Protein AF-A0A7C3INX8-F1 (afdb_monomer_lite)

Secondary structure (DSSP, 8-state):
-----HHHHT--TTGGGHHHHHTTSTT-----------SEEEEESPTT-EE-SEEEEEEEEPTT-HHHHHHEEEEEEEETTEEEEESSS-EEEEEEGGG-SSSEEEEEEEEEE--SS-TT-EEEEEEEEEEE--S----SS-EEEEEE--PPP---SSSPPPHHHHHHHHHHHHHHHHHHHHTT---THHHHS-S----B-TT-TT--S-----S--B-TTS-----TTS---HHHHHTTPPPPPTTS--SS---------TT--SSTTSHHHHHHHHHHHHHHHHTGGGTS--HHHHHHHHHHHHHHHHHHTT----EEEEETTSSSTTHHHHHHHHHHHHHT----EEEEE-SSS--SSSSHHHHHHHHHHHHHHHHHHH-----EEETT-STTT-GGGSHHHHHHHHHHHHHHHHHTT--TT--EEEEEEE----TTTTTTSHHHHHHHHHHHHHHHHHHHHGGGS-SS-EEEEEEE-SSPPPTTT-PPBHHHHHHHHHHTT-SEEEEE--S--S--HHIIIIIIIHTTTTTS--HHHHHTTT----TTS-EEEEETTEEEEEPPPHHHHHHHHTTSHHHHHHHHHHHHHHHHHHHHHHHH-

pLDDT: mean 72.24, std 20.6, range [22.83, 97.62]

Structure (mmCIF, N/CA/C/O backbone):
data_AF-A0A7C3INX8-F1
#
_entry.id   AF-A0A7C3INX8-F1
#
loop_
_atom_site.group_PDB
_atom_site.id
_atom_site.type_symbol
_atom_site.label_atom_id
_atom_site.label_alt_id
_atom_site.label_comp_id
_atom_site.label_asym_id
_atom_site.label_entity_id
_atom_site.label_seq_id
_atom_site.pdbx_PDB_ins_code
_atom_site.Cartn_x
_atom_site.Cartn_y
_atom_site.Cartn_z
_atom_site.occupancy
_atom_site.B_iso_or_equiv
_atom_site.auth_seq_id
_atom_site.auth_comp_id
_atom_site.auth_asym_id
_atom_site.auth_atom_id
_atom_site.pdbx_PDB_model_num
ATOM 1 N N . MET A 1 1 ? -4.767 -35.598 -1.670 1.00 26.20 1 MET A N 1
ATOM 2 C CA . MET A 1 1 ? -3.878 -35.093 -2.734 1.00 26.20 1 MET A CA 1
ATOM 3 C C . MET A 1 1 ? -2.873 -34.205 -2.025 1.00 26.20 1 MET A C 1
ATOM 5 O O . MET A 1 1 ? -3.282 -33.185 -1.485 1.00 26.20 1 MET A O 1
ATOM 9 N N . GLU A 1 2 ? -1.641 -34.679 -1.846 1.00 23.53 2 GLU A N 1
ATOM 10 C CA . GLU A 1 2 ? -0.598 -33.938 -1.126 1.00 23.53 2 GLU A CA 1
ATOM 11 C C . GLU A 1 2 ? -0.301 -32.630 -1.868 1.00 23.53 2 GLU A C 1
ATOM 13 O O . GLU A 1 2 ? -0.048 -32.640 -3.073 1.00 23.53 2 GLU A O 1
ATOM 18 N N . ARG A 1 3 ? -0.387 -31.496 -1.160 1.00 22.83 3 ARG A N 1
ATOM 19 C CA . ARG A 1 3 ? 0.059 -30.192 -1.662 1.00 22.83 3 ARG A CA 1
ATOM 20 C C . ARG A 1 3 ? 1.582 -30.224 -1.737 1.00 22.83 3 ARG A C 1
ATOM 22 O O . ARG A 1 3 ? 2.259 -29.918 -0.760 1.00 22.83 3 ARG A O 1
ATOM 29 N N . VAL A 1 4 ? 2.112 -30.641 -2.879 1.00 24.02 4 VAL A N 1
ATOM 30 C CA . VAL A 1 4 ? 3.533 -30.490 -3.179 1.00 24.02 4 VAL A CA 1
ATOM 31 C C . VAL A 1 4 ? 3.730 -29.057 -3.654 1.00 24.02 4 VAL A C 1
ATOM 33 O O . VAL A 1 4 ? 3.336 -28.701 -4.761 1.00 24.02 4 VAL A O 1
ATOM 36 N N . ASP A 1 5 ? 4.271 -28.221 -2.775 1.00 30.03 5 ASP A N 1
ATOM 37 C CA . ASP A 1 5 ? 4.699 -26.875 -3.133 1.00 30.03 5 ASP A CA 1
ATOM 38 C C . ASP A 1 5 ? 5.890 -26.999 -4.092 1.00 30.03 5 ASP A C 1
ATOM 40 O O . ASP A 1 5 ? 6.920 -27.575 -3.731 1.00 30.03 5 ASP A O 1
ATOM 44 N N . ILE A 1 6 ? 5.742 -26.531 -5.333 1.00 29.88 6 ILE A N 1
ATOM 45 C CA . ILE A 1 6 ? 6.742 -26.701 -6.404 1.00 29.88 6 ILE A CA 1
ATOM 46 C C . ILE A 1 6 ? 8.086 -26.059 -6.010 1.00 29.88 6 ILE A C 1
ATOM 48 O O . ILE A 1 6 ? 9.141 -26.556 -6.405 1.00 29.88 6 ILE A O 1
ATOM 52 N N . ALA A 1 7 ? 8.063 -25.045 -5.134 1.00 34.00 7 ALA A N 1
ATOM 53 C CA . ALA A 1 7 ? 9.255 -24.443 -4.537 1.00 34.00 7 ALA A CA 1
ATOM 54 C C . ALA A 1 7 ? 10.138 -25.454 -3.775 1.00 34.00 7 ALA A C 1
ATOM 56 O O . ALA A 1 7 ? 11.360 -25.332 -3.790 1.00 34.00 7 ALA A O 1
ATOM 57 N N . LYS A 1 8 ? 9.553 -26.499 -3.170 1.00 33.31 8 LYS A N 1
ATOM 58 C CA . LYS A 1 8 ? 10.300 -27.501 -2.387 1.00 33.31 8 LYS A CA 1
ATOM 59 C C . LYS A 1 8 ? 11.070 -28.503 -3.248 1.00 33.31 8 LYS A C 1
ATOM 61 O O . LYS A 1 8 ? 12.040 -29.080 -2.770 1.00 33.31 8 LYS A O 1
ATOM 66 N N . ILE A 1 9 ? 10.658 -28.733 -4.499 1.00 36.97 9 ILE A N 1
ATOM 67 C CA . ILE A 1 9 ? 11.279 -29.752 -5.370 1.00 36.97 9 ILE A CA 1
ATOM 68 C C . ILE A 1 9 ? 12.593 -29.238 -5.985 1.00 36.97 9 ILE A C 1
ATOM 70 O O . ILE A 1 9 ? 13.480 -30.030 -6.293 1.00 36.97 9 ILE A O 1
ATOM 74 N N . ALA A 1 10 ? 12.730 -27.920 -6.147 1.00 40.69 10 ALA A N 1
ATOM 75 C CA . ALA A 1 10 ? 13.885 -27.278 -6.780 1.00 40.69 10 ALA A CA 1
ATOM 76 C C . ALA A 1 10 ? 14.903 -26.692 -5.779 1.00 40.69 10 ALA A C 1
ATOM 78 O O . ALA A 1 10 ? 15.819 -25.985 -6.193 1.00 40.69 10 ALA A O 1
ATOM 79 N N . TYR A 1 11 ? 14.739 -26.957 -4.480 1.00 38.00 11 TYR A N 1
ATOM 80 C CA . TYR A 1 11 ? 15.584 -26.395 -3.429 1.00 38.00 11 TYR A CA 1
ATOM 81 C C . TYR A 1 11 ? 16.986 -27.030 -3.426 1.00 38.00 11 TYR A C 1
ATOM 83 O O . TYR A 1 11 ? 17.129 -28.223 -3.149 1.00 38.00 11 TYR A O 1
ATOM 91 N N . ASP A 1 12 ? 18.022 -26.238 -3.722 1.00 48.12 12 ASP A N 1
ATOM 92 C CA . ASP A 1 12 ? 19.423 -26.661 -3.619 1.00 48.12 12 ASP A CA 1
ATOM 93 C C . ASP A 1 12 ? 19.958 -26.376 -2.199 1.00 48.12 12 ASP A C 1
ATOM 95 O O . ASP A 1 12 ? 20.053 -25.214 -1.794 1.00 48.12 12 ASP A O 1
ATOM 99 N N . PRO A 1 13 ? 20.354 -27.402 -1.424 1.00 39.84 13 PRO A N 1
ATOM 100 C CA . PRO A 1 13 ? 20.886 -27.225 -0.074 1.00 39.84 13 PRO A CA 1
ATOM 101 C C . PRO A 1 13 ? 22.209 -26.437 -0.010 1.00 39.84 13 PRO A C 1
ATOM 103 O O . PRO A 1 13 ? 22.602 -26.020 1.079 1.00 39.84 13 PRO A O 1
ATOM 106 N N . GLN A 1 14 ? 22.907 -26.195 -1.128 1.00 42.91 14 GLN A N 1
ATOM 107 C CA . GLN A 1 14 ? 24.035 -25.253 -1.159 1.00 42.91 14 GLN A CA 1
ATOM 108 C C . GLN A 1 14 ? 23.585 -23.798 -0.962 1.00 42.91 14 GLN A C 1
ATOM 110 O O . GLN A 1 14 ? 24.333 -23.010 -0.386 1.00 42.91 14 GLN A O 1
ATOM 115 N N . ILE A 1 15 ? 22.350 -23.458 -1.350 1.00 40.25 15 ILE A N 1
ATOM 116 C CA . ILE A 1 15 ? 21.752 -22.130 -1.153 1.00 40.25 15 ILE A CA 1
ATOM 117 C C . ILE A 1 15 ? 21.476 -21.881 0.335 1.00 40.25 15 ILE A C 1
ATOM 119 O O . ILE A 1 15 ? 21.703 -20.777 0.810 1.00 40.25 15 ILE A O 1
ATOM 123 N N . SER A 1 16 ? 21.107 -22.902 1.123 1.00 37.00 16 SER A N 1
ATOM 124 C CA . SER A 1 16 ? 20.918 -22.745 2.581 1.00 37.00 16 SER A CA 1
ATOM 125 C C . SER A 1 16 ? 22.198 -22.364 3.334 1.00 37.00 16 SER A C 1
ATOM 127 O O . SER A 1 16 ? 22.119 -21.924 4.480 1.00 37.00 16 SER A O 1
ATOM 129 N N . ARG A 1 17 ? 23.376 -22.541 2.721 1.00 35.62 17 ARG A N 1
ATOM 130 C CA . ARG A 1 17 ? 24.668 -22.102 3.272 1.00 35.62 17 ARG A CA 1
ATOM 131 C C . ARG A 1 17 ? 25.028 -20.670 2.876 1.00 35.62 17 ARG A C 1
ATOM 133 O O . ARG A 1 17 ? 25.983 -20.120 3.415 1.00 35.62 17 ARG A O 1
ATOM 140 N N . VAL A 1 18 ? 24.281 -20.056 1.958 1.00 39.09 18 VAL A N 1
ATOM 141 C CA . VAL A 1 18 ? 24.446 -18.646 1.576 1.00 39.09 18 VAL A CA 1
ATOM 142 C C . VAL A 1 18 ? 24.122 -17.716 2.756 1.00 39.09 18 VAL A C 1
ATOM 144 O O . VAL A 1 18 ? 24.956 -16.860 3.032 1.00 39.09 18 VAL A O 1
ATOM 147 N N . PRO A 1 19 ? 23.061 -17.932 3.563 1.00 37.25 19 PRO A N 1
ATOM 148 C CA . PRO A 1 19 ? 22.882 -17.235 4.842 1.00 37.25 19 PRO A CA 1
ATOM 149 C C . PRO A 1 19 ? 24.097 -17.326 5.787 1.00 37.25 19 PRO A C 1
ATOM 151 O O . PRO A 1 19 ? 24.457 -16.341 6.430 1.00 37.25 19 PRO A O 1
ATOM 154 N N . GLU A 1 20 ? 24.786 -18.475 5.839 1.00 35.34 20 GLU A N 1
ATOM 155 C CA . GLU A 1 20 ? 26.005 -18.667 6.649 1.00 35.34 20 GLU A CA 1
ATOM 156 C C . GLU A 1 20 ? 27.248 -17.965 6.065 1.00 35.34 20 GLU A C 1
ATOM 158 O O . GLU A 1 20 ? 28.186 -17.670 6.808 1.00 35.34 20 GLU A O 1
ATOM 163 N N . LEU A 1 21 ? 27.283 -17.715 4.750 1.00 34.00 21 LEU A N 1
ATOM 164 C CA . LEU A 1 21 ? 28.335 -16.958 4.055 1.00 34.00 21 LEU A CA 1
ATOM 165 C C . LEU A 1 21 ? 28.096 -15.446 4.145 1.00 34.00 21 LEU A C 1
ATOM 167 O O . LEU A 1 21 ? 29.035 -14.700 4.417 1.00 34.00 21 LEU A O 1
ATOM 171 N N . ILE A 1 22 ? 26.841 -15.018 4.006 1.00 35.69 22 ILE A N 1
ATOM 172 C CA . ILE A 1 22 ? 26.386 -13.642 4.216 1.00 35.69 22 ILE A CA 1
ATOM 173 C C . ILE A 1 22 ? 26.668 -13.223 5.668 1.00 35.69 22 ILE A C 1
ATOM 175 O O . ILE A 1 22 ? 27.333 -12.217 5.894 1.00 35.69 22 ILE A O 1
ATOM 179 N N . GLY A 1 23 ? 26.303 -14.049 6.657 1.00 33.53 23 GLY A N 1
ATOM 180 C CA . GLY A 1 23 ? 26.565 -13.789 8.081 1.00 33.53 23 GLY A CA 1
ATOM 181 C C . GLY A 1 23 ? 28.044 -13.804 8.507 1.00 33.53 23 GLY A C 1
ATOM 182 O O . GLY A 1 23 ? 28.345 -13.578 9.678 1.00 33.53 23 GLY A O 1
ATOM 183 N N . ARG A 1 24 ? 28.987 -14.085 7.593 1.00 32.97 24 ARG A N 1
ATOM 184 C CA . ARG A 1 24 ? 30.441 -13.977 7.836 1.00 32.97 24 ARG A CA 1
ATOM 185 C C . ARG A 1 24 ? 31.051 -12.690 7.288 1.00 32.97 24 ARG A C 1
ATOM 187 O O . ARG A 1 24 ? 32.236 -12.447 7.529 1.00 32.97 24 ARG A O 1
ATOM 194 N N . HIS A 1 25 ? 30.283 -11.868 6.575 1.00 34.38 25 HIS A N 1
ATOM 195 C CA . HIS A 1 25 ? 30.740 -10.549 6.169 1.00 34.38 25 HIS A CA 1
ATOM 196 C C . HIS A 1 25 ? 30.679 -9.605 7.385 1.00 34.38 25 HIS A C 1
ATOM 198 O O . HIS A 1 25 ? 29.631 -9.523 8.022 1.00 34.38 25 HIS A O 1
ATOM 204 N N . PRO A 1 26 ? 31.751 -8.865 7.730 1.00 32.53 26 PRO A N 1
ATOM 205 C CA . PRO A 1 26 ? 31.810 -8.048 8.951 1.00 32.53 26 PRO A CA 1
ATOM 206 C C . PRO A 1 26 ? 30.816 -6.868 9.009 1.00 32.53 26 PRO A C 1
ATOM 208 O O . PRO A 1 26 ? 30.870 -6.091 9.957 1.00 32.53 26 PRO A O 1
ATOM 211 N N . GLY A 1 27 ? 29.924 -6.736 8.021 1.00 29.86 27 GLY A N 1
ATOM 212 C CA . GLY A 1 27 ? 28.836 -5.757 7.982 1.00 29.86 27 GLY A CA 1
ATOM 213 C C . GLY A 1 27 ? 27.437 -6.347 7.772 1.00 29.86 27 GLY A C 1
ATOM 214 O O . GLY A 1 27 ? 26.497 -5.571 7.716 1.00 29.86 27 GLY A O 1
ATOM 215 N N . VAL A 1 28 ? 27.265 -7.673 7.660 1.00 32.00 28 VAL A N 1
ATOM 216 C CA . VAL A 1 28 ? 25.927 -8.261 7.474 1.00 32.00 28 VAL A CA 1
ATOM 217 C C . VAL A 1 28 ? 25.515 -9.020 8.725 1.00 32.00 28 VAL A C 1
ATOM 219 O O . VAL A 1 28 ? 25.829 -10.195 8.920 1.00 32.00 28 VAL A O 1
ATOM 222 N N . ILE A 1 29 ? 24.793 -8.321 9.595 1.00 31.69 29 ILE A N 1
ATOM 223 C CA . ILE A 1 29 ? 24.031 -8.960 10.659 1.00 31.69 29 ILE A CA 1
ATOM 224 C C . ILE A 1 29 ? 22.813 -9.574 9.971 1.00 31.69 29 ILE A C 1
ATOM 226 O O . ILE A 1 29 ? 21.856 -8.872 9.675 1.00 31.69 29 ILE A O 1
ATOM 230 N N . ALA A 1 30 ? 22.829 -10.879 9.693 1.00 31.14 30 ALA A N 1
ATOM 231 C CA . ALA A 1 30 ? 21.569 -11.583 9.482 1.00 31.14 30 ALA A CA 1
ATOM 232 C C . ALA A 1 30 ? 20.791 -11.460 10.803 1.00 31.14 30 ALA A C 1
ATOM 234 O O . ALA A 1 30 ? 21.291 -11.955 11.823 1.00 31.14 30 ALA A O 1
ATOM 235 N N . PRO A 1 31 ? 19.637 -10.770 10.853 1.00 33.12 31 PRO A N 1
ATOM 236 C CA . PRO A 1 31 ? 18.889 -10.680 12.090 1.00 33.12 31 PRO A CA 1
ATOM 237 C C . PRO A 1 31 ? 18.404 -12.093 12.415 1.00 33.12 31 PRO A C 1
ATOM 239 O O . PRO A 1 31 ? 17.519 -12.642 11.765 1.00 33.12 31 PRO A O 1
ATOM 242 N N . LEU A 1 32 ? 19.042 -12.722 13.402 1.00 29.84 32 LEU A N 1
ATOM 243 C CA . LEU A 1 32 ? 18.598 -13.990 13.959 1.00 29.84 32 LEU A CA 1
ATOM 244 C C . LEU A 1 32 ? 17.371 -13.675 14.820 1.00 29.84 32 LEU A C 1
ATOM 246 O O . LEU A 1 32 ? 17.471 -13.474 16.030 1.00 29.84 32 LEU A O 1
ATOM 250 N N . VAL A 1 33 ? 16.219 -13.517 14.168 1.00 34.56 33 VAL A N 1
ATOM 251 C CA . VAL A 1 33 ? 14.959 -13.192 14.835 1.00 34.56 33 VAL A CA 1
ATOM 252 C C . VAL A 1 33 ? 14.420 -14.469 15.472 1.00 34.56 33 VAL A C 1
ATOM 254 O O . VAL A 1 33 ? 13.844 -15.329 14.811 1.00 34.56 33 VAL A O 1
ATOM 257 N N . LEU A 1 34 ? 14.628 -14.606 16.781 1.00 31.47 34 LEU A N 1
ATOM 258 C CA . LEU A 1 34 ? 13.957 -15.610 17.604 1.00 31.47 34 LEU A CA 1
ATOM 259 C C . LEU A 1 34 ? 12.521 -15.141 17.864 1.00 31.47 34 LEU A C 1
ATOM 261 O O . LEU A 1 34 ? 12.242 -14.537 18.899 1.00 31.47 34 LEU A O 1
ATOM 265 N N . TRP A 1 35 ? 11.615 -15.380 16.919 1.00 40.69 35 TRP A N 1
ATOM 266 C CA . TRP A 1 35 ? 10.198 -15.110 17.138 1.00 40.69 35 TRP A CA 1
ATOM 267 C C . TRP A 1 35 ? 9.516 -16.270 17.872 1.00 40.69 35 TRP A C 1
ATOM 269 O O . TRP A 1 35 ? 9.826 -17.444 17.661 1.00 40.69 35 TRP A O 1
ATOM 279 N N . LYS A 1 36 ? 8.575 -15.929 18.755 1.00 52.28 36 LYS A N 1
ATOM 280 C CA . LYS A 1 36 ? 7.620 -16.868 19.345 1.00 52.28 36 LYS A CA 1
ATOM 281 C C . LYS A 1 36 ? 6.209 -16.375 19.010 1.00 52.28 36 LYS A C 1
ATOM 283 O O . LYS A 1 36 ? 5.931 -15.216 19.329 1.00 52.28 36 LYS A O 1
ATOM 288 N N . PRO A 1 37 ? 5.332 -17.233 18.450 1.00 57.03 37 PRO A N 1
ATOM 289 C CA . PRO A 1 37 ? 3.918 -16.934 18.269 1.00 57.03 37 PRO A CA 1
ATOM 290 C C . PRO A 1 37 ? 3.294 -16.287 19.480 1.00 57.03 37 PRO A C 1
ATOM 292 O O . PRO A 1 37 ? 3.601 -16.677 20.612 1.00 57.03 37 PRO A O 1
ATOM 295 N N . ASN A 1 38 ? 2.383 -15.336 19.247 1.00 67.19 38 ASN A N 1
ATOM 296 C CA . ASN A 1 38 ? 1.605 -14.818 20.353 1.00 67.19 38 ASN A CA 1
ATOM 297 C C . ASN A 1 38 ? 0.876 -16.009 20.986 1.00 67.19 38 ASN A C 1
ATOM 299 O O . ASN A 1 38 ? 0.176 -16.748 20.287 1.00 67.19 38 ASN A O 1
ATOM 303 N N . PRO A 1 39 ? 1.035 -16.253 22.293 1.00 76.94 39 PRO A N 1
ATOM 304 C CA . PRO A 1 39 ? 0.460 -17.438 22.911 1.00 76.94 39 PRO A CA 1
ATOM 305 C C . PRO A 1 39 ? -1.077 -17.385 22.934 1.00 76.94 39 PRO A C 1
ATOM 307 O O . PRO A 1 39 ? -1.717 -18.407 23.176 1.00 76.94 39 PRO A O 1
ATOM 310 N N . LEU A 1 40 ? -1.681 -16.223 22.656 1.00 80.12 40 LEU A N 1
ATOM 311 C CA . LEU A 1 40 ? -3.111 -16.041 22.435 1.00 80.12 40 LEU A CA 1
ATOM 312 C C . LEU A 1 40 ? -3.467 -16.134 20.943 1.00 80.12 40 LEU A C 1
ATOM 314 O O . LEU A 1 40 ? -2.728 -15.677 20.076 1.00 80.12 40 LEU A O 1
ATOM 318 N N . HIS A 1 41 ? -4.635 -16.699 20.639 1.00 83.38 41 HIS A N 1
ATOM 319 C CA . HIS A 1 41 ? -5.153 -16.818 19.276 1.00 83.38 41 HIS A CA 1
ATOM 320 C C . HIS A 1 41 ? -6.652 -16.498 19.243 1.00 83.38 41 HIS A C 1
ATOM 322 O O . HIS A 1 41 ? -7.461 -17.233 19.823 1.00 83.38 41 HIS A O 1
ATOM 328 N N . LEU A 1 42 ? -7.020 -15.405 18.563 1.00 80.69 42 LEU A N 1
ATOM 329 C CA . LEU A 1 42 ? -8.410 -15.088 18.221 1.00 80.69 42 LEU A CA 1
ATOM 330 C C . LEU A 1 42 ? -8.839 -15.931 17.015 1.00 80.69 42 LEU A C 1
ATOM 332 O O . LEU A 1 42 ? -8.317 -15.764 15.922 1.00 80.69 42 LEU A O 1
ATOM 336 N N . LEU A 1 43 ? -9.783 -16.849 17.224 1.00 82.50 43 LEU A N 1
ATOM 337 C CA . LEU A 1 43 ? -10.299 -17.736 16.175 1.00 82.50 43 LEU A CA 1
ATOM 338 C C . LEU A 1 43 ? -11.390 -17.069 15.343 1.00 82.50 43 LEU A C 1
ATOM 340 O O . LEU A 1 43 ? -11.542 -17.364 14.159 1.00 82.50 43 LEU A O 1
ATOM 344 N N . LYS A 1 44 ? -12.192 -16.223 15.992 1.00 84.75 44 LYS A N 1
ATOM 345 C CA . LYS A 1 44 ? -13.272 -15.462 15.373 1.00 84.75 44 LYS A CA 1
ATOM 346 C C . LYS A 1 44 ? -13.443 -14.126 16.090 1.00 84.75 44 LYS A C 1
ATOM 348 O O . LYS A 1 44 ? -13.265 -14.089 17.310 1.00 84.75 44 LYS A O 1
ATOM 353 N N . PRO A 1 45 ? -13.866 -13.077 15.375 1.00 79.12 45 PRO A N 1
ATOM 354 C CA . PRO A 1 45 ? -13.848 -12.968 13.911 1.00 79.12 45 PRO A CA 1
ATOM 355 C C . PRO A 1 45 ? -12.408 -12.937 13.369 1.00 79.12 45 PRO A C 1
ATOM 357 O O . PRO A 1 45 ? -11.473 -12.651 14.114 1.00 79.12 45 PRO A O 1
ATOM 360 N N . ALA A 1 46 ? -12.227 -13.228 12.078 1.00 75.06 46 ALA A N 1
ATOM 361 C CA . ALA A 1 46 ? -10.933 -13.011 11.437 1.00 75.06 46 ALA A CA 1
ATOM 362 C C . ALA A 1 46 ? -10.632 -11.507 11.368 1.00 75.06 46 ALA A C 1
ATOM 364 O O . ALA A 1 46 ? -11.550 -10.690 11.229 1.00 75.06 46 ALA A O 1
ATOM 365 N N . SER A 1 47 ? -9.351 -11.159 11.431 1.00 74.12 47 SER A N 1
ATOM 366 C CA . SER A 1 47 ? -8.881 -9.790 11.242 1.00 74.12 47 SER A CA 1
ATOM 367 C C . SER A 1 47 ? -9.488 -9.137 9.988 1.00 74.12 47 SER A C 1
ATOM 369 O O . SER A 1 47 ? -9.621 -9.778 8.946 1.00 74.12 47 SER A O 1
ATOM 371 N N . GLY A 1 48 ? -9.910 -7.876 10.102 1.00 72.31 48 GLY A N 1
ATOM 372 C CA . GLY A 1 48 ? -10.478 -7.087 9.007 1.00 72.31 48 GLY A CA 1
ATOM 373 C C . GLY A 1 48 ? -11.912 -7.458 8.619 1.00 72.31 48 GLY A C 1
ATOM 374 O O . GLY A 1 48 ? -12.528 -6.739 7.844 1.00 72.31 48 GLY A O 1
ATOM 375 N N . SER A 1 49 ? -12.492 -8.527 9.179 1.00 77.38 49 SER A N 1
ATOM 376 C CA . SER A 1 49 ? -13.834 -8.993 8.802 1.00 77.38 49 SER A CA 1
ATOM 377 C C . SER A 1 49 ? -14.915 -7.921 8.957 1.00 77.38 49 SER A C 1
ATOM 379 O O . SER A 1 49 ? -14.922 -7.149 9.919 1.00 77.38 49 SER A O 1
ATOM 381 N N . ARG A 1 50 ? -15.902 -7.952 8.054 1.00 79.69 50 ARG A N 1
ATOM 382 C CA . ARG A 1 50 ? -17.152 -7.195 8.192 1.00 79.69 50 ARG A CA 1
ATOM 383 C C . ARG A 1 50 ? -18.089 -7.908 9.160 1.00 79.69 50 ARG A C 1
ATOM 385 O O . ARG A 1 50 ? -18.334 -9.106 9.020 1.00 79.69 50 ARG A O 1
ATOM 392 N N . VAL A 1 51 ? -18.631 -7.169 10.119 1.00 82.62 51 VAL A N 1
ATOM 393 C CA . VAL A 1 51 ? -19.548 -7.684 11.140 1.00 82.62 51 VAL A CA 1
ATOM 394 C C . VAL A 1 51 ? -20.791 -6.805 11.234 1.00 82.62 51 VAL A C 1
ATOM 396 O O . VAL A 1 51 ? -20.717 -5.584 11.103 1.00 82.62 51 VAL A O 1
ATOM 399 N N . GLN A 1 52 ? -21.952 -7.425 11.440 1.00 83.94 52 GLN A N 1
ATOM 400 C CA . GLN A 1 52 ? -23.228 -6.728 11.590 1.00 83.94 52 GLN A CA 1
ATOM 401 C C . GLN A 1 52 ? -24.174 -7.542 12.479 1.00 83.94 52 GLN A C 1
ATOM 403 O O . GLN A 1 52 ? -24.286 -8.760 12.334 1.00 83.94 52 GLN A O 1
ATOM 408 N N . GLY A 1 53 ? -24.889 -6.862 13.375 1.00 86.75 53 GLY A N 1
ATOM 409 C CA . GLY A 1 53 ? -25.796 -7.496 14.324 1.00 86.75 53 GLY A CA 1
ATOM 410 C C . GLY A 1 53 ? -25.016 -8.203 15.427 1.00 86.75 53 GLY A C 1
ATOM 411 O O . GLY A 1 53 ? -24.282 -7.568 16.171 1.00 86.75 53 GLY A O 1
ATOM 412 N N . ILE A 1 54 ? -25.170 -9.520 15.554 1.00 90.19 54 ILE A N 1
ATOM 413 C CA . ILE A 1 54 ? -24.482 -10.278 16.603 1.00 90.19 54 ILE A CA 1
ATOM 414 C C . ILE A 1 54 ? -23.178 -10.857 16.056 1.00 90.19 54 ILE A C 1
ATOM 416 O O . ILE A 1 54 ? -23.186 -11.751 15.212 1.00 90.19 54 ILE A O 1
ATOM 420 N N . MET A 1 55 ? -22.059 -10.368 16.581 1.00 92.00 55 MET A N 1
ATOM 421 C CA . MET A 1 55 ? -20.722 -10.891 16.327 1.00 92.00 55 MET A CA 1
ATOM 422 C C . MET A 1 55 ? -20.341 -11.918 17.393 1.00 92.00 55 MET A C 1
ATOM 424 O O . MET A 1 55 ? -20.550 -11.699 18.582 1.00 92.00 55 MET A O 1
ATOM 428 N N . GLU A 1 56 ? -19.722 -13.018 16.981 1.00 92.94 56 GLU A N 1
ATOM 429 C CA . GLU A 1 56 ? -19.120 -13.997 17.883 1.00 92.94 56 GLU A CA 1
ATOM 430 C C . GLU A 1 56 ? -17.608 -13.786 17.968 1.00 92.94 56 GLU A C 1
ATOM 432 O O . GLU A 1 56 ? -16.932 -13.744 16.939 1.00 92.94 56 GLU A O 1
ATOM 437 N N . VAL A 1 57 ? -17.087 -13.688 19.192 1.00 91.62 57 VAL A N 1
ATOM 438 C CA . VAL A 1 57 ? -15.653 -13.614 19.471 1.00 91.62 57 VAL A CA 1
ATOM 439 C C . VAL A 1 57 ? -15.207 -14.877 20.192 1.00 91.62 57 VAL A C 1
ATOM 441 O O . VAL A 1 57 ? -15.750 -15.229 21.241 1.00 91.62 57 VAL A O 1
ATOM 444 N N . GLU A 1 58 ? -14.214 -15.554 19.622 1.00 92.62 58 GLU A N 1
ATOM 445 C CA . GLU A 1 58 ? -13.651 -16.808 20.118 1.00 92.62 58 GLU A CA 1
ATOM 446 C C . GLU A 1 58 ? -12.138 -16.666 20.309 1.00 92.62 58 GLU A C 1
ATOM 448 O O . GLU A 1 58 ? -11.429 -16.264 19.389 1.00 92.62 58 GLU A O 1
ATOM 453 N N . LEU A 1 59 ? -11.635 -17.030 21.489 1.00 90.62 59 LEU A N 1
ATOM 454 C CA . LEU A 1 59 ? -10.221 -16.930 21.861 1.00 90.62 59 LEU A CA 1
ATOM 455 C C . LEU A 1 59 ? -9.742 -18.230 22.518 1.00 90.62 59 LEU A C 1
ATOM 457 O O . LEU A 1 59 ? -10.407 -18.774 23.405 1.00 90.62 59 LEU A O 1
ATOM 461 N N . LYS A 1 60 ? -8.540 -18.683 22.151 1.00 90.50 60 LYS A N 1
ATOM 462 C CA . LYS A 1 60 ? -7.825 -19.768 22.841 1.00 90.50 60 LYS A CA 1
ATOM 463 C C . LYS A 1 60 ? -6.368 -19.413 23.135 1.00 90.50 60 LYS A C 1
ATOM 465 O O . LYS A 1 60 ? -5.817 -18.495 22.533 1.00 90.50 60 LYS A O 1
ATOM 470 N N . ILE A 1 61 ? -5.744 -20.186 24.024 1.00 86.88 61 ILE A N 1
ATOM 471 C CA . ILE A 1 61 ? -4.282 -20.268 24.116 1.00 86.88 61 ILE A CA 1
ATOM 472 C C . ILE A 1 61 ? -3.795 -21.257 23.045 1.00 86.88 61 ILE A C 1
ATOM 474 O O . ILE A 1 61 ? -4.455 -22.266 22.780 1.00 86.88 61 ILE A O 1
ATOM 478 N N . ARG A 1 62 ? -2.689 -20.939 22.365 1.00 83.44 62 ARG A N 1
ATOM 479 C CA . ARG A 1 62 ? -2.073 -21.821 21.363 1.00 83.44 62 ARG A CA 1
ATOM 480 C C . ARG A 1 62 ? -1.487 -23.064 22.024 1.00 83.44 62 ARG A C 1
ATOM 482 O O . ARG A 1 62 ? -0.914 -22.986 23.108 1.00 83.44 62 ARG A O 1
ATOM 489 N N . GLU A 1 63 ? -1.580 -24.196 21.332 1.00 82.75 63 GLU A N 1
ATOM 490 C CA . GLU A 1 63 ? -0.925 -25.440 21.755 1.00 82.75 63 GLU A CA 1
ATOM 491 C C . GLU A 1 63 ? 0.589 -25.215 21.939 1.00 82.75 63 GLU A C 1
ATOM 493 O O . GLU A 1 63 ? 1.187 -24.426 21.206 1.00 82.75 63 GLU A O 1
ATOM 498 N N . GLY A 1 64 ? 1.197 -25.856 22.943 1.00 81.75 64 GLY A N 1
ATOM 499 C CA . GLY A 1 64 ? 2.615 -25.671 23.287 1.00 81.75 64 GLY A CA 1
ATOM 500 C C . GLY A 1 64 ? 2.932 -24.460 24.177 1.00 81.75 64 GLY A C 1
ATOM 501 O O . GLY A 1 64 ? 4.102 -24.132 24.361 1.00 81.75 64 GLY A O 1
ATOM 502 N N . ASN A 1 65 ? 1.916 -23.776 24.722 1.00 83.62 65 ASN A N 1
ATOM 503 C CA . ASN A 1 65 ? 2.077 -22.655 25.661 1.00 83.62 65 ASN A CA 1
ATOM 504 C C . ASN A 1 65 ? 1.601 -23.011 27.083 1.00 83.62 65 ASN A C 1
ATOM 506 O O . ASN A 1 65 ? 0.961 -22.210 27.767 1.00 83.62 65 ASN A O 1
ATOM 510 N N . GLU A 1 66 ? 1.933 -24.215 27.559 1.00 85.62 66 GLU A N 1
ATOM 511 C CA . GLU A 1 66 ? 1.496 -24.737 28.864 1.00 85.62 66 GLU A CA 1
ATOM 512 C C . GLU A 1 66 ? 2.020 -23.900 30.042 1.00 85.62 66 GLU A C 1
ATOM 514 O O . GLU A 1 66 ? 1.437 -23.895 31.127 1.00 85.62 66 GLU A O 1
ATOM 519 N N . GLU A 1 67 ? 3.135 -23.189 29.860 1.00 83.25 67 GLU A N 1
ATOM 520 C CA . GLU A 1 67 ? 3.669 -22.267 30.864 1.00 83.25 67 GLU A CA 1
ATOM 521 C C . GLU A 1 67 ? 2.758 -21.050 31.072 1.00 83.25 67 GLU A C 1
ATOM 523 O O . GLU A 1 67 ? 2.535 -20.645 32.217 1.00 83.25 67 GLU A O 1
ATOM 528 N N . LEU A 1 68 ? 2.172 -20.508 29.997 1.00 83.44 68 LEU A N 1
ATOM 529 C CA . LEU A 1 68 ? 1.180 -19.441 30.111 1.00 83.44 68 LEU A CA 1
ATOM 530 C C . LEU A 1 68 ? -0.049 -19.947 30.870 1.00 83.44 68 LEU A C 1
ATOM 532 O O . LEU A 1 68 ? -0.493 -19.289 31.806 1.00 83.44 68 LEU A O 1
ATOM 536 N N . GLU A 1 69 ? -0.560 -21.132 30.521 1.00 84.75 69 GLU A N 1
ATOM 537 C CA . GLU A 1 69 ? -1.723 -21.734 31.187 1.00 84.75 69 GLU A CA 1
ATOM 538 C C . GLU A 1 69 ? -1.508 -21.951 32.690 1.00 84.75 69 GLU A C 1
ATOM 540 O O . GLU A 1 69 ? -2.400 -21.663 33.489 1.00 84.75 69 GLU A O 1
ATOM 545 N N . LYS A 1 70 ? -0.319 -22.415 33.096 1.00 86.56 70 LYS A N 1
ATOM 546 C CA . LYS A 1 70 ? 0.026 -22.622 34.515 1.00 86.56 70 LYS A CA 1
ATOM 547 C C . LYS A 1 70 ? 0.013 -21.320 35.313 1.00 86.56 70 LYS A C 1
ATOM 549 O O . LYS A 1 70 ? -0.455 -21.304 36.453 1.00 86.56 70 LYS A O 1
ATOM 554 N N . ASN A 1 71 ? 0.516 -20.244 34.715 1.00 86.94 71 ASN A N 1
ATOM 555 C CA . ASN A 1 71 ? 0.677 -18.949 35.373 1.00 86.94 71 ASN A CA 1
ATOM 556 C C . ASN A 1 71 ? -0.546 -18.029 35.217 1.00 86.94 71 ASN A C 1
ATOM 558 O O . ASN A 1 71 ? -0.598 -16.968 35.841 1.00 86.94 71 ASN A O 1
ATOM 562 N N . LEU A 1 72 ? -1.545 -18.428 34.426 1.00 88.00 72 LEU A N 1
ATOM 563 C CA . LEU A 1 72 ? -2.744 -17.647 34.148 1.00 88.00 72 LEU A CA 1
ATOM 564 C C . LEU A 1 72 ? -3.634 -17.487 35.395 1.00 88.00 72 LEU A C 1
ATOM 566 O O . LEU A 1 72 ? -4.012 -18.454 36.066 1.00 88.00 72 LEU A O 1
ATOM 570 N N . LYS A 1 73 ? -3.999 -16.238 35.689 1.00 88.69 73 LYS A N 1
ATOM 571 C CA . LYS A 1 73 ? -5.031 -15.833 36.656 1.00 88.69 73 LYS A CA 1
ATOM 572 C C . LYS A 1 73 ? -6.385 -15.697 35.973 1.00 88.69 73 LYS A C 1
ATOM 574 O O . LYS A 1 73 ? -7.353 -16.267 36.458 1.00 88.69 73 LYS A O 1
ATOM 579 N N . LYS A 1 74 ? -6.430 -14.936 34.878 1.00 91.44 74 LYS A N 1
ATOM 580 C CA . LYS A 1 74 ? -7.630 -14.687 34.073 1.00 91.44 74 LYS A CA 1
ATOM 581 C C . LYS A 1 74 ? -7.260 -14.202 32.677 1.00 91.44 74 LYS A C 1
ATOM 583 O O . LYS A 1 74 ? -6.155 -13.711 32.459 1.00 91.44 74 LYS A O 1
ATOM 588 N N . ILE A 1 75 ? -8.210 -14.282 31.761 1.00 91.81 75 ILE A N 1
ATOM 589 C CA . ILE A 1 75 ? -8.182 -13.636 30.455 1.00 91.81 75 ILE A CA 1
ATOM 590 C C . ILE A 1 75 ? -9.134 -12.449 30.495 1.00 91.81 75 ILE A C 1
ATOM 592 O O . ILE A 1 75 ? -10.260 -12.552 30.980 1.00 91.81 75 ILE A O 1
ATOM 596 N N . VAL A 1 76 ? -8.679 -11.324 29.966 1.00 91.12 76 VAL A N 1
ATOM 597 C CA . VAL A 1 76 ? -9.475 -10.117 29.793 1.00 91.12 76 VAL A CA 1
ATOM 598 C C . VAL A 1 76 ? -9.647 -9.889 28.303 1.00 91.12 76 VAL A C 1
ATOM 600 O O . VAL A 1 76 ? -8.672 -9.671 27.591 1.00 91.12 76 VAL A O 1
ATOM 603 N N . LEU A 1 77 ? -10.887 -9.920 27.835 1.00 92.25 77 LEU A N 1
ATOM 604 C CA . LEU A 1 77 ? -11.247 -9.537 26.480 1.00 92.25 77 LEU A CA 1
ATOM 605 C C . LEU A 1 77 ? -11.890 -8.150 26.525 1.00 92.25 77 LEU A C 1
ATOM 607 O O . LEU A 1 77 ? -12.844 -7.931 27.264 1.00 92.25 77 LEU A O 1
ATOM 611 N N . THR A 1 78 ? -11.371 -7.213 25.744 1.00 90.56 78 THR A N 1
ATOM 612 C CA . THR A 1 78 ? -11.931 -5.874 25.572 1.00 90.56 78 THR A CA 1
ATOM 613 C C . THR A 1 78 ? -12.418 -5.733 24.137 1.00 90.56 78 THR A C 1
ATOM 615 O O . THR A 1 78 ? -11.612 -5.834 23.215 1.00 90.56 78 THR A O 1
ATOM 618 N N . ILE A 1 79 ? -13.718 -5.519 23.945 1.00 90.81 79 ILE A N 1
ATOM 619 C CA . ILE A 1 79 ? -14.340 -5.287 22.636 1.00 90.81 79 ILE A CA 1
ATOM 620 C C . ILE A 1 79 ? -14.876 -3.864 22.639 1.00 90.81 79 ILE A C 1
ATOM 622 O O . ILE A 1 79 ? -15.821 -3.568 23.365 1.00 90.81 79 ILE A O 1
ATOM 626 N N . ASP A 1 80 ? -14.245 -2.986 21.868 1.00 84.00 80 ASP A N 1
ATOM 627 C CA . ASP A 1 80 ? -14.632 -1.579 21.740 1.00 84.00 80 ASP A CA 1
ATOM 628 C C . ASP A 1 80 ? -14.892 -0.892 23.097 1.00 84.00 80 ASP A C 1
ATOM 630 O O . ASP A 1 80 ? -15.987 -0.426 23.410 1.00 84.00 80 ASP A O 1
ATOM 634 N N . GLY A 1 81 ? -13.901 -0.978 23.990 1.00 84.69 81 GLY A N 1
ATOM 635 C CA . GLY A 1 81 ? -13.970 -0.451 25.359 1.00 84.69 81 GLY A CA 1
ATOM 636 C C . GLY A 1 81 ? -14.762 -1.303 26.363 1.00 84.69 81 GLY A C 1
ATOM 637 O O . GLY A 1 81 ? -14.576 -1.138 27.570 1.00 84.69 81 GLY A O 1
ATOM 638 N N . HIS A 1 82 ? -15.581 -2.259 25.915 1.00 89.56 82 HIS A N 1
ATOM 639 C CA . HIS A 1 82 ? -16.340 -3.149 26.796 1.00 89.56 82 HIS A CA 1
ATOM 640 C C . HIS A 1 82 ? -15.478 -4.313 27.271 1.00 89.56 82 HIS A C 1
ATOM 642 O O . HIS A 1 82 ? -14.938 -5.070 26.468 1.00 89.56 82 HIS A O 1
ATOM 648 N N . ARG A 1 83 ? -15.364 -4.468 28.590 1.00 92.94 83 ARG A N 1
ATOM 649 C CA . ARG A 1 83 ? -14.473 -5.439 29.227 1.00 92.94 83 ARG A CA 1
ATOM 650 C C . ARG A 1 83 ? -15.222 -6.695 29.670 1.00 92.94 83 ARG A C 1
ATOM 652 O O . ARG A 1 83 ? -16.235 -6.609 30.359 1.00 92.94 83 ARG A O 1
ATOM 659 N N . PHE A 1 84 ? -14.652 -7.852 29.358 1.00 93.44 84 PHE A N 1
ATOM 660 C CA . PHE A 1 84 ? -15.147 -9.177 29.713 1.00 93.44 84 PHE A CA 1
ATOM 661 C C . PHE A 1 84 ? -14.016 -9.991 30.337 1.00 93.44 84 PHE A C 1
ATOM 663 O O . PHE A 1 84 ? -12.905 -10.020 29.810 1.00 93.44 84 PHE A O 1
ATOM 670 N N . GLU A 1 85 ? -14.277 -10.642 31.468 1.00 93.69 85 GLU A N 1
ATOM 671 C CA . GLU A 1 85 ? -13.263 -11.404 32.200 1.00 93.69 85 GLU A CA 1
ATOM 672 C C . GLU A 1 85 ? -13.622 -12.889 32.243 1.00 93.69 85 GLU A C 1
ATOM 674 O O . GLU A 1 85 ? -14.776 -13.255 32.464 1.00 93.69 85 GLU A O 1
ATOM 679 N N . PHE A 1 86 ? -12.618 -13.738 32.039 1.00 92.75 86 PHE A N 1
ATOM 680 C CA . PHE A 1 86 ? -12.751 -15.189 32.011 1.00 92.75 86 PHE A CA 1
ATOM 681 C C . PHE A 1 86 ? -11.663 -15.822 32.868 1.00 92.75 86 PHE A C 1
ATOM 683 O O . PHE A 1 86 ? -10.487 -15.505 32.714 1.00 92.75 86 PHE A O 1
ATOM 690 N N . ASP A 1 87 ? -12.021 -16.771 33.724 1.00 88.00 87 ASP A N 1
ATOM 691 C CA . ASP A 1 87 ? -11.034 -17.424 34.592 1.00 88.00 87 ASP A CA 1
ATOM 692 C C . ASP A 1 87 ? -10.116 -18.394 33.827 1.00 88.00 87 ASP A C 1
ATOM 694 O O . ASP A 1 87 ? -9.040 -18.740 34.316 1.00 88.00 87 ASP A O 1
ATOM 698 N N . LYS A 1 88 ? -10.532 -18.868 32.640 1.00 79.88 88 LYS A N 1
ATOM 699 C CA . LYS A 1 88 ? -9.813 -19.863 31.823 1.00 79.88 88 LYS A CA 1
ATOM 700 C C . LYS A 1 88 ? -10.120 -19.717 30.319 1.00 79.88 88 LYS A C 1
ATOM 702 O O . LYS A 1 88 ? -11.219 -19.272 29.983 1.00 79.88 88 LYS A O 1
ATOM 707 N N . PRO A 1 89 ? -9.214 -20.150 29.419 1.00 78.69 89 PRO A N 1
ATOM 708 C CA . PRO A 1 89 ? -9.552 -20.465 28.027 1.00 78.69 89 PRO A CA 1
ATOM 709 C C . PRO A 1 89 ? -10.340 -21.791 27.957 1.00 78.69 89 PRO A C 1
ATOM 711 O O . PRO A 1 89 ? -10.263 -22.615 28.866 1.00 78.69 89 PRO A O 1
ATOM 714 N N . PHE A 1 90 ? -11.096 -22.112 26.909 1.00 85.88 90 PHE A N 1
ATOM 715 C CA . PHE A 1 90 ? -11.511 -21.343 25.731 1.00 85.88 90 PHE A CA 1
ATOM 716 C C . PHE A 1 90 ? -12.532 -20.249 26.086 1.00 85.88 90 PHE A C 1
ATOM 718 O O . PHE A 1 90 ? -13.466 -20.509 26.845 1.00 85.88 90 PHE A O 1
ATOM 725 N N . CYS A 1 91 ? -12.388 -19.047 25.523 1.00 88.06 91 CYS A N 1
ATOM 726 C CA . CYS A 1 91 ? -13.328 -17.944 25.744 1.00 88.06 91 CYS A CA 1
ATOM 727 C C . CYS A 1 91 ? -14.220 -17.765 24.514 1.00 88.06 91 CYS A C 1
ATOM 729 O O . CYS A 1 91 ? -13.717 -17.654 23.397 1.00 88.06 91 CYS A O 1
ATOM 731 N N . ARG A 1 92 ? -15.537 -17.691 24.725 1.00 92.31 92 ARG A N 1
ATOM 732 C CA . ARG A 1 92 ? -16.515 -17.363 23.684 1.00 92.31 92 ARG A CA 1
ATOM 733 C C . ARG A 1 92 ? -17.497 -16.335 24.208 1.00 92.31 92 ARG A C 1
ATOM 735 O O . ARG A 1 92 ? -18.057 -16.515 25.288 1.00 92.31 92 ARG A O 1
ATOM 742 N N . ILE A 1 93 ? -17.720 -15.287 23.429 1.00 93.69 93 ILE A N 1
ATOM 743 C CA . ILE A 1 93 ? -18.707 -14.261 23.737 1.00 93.69 93 ILE A CA 1
ATOM 744 C C . ILE A 1 93 ? -19.407 -13.783 22.474 1.00 93.69 93 ILE A C 1
ATOM 746 O O . ILE A 1 93 ? -18.841 -13.800 21.386 1.00 93.69 93 ILE A O 1
ATOM 750 N N . THR A 1 94 ? -20.648 -13.346 22.632 1.00 93.06 94 THR A N 1
ATOM 751 C CA . THR A 1 94 ? -21.377 -12.613 21.603 1.00 93.06 94 THR A CA 1
ATOM 752 C C . THR A 1 94 ? -21.367 -11.127 21.926 1.00 93.06 94 THR A C 1
ATOM 754 O O . THR A 1 94 ? -21.655 -10.746 23.060 1.00 93.06 94 THR A O 1
ATOM 757 N N . PHE A 1 95 ? -21.091 -10.296 20.932 1.00 91.12 95 PHE A N 1
ATOM 758 C CA . PHE A 1 95 ? -21.137 -8.845 21.024 1.00 91.12 95 PHE A CA 1
ATOM 759 C C . PHE A 1 95 ? -22.152 -8.312 20.016 1.00 91.12 95 PHE A C 1
ATOM 761 O O . PHE A 1 95 ? -22.084 -8.642 18.832 1.00 91.12 95 PHE A O 1
ATOM 768 N N . ASP A 1 96 ? -23.106 -7.511 20.485 1.00 89.88 96 ASP A N 1
ATOM 769 C CA . ASP A 1 96 ? -24.011 -6.788 19.597 1.00 89.88 96 ASP A CA 1
ATOM 770 C C . ASP A 1 96 ? -23.258 -5.594 19.011 1.00 89.88 96 ASP A C 1
ATOM 772 O O . ASP A 1 96 ? -22.922 -4.646 19.722 1.00 89.88 96 ASP A O 1
ATOM 776 N N . THR A 1 97 ? -22.973 -5.640 17.712 1.00 87.12 97 THR A N 1
ATOM 777 C CA . THR A 1 97 ? -22.200 -4.606 17.030 1.00 87.12 97 THR A CA 1
ATOM 778 C C . THR A 1 97 ? -22.893 -3.253 17.095 1.00 87.12 97 THR A C 1
ATOM 780 O O . THR A 1 97 ? -22.204 -2.249 16.979 1.00 87.12 97 THR A O 1
ATOM 783 N N . THR A 1 98 ? -24.211 -3.171 17.320 1.00 81.38 98 THR A N 1
ATOM 784 C CA . THR A 1 98 ? -24.913 -1.885 17.490 1.00 81.38 98 THR A CA 1
ATOM 785 C C . THR A 1 98 ? -24.502 -1.131 18.757 1.00 81.38 98 THR A C 1
ATOM 787 O O . THR A 1 98 ? -24.702 0.080 18.826 1.00 81.38 98 THR A O 1
ATOM 790 N N . ALA A 1 99 ? -23.888 -1.820 19.725 1.00 79.62 99 ALA A N 1
ATOM 791 C CA . ALA A 1 99 ? -23.298 -1.216 20.915 1.00 79.62 99 ALA A CA 1
ATOM 792 C C . ALA A 1 99 ? -21.886 -0.654 20.672 1.00 79.62 99 ALA A C 1
ATOM 794 O O . ALA A 1 99 ? -21.309 -0.062 21.584 1.00 79.62 99 ALA A O 1
ATOM 795 N N . ALA A 1 100 ? -21.322 -0.842 19.473 1.00 76.62 100 ALA A N 1
ATOM 796 C CA . ALA A 1 100 ? -20.025 -0.286 19.128 1.00 76.62 100 ALA A CA 1
ATOM 797 C C . ALA A 1 100 ? -20.086 1.247 19.110 1.00 76.62 100 ALA A C 1
ATOM 799 O O . ALA A 1 100 ? -20.937 1.853 18.451 1.00 76.62 100 ALA A O 1
ATOM 800 N N . GLN A 1 101 ? -19.165 1.857 19.844 1.00 68.88 101 GLN A N 1
ATOM 801 C CA . GLN A 1 101 ? -18.885 3.279 19.826 1.00 68.88 101 GLN A CA 1
ATOM 802 C C . GLN A 1 101 ? -18.306 3.697 18.472 1.00 68.88 101 GLN A C 1
ATOM 804 O O . GLN A 1 101 ? -18.673 4.755 17.961 1.00 68.88 101 GLN A O 1
ATOM 809 N N . PHE A 1 102 ? -17.452 2.857 17.881 1.00 71.81 102 PHE A N 1
ATOM 810 C CA . PHE A 1 102 ? -16.776 3.143 16.618 1.00 71.81 102 PHE A CA 1
ATOM 811 C C . PHE A 1 102 ? -17.128 2.131 15.535 1.00 71.81 102 PHE A C 1
ATOM 813 O O . PHE A 1 102 ? -17.540 0.999 15.799 1.00 71.81 102 PHE A O 1
ATOM 820 N N . ARG A 1 103 ? -16.956 2.535 14.271 1.00 76.50 103 ARG A N 1
ATOM 821 C CA . ARG A 1 103 ? -17.169 1.619 13.148 1.00 76.50 103 ARG A CA 1
ATOM 822 C C . ARG A 1 103 ? -16.040 0.598 13.035 1.00 76.50 103 ARG A C 1
ATOM 824 O O . ARG A 1 103 ? -16.290 -0.551 12.684 1.00 76.50 103 ARG A O 1
ATOM 831 N N . LEU A 1 104 ? -14.820 1.002 13.374 1.00 82.25 104 LEU A N 1
ATOM 832 C CA . LEU A 1 104 ? -13.690 0.105 13.563 1.00 82.25 104 LEU A CA 1
ATOM 833 C C . LEU A 1 104 ? -13.692 -0.430 15.006 1.00 82.25 104 LEU A C 1
ATOM 835 O O . LEU A 1 104 ? -13.310 0.271 15.938 1.00 82.25 104 LEU A O 1
ATOM 839 N N . ILE A 1 105 ? -14.121 -1.676 15.195 1.00 85.12 105 ILE A N 1
ATOM 840 C CA . ILE A 1 105 ? -14.174 -2.328 16.508 1.00 85.12 105 ILE A CA 1
ATOM 841 C C . ILE A 1 105 ? -12.802 -2.921 16.821 1.00 85.12 105 ILE A C 1
ATOM 843 O O . ILE A 1 105 ? -12.349 -3.850 16.146 1.00 85.12 105 ILE A O 1
ATOM 847 N N . LYS A 1 106 ? -12.165 -2.433 17.889 1.00 86.00 106 LYS A N 1
ATOM 848 C CA . LYS A 1 106 ? -10.954 -3.045 18.449 1.00 86.00 106 LYS A CA 1
ATOM 849 C C . LYS A 1 106 ? -11.315 -4.222 19.347 1.00 86.00 106 LYS A C 1
ATOM 851 O O . LYS A 1 106 ? -12.050 -4.057 20.320 1.00 86.00 106 LYS A O 1
ATOM 856 N N . ILE A 1 107 ? -10.746 -5.390 19.067 1.00 86.31 107 ILE A N 1
ATOM 857 C CA . ILE A 1 107 ? -10.820 -6.575 19.925 1.00 86.31 107 ILE A CA 1
ATOM 858 C C . ILE A 1 107 ? -9.432 -6.798 20.517 1.00 86.31 107 ILE A C 1
ATOM 860 O O . ILE A 1 107 ? -8.501 -7.138 19.796 1.00 86.31 107 ILE A O 1
ATOM 864 N N . LYS A 1 108 ? -9.280 -6.619 21.829 1.00 86.94 108 LYS A N 1
ATOM 865 C CA . LYS A 1 108 ? -8.024 -6.835 22.561 1.00 86.94 108 LYS A CA 1
ATOM 866 C C . LYS A 1 108 ? -8.188 -7.969 23.566 1.00 86.94 108 LYS A C 1
ATOM 868 O O . LYS A 1 108 ? -9.127 -7.953 24.352 1.00 86.94 108 LYS A O 1
ATOM 873 N N . ALA A 1 109 ? -7.263 -8.916 23.579 1.00 86.88 109 ALA A N 1
ATOM 874 C CA . ALA A 1 109 ? -7.186 -10.002 24.544 1.00 86.88 109 ALA A CA 1
ATOM 875 C C . ALA A 1 109 ? -5.905 -9.881 25.377 1.00 86.88 109 ALA A C 1
ATOM 877 O O . ALA A 1 109 ? -4.819 -9.738 24.824 1.00 86.88 109 ALA A O 1
ATOM 878 N N . GLU A 1 110 ? -6.021 -9.972 26.698 1.00 87.06 110 GLU A N 1
ATOM 879 C CA . GLU A 1 110 ? -4.899 -9.937 27.640 1.00 87.06 110 GLU A CA 1
ATOM 880 C C . GLU A 1 110 ? -4.950 -11.159 28.562 1.00 87.06 110 GLU A C 1
ATOM 882 O O . GLU A 1 110 ? -5.961 -11.421 29.216 1.00 87.06 110 GLU A O 1
ATOM 887 N N . ALA A 1 111 ? -3.848 -11.900 28.645 1.00 87.44 111 ALA A N 1
ATOM 888 C CA . ALA A 1 111 ? -3.643 -12.954 29.627 1.00 87.44 111 ALA A CA 1
ATOM 889 C C . ALA A 1 111 ? -3.004 -12.349 30.878 1.00 87.44 111 ALA A C 1
ATOM 891 O O . ALA A 1 111 ? -1.870 -11.880 30.835 1.00 87.44 111 ALA A O 1
ATOM 892 N N . ILE A 1 112 ? -3.719 -12.362 31.999 1.00 87.75 112 ILE A N 1
ATOM 893 C CA . ILE A 1 112 ? -3.258 -11.799 33.270 1.00 87.75 112 ILE A CA 1
ATOM 894 C C . ILE A 1 112 ? -2.713 -12.920 34.147 1.00 87.75 112 ILE A C 1
ATOM 896 O O . ILE A 1 112 ? -3.371 -13.946 34.320 1.00 87.75 112 ILE A O 1
ATOM 900 N N . GLY A 1 113 ? -1.523 -12.723 34.706 1.00 85.44 113 GLY A N 1
ATOM 901 C CA . GLY A 1 113 ? -0.781 -13.724 35.460 1.00 85.44 113 GLY A CA 1
ATOM 902 C C . GLY A 1 113 ? -0.967 -13.674 36.970 1.00 85.44 113 GLY A C 1
ATOM 903 O O . GLY A 1 113 ? -1.485 -12.711 37.532 1.00 85.44 113 GLY A O 1
ATOM 904 N N . LYS A 1 114 ? -0.494 -14.734 37.627 1.00 75.06 114 LYS A N 1
ATOM 905 C CA . LYS A 1 114 ? -0.288 -14.831 39.077 1.00 75.06 114 LYS A CA 1
ATOM 906 C C . LYS A 1 114 ? 1.206 -14.622 39.361 1.00 75.06 114 LYS A C 1
ATOM 908 O O . LYS A 1 114 ? 1.946 -15.598 39.392 1.00 75.06 114 LYS A O 1
ATOM 913 N N . LYS A 1 115 ? 1.691 -13.385 39.503 1.00 60.59 115 LYS A N 1
ATOM 914 C CA . LYS A 1 115 ? 3.047 -13.139 40.036 1.00 60.59 115 LYS A CA 1
ATOM 915 C C . LYS A 1 115 ? 2.949 -12.771 41.513 1.00 60.59 115 LYS A C 1
ATOM 917 O O . LYS A 1 115 ? 2.022 -12.066 41.893 1.00 60.59 115 LYS A O 1
ATOM 922 N N . GLU A 1 116 ? 3.893 -13.260 42.320 1.00 51.12 116 GLU A N 1
ATOM 923 C CA . GLU A 1 116 ? 3.901 -13.078 43.783 1.00 51.12 116 GLU A CA 1
ATOM 924 C C . GLU A 1 116 ? 3.984 -11.598 44.212 1.00 51.12 116 GLU A C 1
ATOM 926 O O . GLU A 1 116 ? 3.460 -11.264 45.271 1.00 51.12 116 GLU A O 1
ATOM 931 N N . ASP A 1 117 ? 4.515 -10.709 43.357 1.00 56.50 117 ASP A N 1
ATOM 932 C CA . ASP A 1 117 ? 4.755 -9.291 43.686 1.00 56.50 117 ASP A CA 1
ATOM 933 C C . ASP A 1 117 ? 3.917 -8.276 42.870 1.00 56.50 117 ASP A C 1
ATOM 935 O O . ASP A 1 117 ? 3.930 -7.083 43.168 1.00 56.50 117 ASP A O 1
ATOM 939 N N . GLU A 1 118 ? 3.157 -8.718 41.857 1.00 56.94 118 GLU A N 1
ATOM 940 C CA . GLU A 1 118 ? 2.317 -7.850 41.012 1.00 56.94 118 GLU A CA 1
ATOM 941 C C . GLU A 1 118 ? 0.973 -8.525 40.707 1.00 56.94 118 GLU A C 1
ATOM 943 O O . GLU A 1 118 ? 0.875 -9.450 39.898 1.00 56.94 118 GLU A O 1
ATOM 948 N N . ASP A 1 119 ? -0.097 -8.029 41.330 1.00 54.53 119 ASP A N 1
ATOM 949 C CA . ASP A 1 119 ? -1.415 -8.683 41.361 1.00 54.53 119 ASP A CA 1
ATOM 950 C C . ASP A 1 119 ? -2.181 -8.672 40.007 1.00 54.53 119 ASP A C 1
ATOM 952 O O . ASP A 1 119 ? -3.330 -9.131 39.915 1.00 54.53 119 ASP A O 1
ATOM 956 N N . ALA A 1 120 ? -1.556 -8.160 38.937 1.00 67.31 120 ALA A N 1
ATOM 957 C CA . ALA A 1 120 ? -2.141 -8.019 37.601 1.00 67.31 120 ALA A CA 1
ATOM 958 C C . ALA A 1 120 ? -1.112 -7.934 36.446 1.00 67.31 120 ALA A C 1
ATOM 960 O O . ALA A 1 120 ? -1.335 -7.197 35.487 1.00 67.31 120 ALA A O 1
ATOM 961 N N . ALA A 1 121 ? 0.004 -8.669 36.499 1.00 78.56 121 ALA A N 1
ATOM 962 C CA . ALA A 1 121 ? 0.970 -8.667 35.393 1.00 78.56 121 ALA A CA 1
ATOM 963 C C . ALA A 1 121 ? 0.345 -9.210 34.088 1.00 78.56 121 ALA A C 1
ATOM 965 O O . ALA A 1 121 ? -0.186 -10.324 34.067 1.00 78.56 121 ALA A O 1
ATOM 966 N N . VAL A 1 122 ? 0.420 -8.448 32.991 1.00 81.31 122 VAL A N 1
ATOM 967 C CA . VAL A 1 122 ? 0.018 -8.913 31.651 1.00 81.31 122 VAL A CA 1
ATOM 968 C C . VAL A 1 122 ? 1.101 -9.862 31.131 1.00 81.31 122 VAL A C 1
ATOM 970 O O . VAL A 1 122 ? 2.215 -9.439 30.842 1.00 81.31 122 VAL A O 1
ATOM 973 N N . LEU A 1 123 ? 0.786 -11.155 31.048 1.00 77.19 123 LEU A N 1
ATOM 974 C CA . LEU A 1 123 ? 1.695 -12.202 30.568 1.00 77.19 123 LEU A CA 1
ATOM 975 C C . LEU A 1 123 ? 1.743 -12.282 29.041 1.00 77.19 123 LEU A C 1
ATOM 977 O O . LEU A 1 123 ? 2.765 -12.652 28.475 1.00 77.19 123 LEU A O 1
ATOM 981 N N . ALA A 1 124 ? 0.626 -11.967 28.387 1.00 75.31 124 ALA A N 1
ATOM 982 C CA . ALA A 1 124 ? 0.517 -11.875 26.939 1.00 75.31 124 ALA A CA 1
ATOM 983 C C . ALA A 1 124 ? -0.629 -10.933 26.567 1.00 75.31 124 ALA A C 1
ATOM 985 O O . ALA A 1 124 ? -1.626 -10.849 27.285 1.00 75.31 124 ALA A O 1
ATOM 986 N N . SER A 1 125 ? -0.505 -10.250 25.434 1.00 78.44 125 SER A N 1
ATOM 987 C CA . SER A 1 125 ? -1.553 -9.395 24.880 1.00 78.44 125 SER A CA 1
ATOM 988 C C . SER A 1 125 ? -1.601 -9.576 23.372 1.00 78.44 125 SER A C 1
ATOM 990 O O . SER A 1 125 ? -0.557 -9.629 22.732 1.00 78.44 125 SER A O 1
ATOM 992 N N . TYR A 1 126 ? -2.800 -9.631 22.810 1.00 75.25 126 TYR A N 1
ATOM 993 C CA . TYR A 1 126 ? -3.057 -9.685 21.374 1.00 75.25 126 TYR A CA 1
ATOM 994 C C . TYR A 1 126 ? -4.218 -8.750 21.046 1.00 75.25 126 TYR A C 1
ATOM 996 O O . TYR A 1 126 ? -5.119 -8.576 21.868 1.00 75.25 126 TYR A O 1
ATOM 1004 N N . TYR A 1 127 ? -4.223 -8.135 19.870 1.00 76.25 127 TYR A N 1
ATOM 1005 C CA . TYR A 1 127 ? -5.369 -7.356 19.419 1.00 76.25 127 TYR A CA 1
ATOM 1006 C C . TYR A 1 127 ? -5.596 -7.525 17.922 1.00 76.25 127 TYR A C 1
ATOM 1008 O O . TYR A 1 127 ? -4.675 -7.813 17.170 1.00 76.25 127 TYR A O 1
ATOM 1016 N N . THR A 1 128 ? -6.840 -7.331 17.501 1.00 76.75 128 THR A N 1
ATOM 1017 C CA . THR A 1 128 ? -7.222 -7.243 16.097 1.00 76.75 128 THR A CA 1
ATOM 1018 C C . THR A 1 128 ? -8.364 -6.244 15.929 1.00 76.75 128 THR A C 1
ATOM 1020 O O . THR A 1 128 ? -8.908 -5.726 16.909 1.00 76.75 128 THR A O 1
ATOM 1023 N N . TYR A 1 129 ? -8.733 -5.981 14.680 1.00 79.56 129 TYR A N 1
ATOM 1024 C CA . TYR A 1 129 ? -9.791 -5.049 14.323 1.00 79.56 129 TYR A CA 1
ATOM 1025 C C . TYR A 1 129 ? -10.786 -5.700 13.382 1.00 79.56 129 TYR A C 1
ATOM 1027 O O . TYR A 1 129 ? -10.402 -6.485 12.515 1.00 79.56 129 TYR A O 1
ATOM 1035 N N . VAL A 1 130 ? -12.051 -5.326 13.535 1.00 81.81 130 VAL A N 1
ATOM 1036 C CA . VAL A 1 130 ? -13.135 -5.680 12.618 1.00 81.81 130 VAL A CA 1
ATOM 1037 C C . VAL A 1 130 ? -13.982 -4.468 12.289 1.00 81.81 130 VAL A C 1
ATOM 1039 O O . VAL A 1 130 ? -14.010 -3.489 13.032 1.00 81.81 130 VAL A O 1
ATOM 1042 N N . ILE A 1 131 ? -14.674 -4.535 11.159 1.00 81.50 131 ILE A N 1
ATOM 1043 C CA . ILE A 1 131 ? -15.424 -3.410 10.617 1.00 81.50 131 ILE A CA 1
ATOM 1044 C C . ILE A 1 131 ? -16.904 -3.661 10.848 1.00 81.50 131 ILE A C 1
ATOM 1046 O O . ILE A 1 131 ? -17.501 -4.567 10.267 1.00 81.50 131 ILE A O 1
ATOM 1050 N N . ALA A 1 132 ? -17.512 -2.835 11.685 1.00 81.25 132 ALA A N 1
ATOM 1051 C CA . ALA A 1 132 ? -18.938 -2.857 11.915 1.00 81.25 132 ALA A CA 1
ATOM 1052 C C . ALA A 1 132 ? -19.661 -2.192 10.733 1.00 81.25 132 ALA A C 1
ATOM 1054 O O . ALA A 1 132 ? -19.544 -0.991 10.512 1.00 81.25 132 ALA A O 1
ATOM 1055 N N . GLU A 1 133 ? -20.455 -2.924 9.958 1.00 72.75 133 GLU A N 1
ATOM 1056 C CA . GLU A 1 133 ? -21.324 -2.324 8.931 1.00 72.75 133 GLU A CA 1
ATOM 1057 C C . GLU A 1 133 ? -22.712 -2.022 9.512 1.00 72.75 133 GLU A C 1
ATOM 1059 O O . GLU A 1 133 ? -23.753 -2.431 9.003 1.00 72.75 133 GLU A O 1
ATOM 1064 N N . ASN A 1 134 ? -22.725 -1.300 10.634 1.00 64.56 134 ASN A N 1
ATOM 1065 C CA . ASN A 1 134 ? -23.963 -0.871 11.268 1.00 64.56 134 ASN A CA 1
ATOM 1066 C C . ASN A 1 134 ? -24.503 0.400 10.605 1.00 64.56 134 ASN A C 1
ATOM 1068 O O . ASN A 1 134 ? -23.787 1.393 10.470 1.00 64.56 134 ASN A O 1
ATOM 1072 N N . GLY A 1 135 ? -25.803 0.410 10.316 1.00 61.56 135 GLY A N 1
ATOM 1073 C CA . GLY A 1 135 ? -26.534 1.613 9.920 1.00 61.56 135 GLY A CA 1
ATOM 1074 C C . GLY A 1 135 ? -26.663 1.823 8.412 1.00 61.56 135 GLY A C 1
ATOM 1075 O O . GLY A 1 135 ? -26.109 1.091 7.600 1.00 61.56 135 GLY A O 1
ATOM 1076 N N . VAL A 1 136 ? -27.461 2.828 8.054 1.00 71.00 136 VAL A N 1
ATOM 1077 C CA . VAL A 1 136 ? -27.700 3.240 6.666 1.00 71.00 136 VAL A CA 1
ATOM 1078 C C . VAL A 1 136 ? -26.559 4.153 6.224 1.00 71.00 136 VAL A C 1
ATOM 1080 O O . VAL A 1 136 ? -26.215 5.092 6.943 1.00 71.00 136 VAL A O 1
ATOM 1083 N N . PHE A 1 137 ? -25.986 3.892 5.050 1.00 83.50 137 PHE A N 1
ATOM 1084 C CA . PHE A 1 137 ? -25.018 4.781 4.419 1.00 83.50 137 PHE A CA 1
ATOM 1085 C C . PHE A 1 137 ? -25.746 5.658 3.394 1.00 83.50 137 PHE A C 1
ATOM 1087 O O . PHE A 1 137 ? -26.308 5.160 2.422 1.00 83.50 137 PHE A O 1
ATOM 1094 N N . ASP A 1 138 ? -25.767 6.972 3.610 1.00 83.50 138 ASP A N 1
ATOM 1095 C CA . ASP A 1 138 ? -26.329 7.898 2.629 1.00 83.50 138 ASP A CA 1
ATOM 1096 C C . ASP A 1 138 ? -25.346 8.068 1.459 1.00 83.50 138 ASP A C 1
ATOM 1098 O O . ASP A 1 138 ? -24.249 8.602 1.624 1.00 83.50 138 ASP A O 1
ATOM 1102 N N . LYS A 1 139 ? -25.739 7.605 0.268 1.00 83.38 139 LYS A N 1
ATOM 1103 C CA . LYS A 1 139 ? -24.921 7.668 -0.954 1.00 83.38 139 LYS A CA 1
ATOM 1104 C C . LYS A 1 139 ? -25.074 8.956 -1.748 1.00 83.38 139 LYS A C 1
ATOM 1106 O O . LYS A 1 139 ? -24.526 9.043 -2.843 1.00 83.38 139 LYS A O 1
ATOM 1111 N N . THR A 1 140 ? -25.858 9.920 -1.271 1.00 85.31 140 THR A N 1
ATOM 1112 C CA . THR A 1 140 ? -26.153 11.124 -2.055 1.00 85.31 140 THR A CA 1
ATOM 1113 C C . THR A 1 140 ? -24.895 11.911 -2.404 1.00 85.31 140 THR A C 1
ATOM 1115 O O . THR A 1 140 ? -24.817 12.417 -3.521 1.00 85.31 140 THR A O 1
ATOM 1118 N N . ASN A 1 141 ? -23.915 12.000 -1.492 1.00 91.69 141 ASN A N 1
ATOM 1119 C CA . ASN A 1 141 ? -22.647 12.668 -1.771 1.00 91.69 141 ASN A CA 1
ATOM 1120 C C . ASN A 1 141 ? -21.477 12.177 -0.884 1.00 91.69 141 ASN A C 1
ATOM 1122 O O . ASN A 1 141 ? -20.987 12.933 -0.040 1.00 91.69 141 ASN A O 1
ATOM 1126 N N . PRO A 1 142 ? -21.028 10.915 -1.000 1.00 93.81 142 PRO A N 1
ATOM 1127 C CA . PRO A 1 142 ? -19.904 10.425 -0.208 1.00 93.81 142 PRO A CA 1
ATOM 1128 C C . PRO A 1 142 ? -18.574 11.036 -0.652 1.00 93.81 142 PRO A C 1
ATOM 1130 O O . PRO A 1 142 ? -18.349 11.234 -1.841 1.00 93.81 142 PRO A O 1
ATOM 1133 N N . LEU A 1 143 ? -17.658 11.254 0.292 1.00 96.06 143 LEU A N 1
ATOM 1134 C CA . LEU A 1 143 ? -16.252 11.526 -0.004 1.00 96.06 143 LEU A CA 1
ATOM 1135 C C . LEU A 1 143 ? -15.533 10.216 -0.325 1.00 96.06 143 LEU A C 1
ATOM 1137 O O . LEU A 1 143 ? -15.443 9.352 0.543 1.00 96.06 143 LEU A O 1
ATOM 1141 N N . LEU A 1 144 ? -14.975 10.080 -1.524 1.00 96.25 144 LEU A N 1
ATOM 1142 C CA . LEU A 1 144 ? -14.028 9.011 -1.828 1.00 96.25 144 LEU A CA 1
ATOM 1143 C C . LEU A 1 144 ? -12.619 9.429 -1.390 1.00 96.25 144 LEU A C 1
ATOM 1145 O O . LEU A 1 144 ? -11.995 10.296 -1.996 1.00 96.25 144 LEU A O 1
ATOM 1149 N N . LEU A 1 145 ? -12.122 8.821 -0.320 1.00 94.81 145 LEU A N 1
ATOM 1150 C CA . LEU A 1 145 ? -10.789 9.072 0.210 1.00 94.81 145 LEU A CA 1
ATOM 1151 C C . LEU A 1 145 ? -9.845 7.965 -0.265 1.00 94.81 145 LEU A C 1
ATOM 1153 O O . LEU A 1 145 ? -9.941 6.830 0.202 1.00 94.81 145 LEU A O 1
ATOM 1157 N N . PHE A 1 146 ? -8.941 8.293 -1.187 1.00 92.31 146 PHE A N 1
ATOM 1158 C CA . PHE A 1 146 ? -7.819 7.415 -1.516 1.00 92.31 146 PHE A CA 1
ATOM 1159 C C . PHE A 1 146 ? -6.783 7.531 -0.413 1.00 92.31 146 PHE A C 1
ATOM 1161 O O . PHE A 1 146 ? -6.390 8.645 -0.060 1.00 92.31 146 PHE A O 1
ATOM 1168 N N . ALA A 1 147 ? -6.347 6.409 0.140 1.00 86.94 147 ALA A N 1
ATOM 1169 C CA . ALA A 1 147 ? -5.414 6.431 1.240 1.00 86.94 147 ALA A CA 1
ATOM 1170 C C . ALA A 1 147 ? -4.382 5.306 1.154 1.00 86.94 147 ALA A C 1
ATOM 1172 O O . ALA A 1 147 ? -4.657 4.258 0.583 1.00 86.94 147 ALA A O 1
ATOM 1173 N N . GLY A 1 148 ? -3.183 5.558 1.674 1.00 81.50 148 GLY A N 1
ATOM 1174 C CA . GLY A 1 148 ? -2.104 4.575 1.751 1.00 81.50 148 GLY A CA 1
ATOM 1175 C C . GLY A 1 148 ? -0.836 5.173 2.358 1.00 81.50 148 GLY A C 1
ATOM 1176 O O . GLY A 1 148 ? -0.836 6.309 2.846 1.00 81.50 148 GLY A O 1
ATOM 1177 N N . VAL A 1 149 ? 0.264 4.427 2.297 1.00 79.19 149 VAL A N 1
ATOM 1178 C CA . VAL A 1 149 ? 1.600 4.914 2.664 1.00 79.19 149 VAL A CA 1
ATOM 1179 C C . VAL A 1 149 ? 2.237 5.550 1.428 1.00 79.19 149 VAL A C 1
ATOM 1181 O O . VAL A 1 149 ? 2.882 4.900 0.613 1.00 79.19 149 VAL A O 1
ATOM 1184 N N . ILE A 1 150 ? 1.979 6.848 1.245 1.00 82.31 150 ILE A N 1
ATOM 1185 C CA . ILE A 1 150 ? 2.462 7.620 0.091 1.00 82.31 150 ILE A CA 1
ATOM 1186 C C . ILE A 1 150 ? 3.439 8.685 0.584 1.00 82.31 150 ILE A C 1
ATOM 1188 O O . ILE A 1 150 ? 3.067 9.550 1.380 1.00 82.31 150 ILE A O 1
ATOM 1192 N N . GLU A 1 151 ? 4.681 8.622 0.116 1.00 80.94 151 GLU A N 1
ATOM 1193 C CA . GLU A 1 151 ? 5.739 9.586 0.443 1.00 80.94 151 GLU A CA 1
ATOM 1194 C C . GLU A 1 151 ? 5.353 11.010 0.025 1.00 80.94 151 GLU A C 1
ATOM 1196 O O . GLU A 1 151 ? 4.683 11.172 -0.996 1.00 80.94 151 GLU A O 1
ATOM 1201 N N . PRO A 1 152 ? 5.725 12.051 0.794 1.00 80.62 152 PRO A N 1
ATOM 1202 C CA . PRO A 1 152 ? 5.400 13.428 0.440 1.00 80.62 152 PRO A CA 1
ATOM 1203 C C . PRO A 1 152 ? 6.103 13.860 -0.842 1.00 80.62 152 PRO A C 1
ATOM 1205 O O . PRO A 1 152 ? 7.263 13.551 -1.065 1.00 80.62 152 PRO A O 1
ATOM 1208 N N . HIS A 1 153 ? 5.444 14.681 -1.650 1.00 83.50 153 HIS A N 1
ATOM 1209 C CA . HIS A 1 153 ? 6.162 15.392 -2.701 1.00 83.50 153 HIS A CA 1
ATOM 1210 C C . HIS A 1 153 ? 7.019 16.510 -2.100 1.00 83.50 153 HIS A C 1
ATOM 1212 O O . HIS A 1 153 ? 6.488 17.389 -1.416 1.00 83.50 153 HIS A O 1
ATOM 1218 N N . ILE A 1 154 ? 8.325 16.501 -2.375 1.00 78.38 154 ILE A N 1
ATOM 1219 C CA . ILE A 1 154 ? 9.249 17.573 -1.988 1.00 78.38 154 ILE A CA 1
ATOM 1220 C C . ILE A 1 154 ? 10.031 18.019 -3.229 1.00 78.38 154 ILE A C 1
ATOM 1222 O O . ILE A 1 154 ? 10.996 17.379 -3.652 1.00 78.38 154 ILE A O 1
ATOM 1226 N N . ASP A 1 155 ? 9.613 19.150 -3.803 1.00 69.62 155 ASP A N 1
ATOM 1227 C CA . ASP A 1 155 ? 10.232 19.764 -4.983 1.00 69.62 155 ASP A CA 1
ATOM 1228 C C . ASP A 1 155 ? 11.589 20.391 -4.649 1.00 69.62 155 ASP A C 1
ATOM 1230 O O . ASP A 1 155 ? 11.700 21.598 -4.438 1.00 69.62 155 ASP A O 1
ATOM 1234 N N . ASN A 1 156 ? 12.655 19.592 -4.625 1.00 62.22 156 ASN A N 1
ATOM 1235 C CA . ASN A 1 156 ? 13.999 20.150 -4.537 1.00 62.22 156 ASN A CA 1
ATOM 1236 C C . ASN A 1 156 ? 15.070 19.269 -5.195 1.00 62.22 156 ASN A C 1
ATOM 1238 O O . ASN A 1 156 ? 15.833 18.594 -4.503 1.00 62.22 156 ASN A O 1
ATOM 1242 N N . PRO A 1 157 ? 15.175 19.260 -6.537 1.00 54.31 157 PRO A N 1
ATOM 1243 C CA . PRO A 1 157 ? 16.015 18.279 -7.201 1.00 54.31 157 PRO A CA 1
ATOM 1244 C C . PRO A 1 157 ? 17.504 18.419 -6.865 1.00 54.31 157 PRO A C 1
ATOM 1246 O O . PRO A 1 157 ? 18.144 17.379 -6.872 1.00 54.31 157 PRO A O 1
ATOM 1249 N N . ARG A 1 158 ? 18.041 19.625 -6.565 1.00 59.41 158 ARG A N 1
ATOM 1250 C CA . ARG A 1 158 ? 19.414 19.897 -6.037 1.00 59.41 158 ARG A CA 1
ATOM 1251 C C . ARG A 1 158 ? 19.615 21.337 -5.493 1.00 59.41 158 ARG A C 1
ATOM 1253 O O . ARG A 1 158 ? 20.737 21.834 -5.503 1.00 59.41 158 ARG A O 1
ATOM 1260 N N . GLY A 1 159 ? 18.551 22.056 -5.141 1.00 57.84 159 GLY A N 1
ATOM 1261 C CA . GLY A 1 159 ? 18.625 23.437 -4.641 1.00 57.84 159 GLY A CA 1
ATOM 1262 C C . GLY A 1 159 ? 18.706 23.524 -3.114 1.00 57.84 159 GLY A C 1
ATOM 1263 O O . GLY A 1 159 ? 18.730 22.507 -2.417 1.00 57.84 159 GLY A O 1
ATOM 1264 N N . ASP A 1 160 ? 18.710 24.747 -2.586 1.00 61.53 160 ASP A N 1
ATOM 1265 C CA . ASP A 1 160 ? 18.657 24.980 -1.141 1.00 61.53 160 ASP A CA 1
ATOM 1266 C C . ASP A 1 160 ? 17.302 24.530 -0.575 1.00 61.53 160 ASP A C 1
ATOM 1268 O O . ASP A 1 160 ? 16.244 24.871 -1.107 1.00 61.53 160 ASP A O 1
ATOM 1272 N N . TRP A 1 161 ? 17.326 23.769 0.520 1.00 64.56 161 TRP A N 1
ATOM 1273 C CA . TRP A 1 161 ? 16.110 23.328 1.203 1.00 64.56 161 TRP A CA 1
ATOM 1274 C C . TRP A 1 161 ? 15.472 24.480 1.985 1.00 64.56 161 TRP A C 1
ATOM 1276 O O . TRP A 1 161 ? 16.143 25.175 2.753 1.00 64.56 161 TRP A O 1
ATOM 1286 N N . THR A 1 162 ? 14.161 24.665 1.826 1.00 65.69 162 THR A N 1
ATOM 1287 C CA . THR A 1 162 ? 13.393 25.660 2.587 1.00 65.69 162 THR A CA 1
ATOM 1288 C C . THR A 1 162 ? 12.905 25.083 3.922 1.00 65.69 162 THR A C 1
ATOM 1290 O O . THR A 1 162 ? 12.767 23.865 4.044 1.00 65.69 162 THR A O 1
ATOM 1293 N N . PRO A 1 163 ? 12.581 25.923 4.927 1.00 66.50 163 PRO A N 1
ATOM 1294 C CA . PRO A 1 163 ? 11.985 25.455 6.183 1.00 66.50 163 PRO A CA 1
ATOM 1295 C C . PRO A 1 163 ? 10.739 24.577 5.996 1.00 66.50 163 PRO A C 1
ATOM 1297 O O . PRO A 1 163 ? 10.583 23.590 6.706 1.00 66.50 163 PRO A O 1
ATOM 1300 N N . ASP A 1 164 ? 9.893 24.883 5.009 1.00 70.81 164 ASP A N 1
ATOM 1301 C CA . ASP A 1 164 ? 8.688 24.094 4.720 1.00 70.81 164 ASP A CA 1
ATOM 1302 C C . ASP A 1 164 ? 9.032 22.695 4.181 1.00 70.81 164 ASP A C 1
ATOM 1304 O O . ASP A 1 164 ? 8.364 21.717 4.513 1.00 70.81 164 ASP A O 1
ATOM 1308 N N . MET A 1 165 ? 10.100 22.575 3.382 1.00 73.44 165 MET A N 1
ATOM 1309 C CA . MET A 1 165 ? 10.595 21.277 2.906 1.00 73.44 165 MET A CA 1
ATOM 1310 C C . MET A 1 165 ? 11.164 20.443 4.059 1.00 73.44 165 MET A C 1
ATOM 1312 O O . MET A 1 165 ? 10.941 19.233 4.114 1.00 73.44 165 MET A O 1
ATOM 1316 N N . TYR A 1 166 ? 11.866 21.089 4.995 1.00 71.19 166 TYR A N 1
ATOM 1317 C CA . TYR A 1 166 ? 12.356 20.433 6.205 1.00 71.19 166 TYR A CA 1
ATOM 1318 C C . TYR A 1 166 ? 11.219 19.961 7.111 1.00 71.19 166 TYR A C 1
ATOM 1320 O O . TYR A 1 166 ? 11.257 18.816 7.552 1.00 71.19 166 TYR A O 1
ATOM 1328 N N . ASP A 1 167 ? 10.194 20.786 7.360 1.00 74.31 167 ASP A N 1
ATOM 1329 C CA . ASP A 1 167 ? 9.030 20.350 8.143 1.00 74.31 167 ASP A CA 1
ATOM 1330 C C . ASP A 1 167 ? 8.320 19.186 7.441 1.00 74.31 167 ASP A C 1
ATOM 1332 O O . ASP A 1 167 ? 8.026 18.191 8.093 1.00 74.31 167 ASP A O 1
ATOM 1336 N N . ALA A 1 168 ? 8.148 19.212 6.114 1.00 79.50 168 ALA A N 1
ATOM 1337 C CA . ALA A 1 168 ? 7.560 18.088 5.380 1.00 79.50 168 ALA A CA 1
ATOM 1338 C C . ALA A 1 168 ? 8.350 16.774 5.559 1.00 79.50 168 ALA A C 1
ATOM 1340 O O . ALA A 1 168 ? 7.757 15.738 5.875 1.00 79.50 168 ALA A O 1
ATOM 1341 N N . ALA A 1 169 ? 9.680 16.813 5.415 1.00 76.75 169 ALA A N 1
ATOM 1342 C CA . ALA A 1 169 ? 10.543 15.650 5.634 1.00 76.75 169 ALA A CA 1
ATOM 1343 C C . ALA A 1 169 ? 10.539 15.190 7.105 1.00 76.75 169 ALA A C 1
ATOM 1345 O O . ALA A 1 169 ? 10.523 13.988 7.387 1.00 76.75 169 ALA A O 1
ATOM 1346 N N . PHE A 1 170 ? 10.505 16.135 8.047 1.00 76.88 170 PHE A N 1
ATOM 1347 C CA . PHE A 1 170 ? 10.424 15.844 9.473 1.00 76.88 170 PHE A CA 1
ATOM 1348 C C . PHE A 1 170 ? 9.092 15.199 9.855 1.00 76.88 170 PHE A C 1
ATOM 1350 O O . PHE A 1 170 ? 9.085 14.208 10.575 1.00 76.88 170 PHE A O 1
ATOM 1357 N N . ARG A 1 171 ? 7.958 15.688 9.338 1.00 82.94 171 ARG A N 1
ATOM 1358 C CA . ARG A 1 171 ? 6.633 15.085 9.574 1.00 82.94 171 ARG A CA 1
ATOM 1359 C C . ARG A 1 171 ? 6.535 13.686 9.000 1.00 82.94 171 ARG A C 1
ATOM 1361 O O . ARG A 1 171 ? 5.990 12.805 9.653 1.00 82.94 171 ARG A O 1
ATOM 1368 N N . PHE A 1 172 ? 7.083 13.472 7.809 1.00 82.38 172 PHE A N 1
ATOM 1369 C CA . PHE A 1 172 ? 7.207 12.132 7.244 1.00 82.38 172 PHE A CA 1
ATOM 1370 C C . PHE A 1 172 ? 7.976 11.198 8.174 1.00 82.38 172 PHE A C 1
ATOM 1372 O O . PHE A 1 172 ? 7.511 10.101 8.482 1.00 82.38 172 PHE A O 1
ATOM 1379 N N . SER A 1 173 ? 9.092 11.686 8.707 1.00 76.25 173 SER A N 1
ATOM 1380 C CA . SER A 1 173 ? 9.942 10.934 9.620 1.00 76.25 173 SER A CA 1
ATOM 1381 C C . SER A 1 173 ? 9.259 10.637 10.950 1.00 76.25 173 SER A C 1
ATOM 1383 O O . SER A 1 173 ? 9.243 9.496 11.396 1.00 76.25 173 SER A O 1
ATOM 1385 N N . GLU A 1 174 ? 8.640 11.645 11.557 1.00 78.94 174 GLU A N 1
ATOM 1386 C CA . GLU A 1 174 ? 7.835 11.527 12.770 1.00 78.94 174 GLU A CA 1
ATOM 1387 C C . GLU A 1 174 ? 6.713 10.501 12.590 1.00 78.94 174 GLU A C 1
ATOM 1389 O O . GLU A 1 174 ? 6.554 9.608 13.420 1.00 78.94 174 GLU A O 1
ATOM 1394 N N . ASN A 1 175 ? 5.961 10.585 11.491 1.00 80.00 175 ASN A N 1
ATOM 1395 C CA . ASN A 1 175 ? 4.832 9.700 11.238 1.00 80.00 175 ASN A CA 1
ATOM 1396 C C . ASN A 1 175 ? 5.263 8.248 11.003 1.00 80.00 175 ASN A C 1
ATOM 1398 O O . ASN A 1 175 ? 4.670 7.361 11.613 1.00 80.00 175 ASN A O 1
ATOM 1402 N N . ILE A 1 176 ? 6.288 7.997 10.176 1.00 76.69 176 ILE A N 1
ATOM 1403 C CA . ILE A 1 176 ? 6.812 6.638 9.951 1.00 76.69 176 ILE A CA 1
ATOM 1404 C C . ILE A 1 176 ? 7.361 6.061 11.246 1.00 76.69 176 ILE A C 1
ATOM 1406 O O . ILE A 1 176 ? 6.993 4.960 11.639 1.00 76.69 176 ILE A O 1
ATOM 1410 N N . MET A 1 177 ? 8.215 6.803 11.946 1.00 70.88 177 MET A N 1
ATOM 1411 C CA . MET A 1 177 ? 8.848 6.304 13.161 1.00 70.88 177 MET A CA 1
ATOM 1412 C C . MET A 1 177 ? 7.820 6.030 14.259 1.00 70.88 177 MET A C 1
ATOM 1414 O O . MET A 1 177 ? 7.899 5.001 14.923 1.00 70.88 177 MET A O 1
ATOM 1418 N N . ASN A 1 178 ? 6.829 6.908 14.435 1.00 71.75 178 ASN A N 1
ATOM 1419 C CA . ASN A 1 178 ? 5.735 6.665 15.374 1.00 71.75 178 ASN A CA 1
ATOM 1420 C C . ASN A 1 178 ? 4.892 5.456 14.966 1.00 71.75 178 ASN A C 1
ATOM 1422 O O . ASN A 1 178 ? 4.486 4.692 15.838 1.00 71.75 178 ASN A O 1
ATOM 1426 N N . HIS A 1 179 ? 4.653 5.267 13.666 1.00 71.38 179 HIS A N 1
ATOM 1427 C CA . HIS A 1 179 ? 3.956 4.098 13.147 1.00 71.38 179 HIS A CA 1
ATOM 1428 C C . HIS A 1 179 ? 4.738 2.811 13.450 1.00 71.38 179 HIS A C 1
ATOM 1430 O O . HIS A 1 179 ? 4.217 1.925 14.117 1.00 71.38 179 HIS A O 1
ATOM 1436 N N . LEU A 1 180 ? 6.024 2.742 13.104 1.00 64.38 180 LEU A N 1
ATOM 1437 C CA . LEU A 1 180 ? 6.880 1.589 13.402 1.00 64.38 180 LEU A CA 1
ATOM 1438 C C . LEU A 1 180 ? 6.964 1.303 14.912 1.00 64.38 180 LEU A C 1
ATOM 1440 O O . LEU A 1 180 ? 6.794 0.161 15.347 1.00 64.38 180 LEU A O 1
ATOM 1444 N N . MET A 1 181 ? 7.145 2.339 15.738 1.00 61.16 181 MET A N 1
ATOM 1445 C CA . MET A 1 181 ? 7.177 2.201 17.198 1.00 61.16 181 MET A CA 1
ATOM 1446 C C . MET A 1 181 ? 5.837 1.744 17.783 1.00 61.16 181 MET A C 1
ATOM 1448 O O . MET A 1 181 ? 5.838 0.983 18.752 1.00 61.16 181 MET A O 1
ATOM 1452 N N . HIS A 1 182 ? 4.701 2.161 17.208 1.00 59.47 182 HIS A N 1
ATOM 1453 C CA . HIS A 1 182 ? 3.372 1.691 17.616 1.00 59.47 182 HIS A CA 1
ATOM 1454 C C . HIS A 1 182 ? 3.269 0.162 17.540 1.00 59.47 182 HIS A C 1
ATOM 1456 O O . HIS A 1 182 ? 2.662 -0.462 18.413 1.00 59.47 182 HIS A O 1
ATOM 1462 N N . TYR A 1 183 ? 3.929 -0.442 16.552 1.00 53.69 183 TYR A N 1
ATOM 1463 C CA . TYR A 1 183 ? 3.989 -1.890 16.368 1.00 53.69 183 TYR A CA 1
ATOM 1464 C C . TYR A 1 183 ? 5.227 -2.554 16.994 1.00 53.69 183 TYR A C 1
ATOM 1466 O O . TYR A 1 183 ? 5.438 -3.753 16.827 1.00 53.69 183 TYR A O 1
ATOM 1474 N N . GLY A 1 184 ? 6.023 -1.807 17.766 1.00 49.41 184 GLY A N 1
ATOM 1475 C CA . GLY A 1 184 ? 7.170 -2.331 18.511 1.00 49.41 184 GLY A CA 1
ATOM 1476 C C . GLY A 1 184 ? 8.463 -2.464 17.702 1.00 49.41 184 GLY A C 1
ATOM 1477 O O . GLY A 1 184 ? 9.389 -3.134 18.161 1.00 49.41 184 GLY A O 1
ATOM 1478 N N . PHE A 1 185 ? 8.549 -1.827 16.531 1.00 49.81 185 PHE A N 1
ATOM 1479 C CA . PHE A 1 185 ? 9.738 -1.846 15.684 1.00 49.81 185 PHE A CA 1
ATOM 1480 C C . PHE A 1 185 ? 10.679 -0.703 16.036 1.00 49.81 185 PHE A C 1
ATOM 1482 O O . PHE A 1 185 ? 10.280 0.452 16.189 1.00 49.81 185 PHE A O 1
ATOM 1489 N N . VAL A 1 186 ? 11.959 -1.047 16.144 1.00 50.12 186 VAL A N 1
ATOM 1490 C CA . VAL A 1 186 ? 13.060 -0.100 16.306 1.00 50.12 186 VAL A CA 1
ATOM 1491 C C . VAL A 1 186 ? 13.995 -0.318 15.115 1.00 50.12 186 VAL A C 1
ATOM 1493 O O . VAL A 1 186 ? 14.630 -1.372 15.060 1.00 50.12 186 VAL A O 1
ATOM 1496 N N . PRO A 1 187 ? 14.054 0.617 14.148 1.00 48.97 187 PRO A N 1
ATOM 1497 C CA . PRO A 1 187 ? 14.871 0.470 12.947 1.00 48.97 187 PRO A CA 1
ATOM 1498 C C . PRO A 1 187 ? 16.345 0.157 13.221 1.00 48.97 187 PRO A C 1
ATOM 1500 O O . PRO A 1 187 ? 16.967 0.748 14.102 1.00 48.97 187 PRO A O 1
ATOM 1503 N N . ASP A 1 188 ? 16.930 -0.730 12.415 1.00 43.03 188 ASP A N 1
ATOM 1504 C CA . ASP A 1 188 ? 18.302 -1.213 12.616 1.00 43.03 188 ASP A CA 1
ATOM 1505 C C . ASP A 1 188 ? 19.375 -0.133 12.430 1.00 43.03 188 ASP A C 1
ATOM 1507 O O . ASP A 1 188 ? 20.403 -0.196 13.102 1.00 43.03 188 ASP A O 1
ATOM 1511 N N . PHE A 1 189 ? 19.133 0.912 11.626 1.00 45.94 189 PHE A N 1
ATOM 1512 C CA . PHE A 1 189 ? 20.078 2.033 11.511 1.00 45.94 189 PHE A CA 1
ATOM 1513 C C . PHE A 1 189 ? 20.315 2.733 12.861 1.00 45.94 189 PHE A C 1
ATOM 1515 O O . PHE A 1 189 ? 21.376 3.308 13.077 1.00 45.94 189 PHE A O 1
ATOM 1522 N N . LEU A 1 190 ? 19.385 2.623 13.817 1.00 42.50 190 LEU A N 1
ATOM 1523 C CA . LEU A 1 190 ? 19.555 3.139 15.181 1.00 42.50 190 LEU A CA 1
ATOM 1524 C C . LEU A 1 190 ? 20.576 2.350 15.999 1.00 42.50 190 LEU A C 1
ATOM 1526 O O . LEU A 1 190 ? 21.036 2.831 17.027 1.00 42.50 190 LEU A O 1
ATOM 1530 N N . LYS A 1 191 ? 20.931 1.140 15.557 1.00 40.34 191 LYS A N 1
ATOM 1531 C CA . LYS A 1 191 ? 22.022 0.346 16.134 1.00 40.34 191 LYS A CA 1
ATOM 1532 C C . LYS A 1 191 ? 23.384 0.777 15.587 1.00 40.34 191 LYS A C 1
ATOM 1534 O O . LYS A 1 191 ? 24.392 0.570 16.253 1.00 40.34 191 LYS A O 1
ATOM 1539 N N . GLU A 1 192 ? 23.420 1.352 14.384 1.00 37.94 192 GLU A N 1
ATOM 1540 C CA . GLU A 1 192 ? 24.641 1.858 13.739 1.00 37.94 192 GLU A CA 1
ATOM 1541 C C . GLU A 1 192 ? 24.923 3.330 14.056 1.00 37.94 192 GLU A C 1
ATOM 1543 O O . GLU A 1 192 ? 26.058 3.804 13.929 1.00 37.94 192 GLU A O 1
ATOM 1548 N N . VAL A 1 193 ? 23.885 4.055 14.462 1.00 37.72 193 VAL A N 1
ATOM 1549 C CA . VAL A 1 193 ? 23.963 5.420 14.959 1.00 37.72 193 VAL A CA 1
ATOM 1550 C C . VAL A 1 193 ? 24.091 5.334 16.479 1.00 37.72 193 VAL A C 1
ATOM 1552 O O . VAL A 1 193 ? 23.095 5.286 17.194 1.00 37.72 193 VAL A O 1
ATOM 1555 N N . ASP A 1 194 ? 25.334 5.306 16.980 1.00 33.97 194 ASP A N 1
ATOM 1556 C CA . ASP A 1 194 ? 25.622 5.765 18.350 1.00 33.97 194 ASP A CA 1
ATOM 1557 C C . ASP A 1 194 ? 24.802 7.057 18.555 1.00 33.97 194 ASP A C 1
ATOM 1559 O O . ASP A 1 194 ? 24.873 7.943 17.711 1.00 33.97 194 ASP A O 1
ATOM 1563 N N . MET A 1 195 ? 23.943 7.129 19.575 1.00 37.03 195 MET A N 1
ATOM 1564 C CA . MET A 1 195 ? 22.925 8.186 19.714 1.00 37.03 195 MET A CA 1
ATOM 1565 C C . MET A 1 195 ? 23.538 9.602 19.626 1.00 37.03 195 MET A C 1
ATOM 1567 O O . MET A 1 195 ? 24.133 10.083 20.596 1.00 37.03 195 MET A O 1
ATOM 1571 N N . PHE A 1 196 ? 23.410 10.247 18.462 1.00 36.22 196 PHE A N 1
ATOM 1572 C CA . PHE A 1 196 ? 23.952 11.568 18.139 1.00 36.22 196 PHE A CA 1
ATOM 1573 C C . PHE A 1 196 ? 22.889 12.429 17.454 1.00 36.22 196 PHE A C 1
ATOM 1575 O O . PHE A 1 196 ? 22.326 12.008 16.447 1.00 36.22 196 PHE A O 1
ATOM 1582 N N . THR A 1 197 ? 22.771 13.686 17.896 1.00 38.50 197 THR A N 1
ATOM 1583 C CA . THR A 1 197 ? 21.967 14.734 17.246 1.00 38.50 197 THR A CA 1
ATOM 1584 C C . THR A 1 197 ? 22.420 14.989 15.807 1.00 38.50 197 THR A C 1
ATOM 1586 O O . THR A 1 197 ? 23.587 15.312 15.563 1.00 38.50 197 THR A O 1
ATOM 1589 N N . ALA A 1 198 ? 21.493 14.903 14.848 1.00 44.81 198 ALA A N 1
ATOM 1590 C CA . ALA A 1 198 ? 21.745 15.264 13.456 1.00 44.81 198 ALA A CA 1
ATOM 1591 C C . ALA A 1 198 ? 21.725 16.794 13.275 1.00 44.81 198 ALA A C 1
ATOM 1593 O O . ALA A 1 198 ? 20.683 17.440 13.363 1.00 44.81 198 ALA A O 1
ATOM 1594 N N . LEU A 1 199 ? 22.891 17.384 13.002 1.00 46.94 199 LEU A N 1
ATOM 1595 C CA . LEU A 1 199 ? 23.045 18.821 12.750 1.00 46.94 199 LEU A CA 1
ATOM 1596 C C . LEU A 1 199 ? 23.258 19.084 11.259 1.00 46.94 199 LEU A C 1
ATOM 1598 O O . LEU A 1 199 ? 24.091 18.427 10.631 1.00 46.94 199 LEU A O 1
ATOM 1602 N N . ILE A 1 200 ? 22.525 20.055 10.710 1.00 43.75 200 ILE A N 1
ATOM 1603 C CA . ILE A 1 200 ? 22.605 20.452 9.300 1.00 43.75 200 ILE A CA 1
ATOM 1604 C C . ILE A 1 200 ? 23.380 21.771 9.204 1.00 43.75 200 ILE A C 1
ATOM 1606 O O . ILE A 1 200 ? 23.101 22.713 9.948 1.00 43.75 200 ILE A O 1
ATOM 1610 N N . ASP A 1 201 ? 24.344 21.855 8.280 1.00 51.19 201 ASP A N 1
ATOM 1611 C CA . ASP A 1 201 ? 24.923 23.137 7.861 1.00 51.19 201 ASP A CA 1
ATOM 1612 C C . ASP A 1 201 ? 24.130 23.664 6.652 1.00 51.19 201 ASP A C 1
ATOM 1614 O O . ASP A 1 201 ? 24.241 23.114 5.551 1.00 51.19 201 ASP A O 1
ATOM 1618 N N . PRO A 1 202 ? 23.316 24.720 6.820 1.00 40.81 202 PRO A N 1
ATOM 1619 C CA . PRO A 1 202 ? 22.446 25.210 5.761 1.00 40.81 202 PRO A CA 1
ATOM 1620 C C . PRO A 1 202 ? 23.224 25.953 4.666 1.00 40.81 202 PRO A C 1
ATOM 1622 O O . PRO A 1 202 ? 22.634 26.334 3.662 1.00 40.81 202 PRO A O 1
ATOM 1625 N N . THR A 1 203 ? 24.527 26.198 4.842 1.00 43.47 203 THR A N 1
ATOM 1626 C CA . THR A 1 203 ? 25.342 26.966 3.890 1.00 43.47 203 THR A CA 1
ATOM 1627 C C . THR A 1 203 ? 25.973 26.117 2.785 1.00 43.47 203 THR A C 1
ATOM 1629 O O . THR A 1 203 ? 26.629 26.685 1.910 1.00 43.47 203 THR A O 1
ATOM 1632 N N . GLN A 1 204 ? 25.828 24.782 2.832 1.00 46.53 204 GLN A N 1
ATOM 1633 C CA . GLN A 1 204 ? 26.619 23.835 2.021 1.00 46.53 204 GLN A CA 1
ATOM 1634 C C . GLN A 1 204 ? 25.835 22.623 1.494 1.00 46.53 204 GLN A C 1
ATOM 1636 O O . GLN A 1 204 ? 26.429 21.600 1.155 1.00 46.53 204 GLN A O 1
ATOM 1641 N N . LEU A 1 205 ? 24.508 22.716 1.386 1.00 42.81 205 LEU A N 1
ATOM 1642 C CA . LEU A 1 205 ? 23.673 21.634 0.837 1.00 42.81 205 LEU A CA 1
ATOM 1643 C C . LEU A 1 205 ? 24.015 21.292 -0.634 1.00 42.81 205 LEU A C 1
ATOM 1645 O O . LEU A 1 205 ? 23.595 20.256 -1.149 1.00 42.81 205 LEU A O 1
ATOM 1649 N N . ASP A 1 206 ? 24.786 22.151 -1.305 1.00 39.97 206 ASP A N 1
ATOM 1650 C CA . ASP A 1 206 ? 25.210 22.070 -2.701 1.00 39.97 206 ASP A CA 1
ATOM 1651 C C . ASP A 1 206 ? 26.630 21.505 -2.906 1.00 39.97 206 ASP A C 1
ATOM 1653 O O . ASP A 1 206 ? 26.992 21.151 -4.035 1.00 39.97 206 ASP A O 1
ATOM 1657 N N . LYS A 1 207 ? 27.445 21.388 -1.848 1.00 40.56 207 LYS A N 1
ATOM 1658 C CA . LYS A 1 207 ? 28.837 20.927 -1.957 1.00 40.56 207 LYS A CA 1
ATOM 1659 C C . LYS A 1 207 ? 28.905 19.426 -1.705 1.00 40.56 207 LYS A C 1
ATOM 1661 O O . LYS A 1 207 ? 28.558 18.947 -0.636 1.00 40.56 207 LYS A O 1
ATOM 1666 N N . GLY A 1 208 ? 29.310 18.675 -2.731 1.00 43.62 208 GLY A N 1
ATOM 1667 C CA . GLY A 1 208 ? 29.390 17.210 -2.713 1.00 43.62 208 GLY A CA 1
ATOM 1668 C C . GLY A 1 208 ? 30.472 16.640 -1.776 1.00 43.62 208 GLY A C 1
ATOM 1669 O O . GLY A 1 208 ? 30.564 16.982 -0.608 1.00 43.62 208 GLY A O 1
ATOM 1670 N N . LEU A 1 209 ? 31.310 15.724 -2.273 1.00 39.94 209 LEU A N 1
ATOM 1671 C CA . LEU A 1 209 ? 32.324 14.983 -1.488 1.00 39.94 209 LEU A CA 1
ATOM 1672 C C . LEU A 1 209 ? 33.603 15.788 -1.145 1.00 39.94 209 LEU A C 1
ATOM 1674 O O . LEU A 1 209 ? 34.676 15.204 -0.980 1.00 39.94 209 LEU A O 1
ATOM 1678 N N . GLU A 1 210 ? 33.538 17.117 -1.094 1.00 41.72 210 GLU A N 1
ATOM 1679 C CA . GLU A 1 210 ? 34.712 17.954 -0.807 1.00 41.72 210 GLU A CA 1
ATOM 1680 C C . GLU A 1 210 ? 34.983 18.070 0.704 1.00 41.72 210 GLU A C 1
ATOM 1682 O O . GLU A 1 210 ? 34.087 17.936 1.533 1.00 41.72 210 GLU A O 1
ATOM 1687 N N . GLU A 1 211 ? 36.247 18.300 1.081 1.00 41.56 211 GLU A N 1
ATOM 1688 C CA . GLU A 1 211 ? 36.616 18.531 2.484 1.00 41.56 211 GLU A CA 1
ATOM 1689 C C . GLU A 1 211 ? 36.040 19.855 2.965 1.00 41.56 211 GLU A C 1
ATOM 1691 O O . GLU A 1 211 ? 36.297 20.899 2.360 1.00 41.56 211 GLU A O 1
ATOM 1696 N N . TYR A 1 212 ? 35.303 19.818 4.071 1.00 49.75 212 TYR A N 1
ATOM 1697 C CA . TYR A 1 212 ? 34.637 20.997 4.590 1.00 49.75 212 TYR A CA 1
ATOM 1698 C C . TYR A 1 212 ? 34.718 21.088 6.114 1.00 49.75 212 TYR A C 1
ATOM 1700 O O . TYR A 1 212 ? 34.583 20.092 6.824 1.00 49.75 212 TYR A O 1
ATOM 1708 N N . THR A 1 213 ? 34.908 22.318 6.592 1.00 52.75 213 THR A N 1
ATOM 1709 C CA . THR A 1 213 ? 34.774 22.700 7.998 1.00 52.75 213 THR A CA 1
ATOM 1710 C C . THR A 1 213 ? 33.488 23.518 8.143 1.00 52.75 213 THR A C 1
ATOM 1712 O O . THR A 1 213 ? 33.469 24.651 7.650 1.00 52.75 213 THR A O 1
ATOM 1715 N N . PRO A 1 214 ? 32.443 22.981 8.802 1.00 53.34 214 PRO A N 1
ATOM 1716 C CA . PRO A 1 214 ? 31.196 23.687 9.092 1.00 53.34 214 PRO A CA 1
ATOM 1717 C C . PRO A 1 214 ? 31.417 25.077 9.677 1.00 53.34 214 PRO A C 1
ATOM 1719 O O . PRO A 1 214 ? 32.261 25.261 10.555 1.00 53.34 214 PRO A O 1
ATOM 1722 N N . VAL A 1 215 ? 30.672 26.058 9.169 1.00 56.09 215 VAL A N 1
ATOM 1723 C CA . VAL A 1 215 ? 30.736 27.459 9.630 1.00 56.09 215 VAL A CA 1
ATOM 1724 C C . VAL A 1 215 ? 29.498 27.808 10.448 1.00 56.09 215 VAL A C 1
ATOM 1726 O O . VAL A 1 215 ? 29.568 28.673 11.321 1.00 56.09 215 VAL A O 1
ATOM 1729 N N . LYS A 1 216 ? 28.374 27.126 10.195 1.00 60.06 216 LYS A N 1
ATOM 1730 C CA . LYS A 1 216 ? 27.121 27.341 10.913 1.00 60.06 216 LYS A CA 1
ATOM 1731 C C . LYS A 1 216 ? 26.353 26.036 11.049 1.00 60.06 216 LYS A C 1
ATOM 1733 O O . LYS A 1 216 ? 26.101 25.379 10.050 1.00 60.06 216 LYS A O 1
ATOM 1738 N N . LEU A 1 217 ? 25.907 25.704 12.258 1.00 56.78 217 LEU A N 1
ATOM 1739 C CA . LEU A 1 217 ? 25.040 24.548 12.477 1.00 56.78 217 LEU A CA 1
ATOM 1740 C C . LEU A 1 217 ? 23.683 24.962 13.017 1.00 56.78 217 LEU A C 1
ATOM 1742 O O . LEU A 1 217 ? 23.575 25.751 13.956 1.00 56.78 217 LEU A O 1
ATOM 1746 N N . VAL A 1 218 ? 22.650 24.382 12.420 1.00 50.53 218 VAL A N 1
ATOM 1747 C CA . VAL A 1 218 ? 21.264 24.495 12.861 1.00 50.53 218 VAL A CA 1
ATOM 1748 C C . VAL A 1 218 ? 20.684 23.097 13.051 1.00 50.53 218 VAL A C 1
ATOM 1750 O O . VAL A 1 218 ? 21.165 22.125 12.463 1.00 50.53 218 VAL A O 1
ATOM 1753 N N . ASN A 1 219 ? 19.656 22.980 13.888 1.00 52.56 219 ASN A N 1
ATOM 1754 C CA . ASN A 1 219 ? 18.855 21.757 13.902 1.00 52.56 219 ASN A CA 1
ATOM 1755 C C . ASN A 1 219 ? 18.065 21.616 12.589 1.00 52.56 219 ASN A C 1
ATOM 1757 O O . ASN A 1 219 ? 18.023 22.543 11.776 1.00 52.56 219 ASN A O 1
ATOM 1761 N N . VAL A 1 220 ? 17.399 20.478 12.385 1.00 47.91 220 VAL A N 1
ATOM 1762 C CA . VAL A 1 220 ? 16.639 20.219 11.146 1.00 47.91 220 VAL A CA 1
ATOM 1763 C C . VAL A 1 220 ? 15.524 21.243 10.880 1.00 47.91 220 VAL A C 1
ATOM 1765 O O . VAL A 1 220 ? 15.080 21.376 9.748 1.00 47.91 220 VAL A O 1
ATOM 1768 N N . LEU A 1 221 ? 15.102 22.009 11.893 1.00 47.66 221 LEU A N 1
ATOM 1769 C CA . LEU A 1 221 ? 14.106 23.083 11.786 1.00 47.66 221 LEU A CA 1
ATOM 1770 C C . LEU A 1 221 ? 14.723 24.470 11.512 1.00 47.66 221 LEU A C 1
ATOM 1772 O O . LEU A 1 221 ? 14.016 25.478 11.501 1.00 47.66 221 LEU A O 1
ATOM 1776 N N . GLY A 1 222 ? 16.037 24.552 11.298 1.00 50.78 222 GLY A N 1
ATOM 1777 C CA . GLY A 1 222 ? 16.736 25.798 10.983 1.00 50.78 222 GLY A CA 1
ATOM 1778 C C . GLY A 1 222 ? 17.060 26.677 12.194 1.00 50.78 222 GLY A C 1
ATOM 1779 O O . GLY A 1 222 ? 17.491 27.820 12.021 1.00 50.78 222 GLY A O 1
ATOM 1780 N N . TYR A 1 223 ? 16.885 26.175 13.419 1.00 58.28 223 TYR A N 1
ATOM 1781 C CA . TYR A 1 223 ? 17.187 26.921 14.636 1.00 58.28 223 TYR A CA 1
ATOM 1782 C C . TYR A 1 223 ? 18.647 26.750 15.065 1.00 58.28 223 TYR A C 1
ATOM 1784 O O . TYR A 1 223 ? 19.165 25.640 15.194 1.00 58.28 223 TYR A O 1
ATOM 1792 N N . GLU A 1 224 ? 19.298 27.875 15.353 1.00 63.03 224 GLU A N 1
ATOM 1793 C CA . GLU A 1 224 ? 20.642 27.939 15.930 1.00 63.03 224 GLU A CA 1
ATOM 1794 C C . GLU A 1 224 ? 20.549 27.813 17.459 1.00 63.03 224 GLU A C 1
ATOM 1796 O O . GLU A 1 224 ? 20.730 28.764 18.216 1.00 63.03 224 GLU A O 1
ATOM 1801 N N . THR A 1 225 ? 20.155 26.627 17.914 1.00 59.56 225 THR A N 1
ATOM 1802 C CA . THR A 1 225 ? 20.052 26.275 19.337 1.00 59.56 225 THR A CA 1
ATOM 1803 C C . THR A 1 225 ? 21.265 25.456 19.768 1.00 59.56 225 THR A C 1
ATOM 1805 O O . THR A 1 225 ? 22.004 24.962 18.929 1.00 59.56 225 THR A O 1
ATOM 1808 N N . GLY A 1 226 ? 21.497 25.298 21.067 1.00 54.66 226 GLY A N 1
ATOM 1809 C CA . GLY A 1 226 ? 22.430 24.297 21.588 1.00 54.66 226 GLY A CA 1
ATOM 1810 C C . GLY A 1 226 ? 21.833 23.583 22.800 1.00 54.66 226 GLY A C 1
ATOM 1811 O O . GLY A 1 226 ? 20.709 23.910 23.199 1.00 54.66 226 GLY A O 1
ATOM 1812 N N . PRO A 1 227 ? 22.541 22.601 23.385 1.00 49.44 227 PRO A N 1
ATOM 1813 C CA . PRO A 1 227 ? 22.079 21.895 24.575 1.00 49.44 227 PRO A CA 1
ATOM 1814 C C . PRO A 1 227 ? 21.841 22.926 25.685 1.00 49.44 227 PRO A C 1
ATOM 1816 O O . PRO A 1 227 ? 22.769 23.624 26.092 1.00 49.44 227 PRO A O 1
ATOM 1819 N N . GLY A 1 228 ? 20.585 23.069 26.117 1.00 45.53 228 GLY A N 1
ATOM 1820 C CA . GLY A 1 228 ? 20.043 24.198 26.889 1.00 45.53 228 GLY A CA 1
ATOM 1821 C C . GLY A 1 228 ? 20.594 24.442 28.303 1.00 45.53 228 GLY A C 1
ATOM 1822 O O . GLY A 1 228 ? 19.858 24.941 29.148 1.00 45.53 228 GLY A O 1
ATOM 1823 N N . CYS A 1 229 ? 21.855 24.116 28.579 1.00 39.38 229 CYS A N 1
ATOM 1824 C CA . CYS A 1 229 ? 22.493 24.271 29.884 1.00 39.38 229 CYS A CA 1
ATOM 1825 C C . CYS A 1 229 ? 23.403 25.511 29.964 1.00 39.38 229 CYS A C 1
ATOM 1827 O O . CYS A 1 229 ? 23.424 26.171 31.000 1.00 39.38 229 CYS A O 1
ATOM 1829 N N . ASP A 1 230 ? 24.072 25.892 28.866 1.00 54.28 230 ASP A N 1
ATOM 1830 C CA . ASP A 1 230 ? 25.151 26.902 28.908 1.00 54.28 230 ASP A CA 1
ATOM 1831 C C . ASP A 1 230 ? 24.930 28.101 27.962 1.00 54.28 230 ASP A C 1
ATOM 1833 O O . ASP A 1 230 ? 25.789 28.977 27.851 1.00 54.28 230 ASP A O 1
ATOM 1837 N N . GLY A 1 231 ? 23.804 28.146 27.240 1.00 58.06 231 GLY A N 1
ATOM 1838 C CA . GLY A 1 231 ? 23.475 29.229 26.298 1.00 58.06 231 GLY A CA 1
ATOM 1839 C C . GLY A 1 231 ? 24.350 29.298 25.035 1.00 58.06 231 GLY A C 1
ATOM 1840 O O . GLY A 1 231 ? 24.234 30.259 24.279 1.00 58.06 231 GLY A O 1
ATOM 1841 N N . LYS A 1 232 ? 25.213 28.301 24.802 1.00 59.19 232 LYS A N 1
ATOM 1842 C CA . LYS A 1 232 ? 26.020 28.156 23.579 1.00 59.19 232 LYS A CA 1
ATOM 1843 C C . LYS A 1 232 ? 25.196 27.536 22.454 1.00 59.19 232 LYS A C 1
ATOM 1845 O O . LYS A 1 232 ? 24.362 26.674 22.714 1.00 59.19 232 LYS A O 1
ATOM 1850 N N . THR A 1 233 ? 25.459 27.944 21.220 1.00 66.44 233 THR A N 1
ATOM 1851 C CA . THR A 1 233 ? 24.856 27.376 20.004 1.00 66.44 233 THR A CA 1
ATOM 1852 C C . THR A 1 233 ? 25.663 26.176 19.496 1.00 66.44 233 THR A C 1
ATOM 1854 O O . THR A 1 233 ? 26.835 26.021 19.848 1.00 66.44 233 THR A O 1
ATOM 1857 N N . TYR A 1 234 ? 25.085 25.335 18.631 1.00 58.47 234 TYR A N 1
ATOM 1858 C CA . TYR A 1 234 ? 25.856 24.290 17.942 1.00 58.47 234 TYR A CA 1
ATOM 1859 C C . TYR A 1 234 ? 27.042 24.861 17.142 1.00 58.47 234 TYR A C 1
ATOM 1861 O O . TYR A 1 234 ? 28.120 24.263 17.144 1.00 58.47 234 TYR A O 1
ATOM 1869 N N . SER A 1 235 ? 26.882 26.046 16.539 1.00 64.94 235 SER A N 1
ATOM 1870 C CA . SER A 1 235 ? 27.953 26.789 15.857 1.00 64.94 235 SER A CA 1
ATOM 1871 C C . SER A 1 235 ? 29.118 27.144 16.799 1.00 64.94 235 SER A C 1
ATOM 1873 O O . SER A 1 235 ? 30.283 27.018 16.424 1.00 64.94 235 SER A O 1
ATOM 1875 N N . ASP A 1 236 ? 28.832 27.527 18.047 1.00 65.69 236 ASP A N 1
ATOM 1876 C CA . ASP A 1 236 ? 29.870 27.843 19.042 1.00 65.69 236 ASP A CA 1
ATOM 1877 C C . ASP A 1 236 ? 30.661 26.599 19.472 1.00 65.69 236 ASP A C 1
ATOM 1879 O O . ASP A 1 236 ? 31.852 26.678 19.780 1.00 65.69 236 ASP A O 1
ATOM 1883 N N . MET A 1 237 ? 30.004 25.437 19.502 1.00 60.03 237 MET A N 1
ATOM 1884 C CA . MET A 1 237 ? 30.602 24.178 19.958 1.00 60.03 237 MET A CA 1
ATOM 1885 C C . MET A 1 237 ? 31.597 23.604 18.941 1.00 60.03 237 MET A C 1
ATOM 1887 O O . MET A 1 237 ? 32.634 23.049 19.319 1.00 60.03 237 MET A O 1
ATOM 1891 N N . ILE A 1 238 ? 31.334 23.784 17.647 1.00 54.56 238 ILE A N 1
ATOM 1892 C CA . ILE A 1 238 ? 32.187 23.243 16.583 1.00 54.56 238 ILE A CA 1
ATOM 1893 C C . ILE A 1 238 ? 33.473 24.024 16.334 1.00 54.56 238 ILE A C 1
ATOM 1895 O O . ILE A 1 238 ? 34.443 23.448 15.842 1.00 54.56 238 ILE A O 1
ATOM 1899 N N . GLY A 1 239 ? 33.535 25.296 16.743 1.00 57.59 239 GLY A N 1
ATOM 1900 C CA . GLY A 1 239 ? 34.767 26.090 16.692 1.00 57.59 239 GLY A CA 1
ATOM 1901 C C . GLY A 1 239 ? 35.911 25.487 17.521 1.00 57.59 239 GLY A C 1
ATOM 1902 O O . GLY A 1 239 ? 37.071 25.849 17.333 1.00 57.59 239 GLY A O 1
ATOM 1903 N N . THR A 1 240 ? 35.592 24.545 18.417 1.00 51.47 240 THR A N 1
ATOM 1904 C CA . THR A 1 240 ? 36.543 23.841 19.289 1.00 51.47 240 THR A CA 1
ATOM 1905 C C . THR A 1 240 ? 36.678 22.339 19.008 1.00 51.47 240 THR A C 1
ATOM 1907 O O . THR A 1 240 ? 37.439 21.663 19.700 1.00 51.47 240 THR A O 1
ATOM 1910 N N . ALA A 1 241 ? 35.964 21.800 18.014 1.00 46.31 241 ALA A N 1
ATOM 1911 C CA . ALA A 1 241 ? 35.896 20.361 17.757 1.00 46.31 241 ALA A CA 1
ATOM 1912 C C . ALA A 1 241 ? 37.060 19.838 16.889 1.00 46.31 241 ALA A C 1
ATOM 1914 O O . ALA A 1 241 ? 37.530 20.513 15.971 1.00 46.31 241 ALA A O 1
ATOM 1915 N N . GLN A 1 242 ? 37.503 18.599 17.149 1.00 40.59 242 GLN A N 1
ATOM 1916 C CA . GLN A 1 242 ? 38.346 17.832 16.223 1.00 40.59 242 GLN A CA 1
ATOM 1917 C C . GLN A 1 242 ? 37.457 17.061 15.243 1.00 40.59 242 GLN A C 1
ATOM 1919 O O . GLN A 1 242 ? 36.674 16.203 15.646 1.00 40.59 242 GLN A O 1
ATOM 1924 N N . TRP A 1 243 ? 37.586 17.360 13.953 1.00 45.41 243 TRP A N 1
ATOM 1925 C CA . TRP A 1 243 ? 36.793 16.736 12.894 1.00 45.41 243 TRP A CA 1
ATOM 1926 C C . TRP A 1 243 ? 37.379 15.387 12.455 1.00 45.41 243 TRP A C 1
ATOM 1928 O O . TRP A 1 243 ? 38.598 15.227 12.388 1.00 45.41 243 TRP A O 1
ATOM 1938 N N . MET A 1 244 ? 36.512 14.412 12.150 1.00 36.50 244 MET A N 1
ATOM 1939 C CA . MET A 1 244 ? 36.937 13.111 11.619 1.00 36.50 244 MET A CA 1
ATOM 1940 C C . MET A 1 244 ? 37.526 13.226 10.206 1.00 36.50 244 MET A C 1
ATOM 1942 O O . MET A 1 244 ? 37.101 14.049 9.400 1.00 36.50 244 MET A O 1
ATOM 1946 N N . GLU A 1 245 ? 38.478 12.344 9.892 1.00 34.31 245 GLU A N 1
ATOM 1947 C CA . GLU A 1 245 ? 39.141 12.280 8.586 1.00 34.31 245 GLU A CA 1
ATOM 1948 C C . GLU A 1 245 ? 38.185 11.953 7.418 1.00 34.31 245 GLU A C 1
ATOM 1950 O O . GLU A 1 245 ? 37.300 11.099 7.528 1.00 34.31 245 GLU A O 1
ATOM 1955 N N . LYS A 1 246 ? 38.481 12.561 6.257 1.00 34.50 246 LYS A N 1
ATOM 1956 C CA . LYS A 1 246 ? 37.854 12.422 4.920 1.00 34.50 246 LYS A CA 1
ATOM 1957 C C . LYS A 1 246 ? 37.347 11.039 4.508 1.00 34.50 246 LYS A C 1
ATOM 1959 O O . LYS A 1 246 ? 36.454 10.937 3.678 1.00 34.50 246 LYS A O 1
ATOM 1964 N N . THR A 1 247 ? 37.961 9.964 4.990 1.00 36.00 247 THR A N 1
ATOM 1965 C CA . THR A 1 247 ? 37.651 8.593 4.556 1.00 36.00 247 THR A CA 1
ATOM 1966 C C . THR A 1 247 ? 36.432 7.999 5.265 1.00 36.00 247 THR A C 1
ATOM 1968 O O . THR A 1 247 ? 36.007 6.899 4.913 1.00 36.00 247 THR A O 1
ATOM 1971 N N . LYS A 1 248 ? 35.864 8.711 6.252 1.00 34.69 248 LYS A N 1
ATOM 1972 C CA . LYS A 1 248 ? 34.757 8.237 7.099 1.00 34.69 248 LYS A CA 1
ATOM 1973 C C . LYS A 1 248 ? 33.448 9.022 6.949 1.00 34.69 248 LYS A C 1
ATOM 1975 O O . LYS A 1 248 ? 32.472 8.665 7.604 1.00 34.69 248 LYS A O 1
ATOM 1980 N N . THR A 1 249 ? 33.406 10.053 6.107 1.00 34.88 249 THR A N 1
ATOM 1981 C CA . THR A 1 249 ? 32.225 10.898 5.865 1.00 34.88 249 THR A CA 1
ATOM 1982 C C . THR A 1 249 ? 31.732 10.711 4.422 1.00 34.88 249 THR A C 1
ATOM 1984 O O . THR A 1 249 ? 32.450 10.994 3.466 1.00 34.88 249 THR A O 1
ATOM 1987 N N . ARG A 1 250 ? 30.526 10.145 4.249 1.00 32.34 250 ARG A N 1
ATOM 1988 C CA . ARG A 1 250 ? 29.875 9.893 2.944 1.00 32.34 250 ARG A CA 1
ATOM 1989 C C . ARG A 1 250 ? 28.782 10.947 2.692 1.00 32.34 250 ARG A C 1
ATOM 1991 O O . ARG A 1 250 ? 28.140 11.378 3.637 1.00 32.34 250 ARG A O 1
ATOM 1998 N N . LEU A 1 251 ? 28.588 11.330 1.423 1.00 30.58 251 LEU A N 1
ATOM 1999 C CA . LEU A 1 251 ? 27.591 12.284 0.881 1.00 30.58 251 LEU A CA 1
ATOM 2000 C C . LEU A 1 251 ? 26.300 12.401 1.722 1.00 30.58 251 LEU A C 1
ATOM 2002 O O . LEU A 1 251 ? 25.635 11.396 1.963 1.00 30.58 251 LEU A O 1
ATOM 2006 N N . GLY A 1 252 ? 25.952 13.621 2.149 1.00 33.94 252 GLY A N 1
ATOM 2007 C CA . GLY A 1 252 ? 24.835 13.856 3.074 1.00 33.94 252 GLY A CA 1
ATOM 2008 C C . GLY A 1 252 ? 25.162 13.544 4.539 1.00 33.94 252 GLY A C 1
ATOM 2009 O O . GLY A 1 252 ? 24.251 13.280 5.319 1.00 33.94 252 GLY A O 1
ATOM 2010 N N . THR A 1 253 ? 26.444 13.529 4.930 1.00 34.81 253 THR A N 1
ATOM 2011 C CA . THR A 1 253 ? 26.812 13.192 6.307 1.00 34.81 253 THR A CA 1
ATOM 2012 C C . THR A 1 253 ? 26.186 14.166 7.298 1.00 34.81 253 THR A C 1
ATOM 2014 O O . THR A 1 253 ? 26.647 15.296 7.453 1.00 34.81 253 THR A O 1
ATOM 2017 N N . VAL A 1 254 ? 25.224 13.645 8.066 1.00 36.75 254 VAL A N 1
ATOM 2018 C CA . VAL A 1 254 ? 25.217 13.785 9.525 1.00 36.75 254 VAL A CA 1
ATOM 2019 C C . VAL A 1 254 ? 26.670 13.917 9.958 1.00 36.75 254 VAL A C 1
ATOM 2021 O O . VAL A 1 254 ? 27.471 13.008 9.715 1.00 36.75 254 VAL A O 1
ATOM 2024 N N . LEU A 1 255 ? 27.051 15.057 10.528 1.00 34.09 255 LEU A N 1
ATOM 2025 C CA . LEU A 1 255 ? 28.348 15.145 11.173 1.00 34.09 255 LEU A CA 1
ATOM 2026 C C . LEU A 1 255 ? 28.383 14.018 12.205 1.00 34.09 255 LEU A C 1
ATOM 2028 O O . LEU A 1 255 ? 27.725 14.104 13.237 1.00 34.09 255 LEU A O 1
ATOM 2032 N N . ARG A 1 256 ? 29.147 12.951 11.935 1.00 35.00 256 ARG A N 1
ATOM 2033 C CA . ARG A 1 256 ? 29.613 12.020 12.967 1.00 35.00 256 ARG A CA 1
ATOM 2034 C C . ARG A 1 256 ? 30.597 12.802 13.837 1.00 35.00 256 ARG A C 1
ATOM 2036 O O . ARG A 1 256 ? 31.810 12.622 13.763 1.00 35.00 256 ARG A O 1
ATOM 2043 N N . GLY A 1 257 ? 30.070 13.757 14.590 1.00 31.31 257 GLY A N 1
ATOM 2044 C CA . GLY A 1 257 ? 30.767 14.406 15.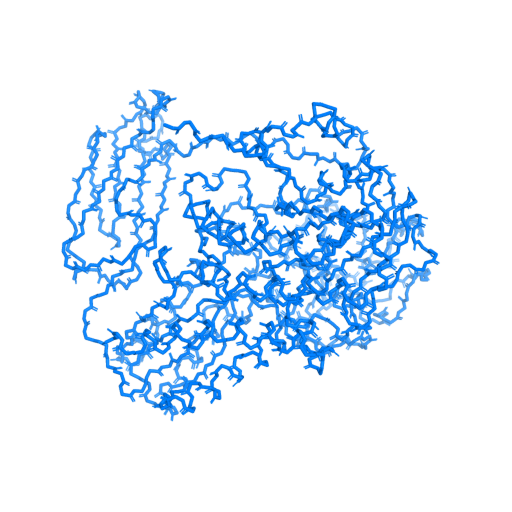669 1.00 31.31 257 GLY A CA 1
ATOM 2045 C C . GLY A 1 257 ? 30.702 13.454 16.843 1.00 31.31 257 GLY A C 1
ATOM 2046 O O . GLY A 1 257 ? 29.688 13.395 17.527 1.00 31.31 257 GLY A O 1
ATOM 2047 N N . TYR A 1 258 ? 31.790 12.727 17.098 1.00 26.38 258 TYR A N 1
ATOM 2048 C CA . TYR A 1 258 ? 32.051 12.268 18.455 1.00 26.38 258 TYR A CA 1
ATOM 2049 C C . TYR A 1 258 ? 32.202 13.516 19.329 1.00 26.38 258 TYR A C 1
ATOM 2051 O O . TYR A 1 258 ? 33.297 14.034 19.533 1.00 26.38 258 TYR A O 1
ATOM 2059 N N . HIS A 1 259 ? 31.087 14.010 19.846 1.00 33.34 259 HIS A N 1
ATOM 2060 C CA . HIS A 1 259 ? 31.085 14.729 21.096 1.00 33.34 259 HIS A CA 1
ATOM 2061 C C . HIS A 1 259 ? 29.867 14.280 21.888 1.00 33.34 259 HIS A C 1
ATOM 2063 O O . HIS A 1 259 ? 28.767 14.781 21.701 1.00 33.34 259 HIS A O 1
ATOM 2069 N N . ILE A 1 260 ? 30.087 13.320 22.785 1.00 29.39 260 ILE A N 1
ATOM 2070 C CA . ILE A 1 260 ? 29.299 13.253 24.009 1.00 29.39 260 ILE A CA 1
ATOM 2071 C C . ILE A 1 260 ? 29.813 14.441 24.833 1.00 29.39 260 ILE A C 1
ATOM 2073 O O . ILE A 1 260 ? 30.983 14.410 25.233 1.00 29.39 260 ILE A O 1
ATOM 2077 N N . PRO A 1 261 ? 29.030 15.516 25.040 1.00 30.77 261 PRO A N 1
ATOM 2078 C CA . PRO A 1 261 ? 29.426 16.557 25.974 1.00 30.77 261 PRO A CA 1
ATOM 2079 C C . PRO A 1 261 ? 29.643 15.894 27.336 1.00 30.77 261 PRO A C 1
ATOM 2081 O O . PRO A 1 261 ? 28.876 15.003 27.705 1.00 30.77 261 PRO A O 1
ATOM 2084 N N . GLU A 1 262 ? 30.631 16.336 28.120 1.00 30.16 262 GLU A N 1
ATOM 2085 C CA . GLU A 1 262 ? 30.865 15.818 29.486 1.00 30.16 262 GLU A CA 1
ATOM 2086 C C . GLU A 1 262 ? 29.609 15.879 30.386 1.00 30.16 262 GLU A C 1
ATOM 2088 O O . GLU A 1 262 ? 29.565 15.246 31.437 1.00 30.16 262 GLU A O 1
ATOM 2093 N N . MET A 1 263 ? 28.570 16.608 29.963 1.00 30.72 263 MET A N 1
ATOM 2094 C CA . MET A 1 263 ? 27.314 16.815 30.681 1.00 30.72 263 MET A CA 1
ATOM 2095 C C . MET A 1 263 ? 26.118 15.984 30.166 1.00 30.72 263 MET A C 1
ATOM 2097 O O . MET A 1 263 ? 25.001 16.196 30.631 1.00 30.72 263 MET A O 1
ATOM 2101 N N . GLY A 1 264 ? 26.332 15.011 29.269 1.00 31.72 264 GLY A N 1
ATOM 2102 C CA . GLY A 1 264 ? 25.275 14.120 28.765 1.00 31.72 264 GLY A CA 1
ATOM 2103 C C . GLY A 1 264 ? 24.416 14.715 27.638 1.00 31.72 264 GLY A C 1
ATOM 2104 O O . GLY A 1 264 ? 24.527 15.893 27.299 1.00 31.72 264 GLY A O 1
ATOM 2105 N N . LEU A 1 265 ? 23.594 13.861 27.014 1.00 34.44 265 LEU A N 1
ATOM 2106 C CA . LEU A 1 265 ? 22.756 14.205 25.857 1.00 34.44 265 LEU A CA 1
ATOM 2107 C C . LEU A 1 265 ? 21.627 15.184 26.241 1.00 34.44 265 LEU A C 1
ATOM 2109 O O . LEU A 1 265 ? 20.975 14.987 27.272 1.00 34.44 265 LEU A O 1
ATOM 2113 N N . PRO A 1 266 ? 21.349 16.214 25.422 1.00 32.72 266 PRO A N 1
ATOM 2114 C CA . PRO A 1 266 ? 20.280 17.163 25.692 1.00 32.72 266 PRO A CA 1
ATOM 2115 C C . PRO A 1 266 ? 18.911 16.555 25.356 1.00 32.72 266 PRO A C 1
ATOM 2117 O O . PRO A 1 266 ? 18.565 16.408 24.196 1.00 32.72 266 PRO A O 1
ATOM 2120 N N . ASN A 1 267 ? 18.117 16.281 26.393 1.00 29.80 267 ASN A N 1
ATOM 2121 C CA . ASN A 1 267 ? 16.660 16.085 26.367 1.00 29.80 267 ASN A CA 1
ATOM 2122 C C . ASN A 1 267 ? 16.119 14.931 25.495 1.00 29.80 267 ASN A C 1
ATOM 2124 O O . ASN A 1 267 ? 16.046 15.0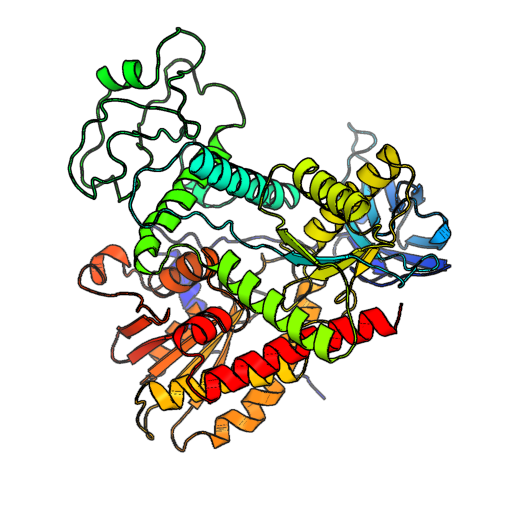06 24.274 1.00 29.80 267 ASN A O 1
ATOM 2128 N N . GLY A 1 268 ? 15.638 13.879 26.165 1.00 40.00 268 GLY A N 1
ATOM 2129 C CA . GLY A 1 268 ? 15.074 12.684 25.539 1.00 40.00 268 GLY A CA 1
ATOM 2130 C C . GLY A 1 268 ? 14.067 12.934 24.400 1.00 40.00 268 GLY A C 1
ATOM 2131 O O . GLY A 1 268 ? 13.170 13.764 24.516 1.00 40.00 268 GLY A O 1
ATOM 2132 N N . ILE A 1 269 ? 14.190 12.096 23.361 1.00 40.22 269 ILE A N 1
ATOM 2133 C CA . ILE A 1 269 ? 13.201 11.748 22.315 1.00 40.22 269 ILE A CA 1
ATOM 2134 C C . ILE A 1 269 ? 13.217 12.583 21.004 1.00 40.22 269 ILE A C 1
ATOM 2136 O O . ILE A 1 269 ? 12.616 12.152 20.027 1.00 40.22 269 ILE A O 1
ATOM 2140 N N . ALA A 1 270 ? 13.989 13.670 20.867 1.00 42.19 270 ALA A N 1
ATOM 2141 C CA . ALA A 1 270 ? 14.091 14.384 19.571 1.00 42.19 270 ALA A CA 1
ATOM 2142 C C . ALA A 1 270 ? 15.050 13.739 18.536 1.00 42.19 270 ALA A C 1
ATOM 2144 O O . ALA A 1 270 ? 14.938 13.999 17.345 1.00 42.19 270 ALA A O 1
ATOM 2145 N N . ASP A 1 271 ? 15.962 12.865 18.965 1.00 59.25 271 ASP A N 1
ATOM 2146 C CA . ASP A 1 271 ? 17.140 12.478 18.169 1.00 59.25 271 ASP A CA 1
ATOM 2147 C C . ASP A 1 271 ? 16.832 11.521 16.993 1.00 59.25 271 ASP A C 1
ATOM 2149 O O . ASP A 1 271 ? 17.286 11.680 15.863 1.00 59.25 271 ASP A O 1
ATOM 2153 N N . ILE A 1 272 ? 15.960 10.545 17.240 1.00 58.03 272 ILE A N 1
ATOM 2154 C CA . ILE A 1 272 ? 15.595 9.490 16.285 1.00 58.03 272 ILE A CA 1
ATOM 2155 C C . ILE A 1 272 ? 14.896 10.029 15.029 1.00 58.03 272 ILE A C 1
ATOM 2157 O O . ILE A 1 272 ? 15.186 9.602 13.910 1.00 58.03 272 ILE A O 1
ATOM 2161 N N . PHE A 1 273 ? 13.992 10.993 15.214 1.00 67.06 273 PHE A N 1
ATOM 2162 C CA . PHE A 1 273 ? 13.226 11.589 14.127 1.00 67.06 273 PHE A CA 1
ATOM 2163 C C . PHE A 1 273 ? 14.109 12.497 13.272 1.00 67.06 273 PHE A C 1
ATOM 2165 O O . PHE A 1 273 ? 13.989 12.472 12.051 1.00 67.06 273 PHE A O 1
ATOM 2172 N N . GLU A 1 274 ? 15.025 13.255 13.884 1.00 60.22 274 GLU A N 1
ATOM 2173 C CA . GLU A 1 274 ? 15.966 14.131 13.174 1.00 60.22 274 GLU A CA 1
ATOM 2174 C C . GLU A 1 274 ? 16.978 13.332 12.340 1.00 60.22 274 GLU A C 1
ATOM 2176 O O . GLU A 1 274 ? 17.219 13.665 11.178 1.00 60.22 274 GLU A O 1
ATOM 2181 N N . VAL A 1 275 ? 17.515 12.234 12.885 1.00 60.75 275 VAL A N 1
ATOM 2182 C CA . VAL A 1 275 ? 18.414 11.324 12.156 1.00 60.75 275 VAL A CA 1
ATOM 2183 C C . VAL A 1 275 ? 17.706 10.691 10.958 1.00 60.75 275 VAL A C 1
ATOM 2185 O O . VAL A 1 275 ? 18.249 10.695 9.849 1.00 60.75 275 VAL A O 1
ATOM 2188 N N . PHE A 1 276 ? 16.482 10.189 11.148 1.00 66.38 276 PHE A N 1
ATOM 2189 C CA . PHE A 1 276 ? 15.705 9.641 10.037 1.00 66.38 276 PHE A CA 1
ATOM 2190 C C . PHE A 1 276 ? 15.360 10.731 9.010 1.00 66.38 276 PHE A C 1
ATOM 2192 O O . PHE A 1 276 ? 15.515 10.509 7.814 1.00 66.38 276 PHE A O 1
ATOM 2199 N N . THR A 1 277 ? 15.037 11.949 9.455 1.00 70.75 277 THR A N 1
ATOM 2200 C CA . THR A 1 277 ? 14.797 13.103 8.568 1.00 70.75 277 THR A CA 1
ATOM 2201 C C . THR A 1 277 ? 16.000 13.391 7.677 1.00 70.75 277 THR A C 1
ATOM 2203 O O . THR A 1 277 ? 15.844 13.561 6.469 1.00 70.75 277 THR A O 1
ATOM 2206 N N . ALA A 1 278 ? 17.213 13.393 8.234 1.00 65.44 278 ALA A N 1
ATOM 2207 C CA . ALA A 1 278 ? 18.432 13.582 7.454 1.00 65.44 278 ALA A CA 1
ATOM 2208 C C . ALA A 1 278 ? 18.646 12.457 6.422 1.00 65.44 278 ALA A C 1
ATOM 2210 O O . ALA A 1 278 ? 19.034 12.731 5.284 1.00 65.44 278 ALA A O 1
ATOM 2211 N N . HIS A 1 279 ? 18.350 11.203 6.787 1.00 67.81 279 HIS A N 1
ATOM 2212 C CA . HIS A 1 279 ? 18.398 10.074 5.855 1.00 67.81 279 HIS A CA 1
ATOM 2213 C C . HIS A 1 279 ? 17.413 10.258 4.690 1.00 67.81 279 HIS A C 1
ATOM 2215 O O . HIS A 1 279 ? 17.793 10.137 3.525 1.00 67.81 279 HIS A O 1
ATOM 2221 N N . VAL A 1 280 ? 16.173 10.642 4.991 1.00 71.44 280 VAL A N 1
ATOM 2222 C CA . VAL A 1 280 ? 15.138 10.926 3.991 1.00 71.44 280 VAL A CA 1
ATOM 2223 C C . VAL A 1 280 ? 15.580 12.044 3.051 1.00 71.44 280 VAL A C 1
ATOM 2225 O O . VAL A 1 280 ? 15.550 11.868 1.835 1.00 71.44 280 VAL A O 1
ATOM 2228 N N . ILE A 1 281 ? 16.061 13.165 3.590 1.00 72.31 281 ILE A N 1
ATOM 2229 C CA . ILE A 1 281 ? 16.575 14.304 2.812 1.00 72.31 281 ILE A CA 1
ATOM 2230 C C . ILE A 1 281 ? 17.692 13.869 1.855 1.00 72.31 281 ILE A C 1
ATOM 2232 O O . ILE A 1 281 ? 17.685 14.246 0.679 1.00 72.31 281 ILE A O 1
ATOM 2236 N N . SER A 1 282 ? 18.624 13.040 2.334 1.00 68.31 282 SER A N 1
ATOM 2237 C CA . SER A 1 282 ? 19.697 12.479 1.507 1.00 68.31 282 SER A CA 1
ATOM 2238 C C . SER A 1 282 ? 19.143 11.671 0.333 1.00 68.31 282 SER A C 1
ATOM 2240 O O . SER A 1 282 ? 19.618 11.820 -0.795 1.00 68.31 282 SER A O 1
ATOM 2242 N N . ASN A 1 283 ? 18.078 10.894 0.552 1.00 69.44 283 ASN A N 1
ATOM 2243 C CA . ASN A 1 283 ? 17.415 10.149 -0.515 1.00 69.44 283 ASN A CA 1
ATOM 2244 C C . ASN A 1 283 ? 16.773 11.098 -1.545 1.00 69.44 283 ASN A C 1
ATOM 2246 O O . ASN A 1 283 ? 17.035 10.955 -2.740 1.00 69.44 283 ASN A O 1
ATOM 2250 N N . TYR A 1 284 ? 16.032 12.133 -1.130 1.00 71.88 284 TYR A N 1
ATOM 2251 C CA . TYR A 1 284 ? 15.489 13.130 -2.076 1.00 71.88 284 TYR A CA 1
ATOM 2252 C C . TYR A 1 284 ? 16.583 13.777 -2.935 1.00 71.88 284 TYR A C 1
ATOM 2254 O O . TYR A 1 284 ? 16.409 13.928 -4.146 1.00 71.88 284 TYR A O 1
ATOM 2262 N N . TYR A 1 285 ? 17.740 14.086 -2.344 1.00 69.19 285 TYR A N 1
ATOM 2263 C CA . TYR A 1 285 ? 18.888 14.609 -3.084 1.00 69.19 285 TYR A CA 1
ATOM 2264 C C . TYR A 1 285 ? 19.490 13.573 -4.050 1.00 69.19 285 TYR A C 1
ATOM 2266 O O . TYR A 1 285 ? 19.742 13.869 -5.225 1.00 69.19 285 TYR A O 1
ATOM 2274 N N . LYS A 1 286 ? 19.702 12.336 -3.579 1.00 68.88 286 LYS A N 1
ATOM 2275 C CA . LYS A 1 286 ? 20.264 11.218 -4.353 1.00 68.88 286 LYS A CA 1
ATOM 2276 C C . LYS A 1 286 ? 19.434 10.917 -5.598 1.00 68.88 286 LYS A C 1
ATOM 2278 O O . LYS A 1 286 ? 19.999 10.733 -6.678 1.00 68.88 286 LYS A O 1
ATOM 2283 N N . PHE A 1 287 ? 18.109 10.937 -5.468 1.00 71.00 287 PHE A N 1
ATOM 2284 C CA . PHE A 1 287 ? 17.169 10.653 -6.554 1.00 71.00 287 PHE A CA 1
ATOM 2285 C C . PHE A 1 287 ? 16.666 11.908 -7.283 1.00 71.00 287 PHE A C 1
ATOM 2287 O O . PHE A 1 287 ? 15.888 11.807 -8.233 1.00 71.00 287 PHE A O 1
ATOM 2294 N N . GLY A 1 288 ? 17.186 13.091 -6.948 1.00 70.81 288 GLY A N 1
ATOM 2295 C CA . GLY A 1 288 ? 16.911 14.350 -7.644 1.00 70.81 288 GLY A CA 1
ATOM 2296 C C . GLY A 1 288 ? 17.006 14.284 -9.181 1.00 70.81 288 GLY A C 1
ATOM 2297 O O . GLY A 1 288 ? 16.094 14.769 -9.854 1.00 70.81 288 GLY A O 1
ATOM 2298 N N . PRO A 1 289 ? 18.021 13.625 -9.790 1.00 70.38 289 PRO A N 1
ATOM 2299 C CA . PRO A 1 289 ? 18.099 13.443 -11.248 1.00 70.38 289 PRO A CA 1
ATOM 2300 C C . PRO A 1 289 ? 16.933 12.666 -11.880 1.00 70.38 289 PRO A C 1
ATOM 2302 O O . PRO A 1 289 ? 16.699 12.794 -13.083 1.00 70.38 289 PRO A O 1
ATOM 2305 N N . LEU A 1 290 ? 16.212 11.867 -11.089 1.00 70.19 290 LEU A N 1
ATOM 2306 C CA . LEU A 1 290 ? 15.018 11.120 -11.498 1.00 70.19 290 LEU A CA 1
ATOM 2307 C C . LEU A 1 290 ? 13.714 11.898 -11.243 1.00 70.19 290 LEU A C 1
ATOM 2309 O O . LEU A 1 290 ? 12.626 11.393 -11.532 1.00 70.19 290 LEU A O 1
ATOM 2313 N N . GLY A 1 291 ? 13.829 13.138 -10.757 1.00 71.56 291 GLY A N 1
ATOM 2314 C CA . GLY A 1 291 ? 12.712 13.978 -10.337 1.00 71.56 291 GLY A CA 1
ATOM 2315 C C . GLY A 1 291 ? 12.361 13.847 -8.854 1.00 71.56 291 GLY A C 1
ATOM 2316 O O . GLY A 1 291 ? 11.238 14.189 -8.510 1.00 71.56 291 GLY A O 1
ATOM 2317 N N . GLY A 1 292 ? 13.279 13.357 -8.009 1.00 72.31 292 GLY A N 1
ATOM 2318 C CA . GLY A 1 292 ? 13.033 13.121 -6.581 1.00 72.31 292 GLY A CA 1
ATOM 2319 C C . GLY A 1 292 ? 12.253 11.828 -6.318 1.00 72.31 292 GLY A C 1
ATOM 2320 O O . GLY A 1 292 ? 12.251 10.926 -7.160 1.00 72.31 292 GLY A O 1
ATOM 2321 N N . MET A 1 293 ? 11.597 11.742 -5.156 1.00 77.56 293 MET A N 1
ATOM 2322 C CA . MET A 1 293 ? 10.613 10.688 -4.876 1.00 77.56 293 MET A CA 1
ATOM 2323 C C . MET A 1 293 ? 9.309 11.019 -5.580 1.00 77.56 293 MET A C 1
ATOM 2325 O O . MET A 1 293 ? 8.778 12.107 -5.403 1.00 77.56 293 MET A O 1
ATOM 2329 N N . ARG A 1 294 ? 8.813 10.081 -6.388 1.00 84.19 294 ARG A N 1
ATOM 2330 C CA . ARG A 1 294 ? 7.701 10.312 -7.326 1.00 84.19 294 ARG A CA 1
ATOM 2331 C C . ARG A 1 294 ? 6.386 9.694 -6.872 1.00 84.19 294 ARG A C 1
ATOM 2333 O O . ARG A 1 294 ? 5.398 9.762 -7.603 1.00 84.19 294 ARG A O 1
ATOM 2340 N N . GLY A 1 295 ? 6.381 9.031 -5.714 1.00 85.44 295 GLY A N 1
ATOM 2341 C CA . GLY A 1 295 ? 5.238 8.265 -5.233 1.00 85.44 295 GLY A CA 1
ATOM 2342 C C . GLY A 1 295 ? 3.964 9.103 -5.147 1.00 85.44 295 GLY A C 1
ATOM 2343 O O . GLY A 1 295 ? 2.906 8.666 -5.604 1.00 85.44 295 GLY A O 1
ATOM 2344 N N . TRP A 1 296 ? 4.065 10.339 -4.650 1.00 87.56 296 TRP A N 1
ATOM 2345 C CA . TRP A 1 296 ? 2.928 11.254 -4.578 1.00 87.56 296 TRP A CA 1
ATOM 2346 C C . TRP A 1 296 ? 2.386 11.627 -5.959 1.00 87.56 296 TRP A C 1
ATOM 2348 O O . TRP A 1 296 ? 1.198 11.470 -6.218 1.00 87.56 296 TRP A O 1
ATOM 2358 N N . GLU A 1 297 ? 3.218 12.089 -6.890 1.00 88.69 297 GLU A N 1
ATOM 2359 C CA . GLU A 1 297 ? 2.725 12.535 -8.198 1.00 88.69 297 GLU A CA 1
ATOM 2360 C C . GLU A 1 297 ? 2.203 11.369 -9.040 1.00 88.69 297 GLU A C 1
ATOM 2362 O O . GLU A 1 297 ? 1.180 11.500 -9.715 1.00 88.69 297 GLU A O 1
ATOM 2367 N N . GLN A 1 298 ? 2.855 10.207 -8.966 1.00 90.75 298 GLN A N 1
ATOM 2368 C CA . GLN A 1 298 ? 2.415 8.998 -9.664 1.00 90.75 298 GLN A CA 1
ATOM 2369 C C . GLN A 1 298 ? 1.048 8.519 -9.167 1.00 90.75 298 GLN A C 1
ATOM 2371 O O . GLN A 1 298 ? 0.192 8.148 -9.973 1.00 90.75 298 GLN A O 1
ATOM 2376 N N . THR A 1 299 ? 0.806 8.572 -7.856 1.00 90.81 299 THR A N 1
ATOM 2377 C CA . THR A 1 299 ? -0.504 8.225 -7.287 1.00 90.81 299 THR A CA 1
ATOM 2378 C C . THR A 1 299 ? -1.571 9.263 -7.626 1.00 90.81 299 THR A C 1
ATOM 2380 O O . THR A 1 299 ? -2.689 8.884 -7.966 1.00 90.81 299 THR A O 1
ATOM 2383 N N . GLN A 1 300 ? -1.235 10.556 -7.664 1.00 91.50 300 GLN A N 1
ATOM 2384 C CA . GLN A 1 300 ? -2.154 11.604 -8.130 1.00 91.50 300 GLN A CA 1
ATOM 2385 C C . GLN A 1 300 ? -2.583 11.405 -9.594 1.00 91.50 300 GLN A C 1
ATOM 2387 O O . GLN A 1 300 ? -3.762 11.592 -9.911 1.00 91.50 300 GLN A O 1
ATOM 2392 N N . ILE A 1 301 ? -1.667 10.986 -10.480 1.00 93.19 301 ILE A N 1
ATOM 2393 C CA . ILE A 1 301 ? -1.999 10.614 -11.869 1.00 93.19 301 ILE A CA 1
ATOM 2394 C C . ILE A 1 301 ? -3.009 9.462 -11.875 1.00 93.19 301 ILE A C 1
ATOM 2396 O O . ILE A 1 301 ? -4.066 9.575 -12.499 1.00 93.19 301 ILE A O 1
ATOM 2400 N N . LEU A 1 302 ? -2.716 8.384 -11.139 1.00 94.62 302 LEU A N 1
ATOM 2401 C CA . LEU A 1 302 ? -3.598 7.224 -11.056 1.00 94.62 302 LEU A CA 1
ATOM 2402 C C . LEU A 1 302 ? -4.992 7.603 -10.547 1.00 94.62 302 LEU A C 1
ATOM 2404 O O . LEU A 1 302 ? -5.986 7.252 -11.177 1.00 94.62 302 LEU A O 1
ATOM 2408 N N . PHE A 1 303 ? -5.081 8.304 -9.417 1.00 95.12 303 PHE A N 1
ATOM 2409 C CA . PHE A 1 303 ? -6.364 8.633 -8.800 1.00 95.12 303 PHE A CA 1
ATOM 2410 C C . PHE A 1 303 ? -7.181 9.583 -9.672 1.00 95.12 303 PHE A C 1
ATOM 2412 O O . PHE A 1 303 ? -8.383 9.383 -9.826 1.00 95.12 303 PHE A O 1
ATOM 2419 N N . THR A 1 304 ? -6.537 10.542 -10.340 1.00 96.00 304 THR A N 1
ATOM 2420 C CA . THR A 1 304 ? -7.209 11.402 -11.325 1.00 96.00 304 THR A CA 1
ATOM 2421 C C . THR A 1 304 ? -7.809 10.579 -12.468 1.00 96.00 304 THR A C 1
ATOM 2423 O O . THR A 1 304 ? -8.972 10.777 -12.828 1.00 96.00 304 THR A O 1
ATOM 2426 N N . ASP A 1 305 ? -7.057 9.619 -13.011 1.00 96.81 305 ASP A N 1
ATOM 2427 C CA . ASP A 1 305 ? -7.539 8.745 -14.083 1.00 96.81 305 ASP A CA 1
ATOM 2428 C C . ASP A 1 305 ? -8.662 7.803 -13.615 1.00 96.81 305 ASP A C 1
ATOM 2430 O O . ASP A 1 305 ? -9.631 7.591 -14.349 1.00 96.81 305 ASP A O 1
ATOM 2434 N N . VAL A 1 306 ? -8.563 7.255 -12.397 1.00 96.62 306 VAL A N 1
ATOM 2435 C CA . VAL A 1 306 ? -9.624 6.452 -11.762 1.00 96.62 306 VAL A CA 1
ATOM 2436 C C . VAL A 1 306 ? -10.903 7.277 -11.648 1.00 96.62 306 VAL A C 1
ATOM 2438 O O . VAL A 1 306 ? -11.971 6.814 -12.049 1.00 96.62 306 VAL A O 1
ATOM 2441 N N . MET A 1 307 ? -10.805 8.514 -11.160 1.00 97.25 307 MET A N 1
ATOM 2442 C CA . MET A 1 307 ? -11.956 9.404 -11.018 1.00 97.25 307 MET A CA 1
ATOM 2443 C C . MET A 1 307 ? -12.576 9.782 -12.361 1.00 97.25 307 MET A C 1
ATOM 2445 O O . MET A 1 307 ? -13.802 9.822 -12.476 1.00 97.25 307 MET A O 1
ATOM 2449 N N . ALA A 1 308 ? -11.761 9.999 -13.394 1.00 97.38 308 ALA A N 1
ATOM 2450 C CA . ALA A 1 308 ? -12.258 10.254 -14.741 1.00 97.38 308 ALA A CA 1
ATOM 2451 C C . ALA A 1 308 ? -13.063 9.064 -15.295 1.00 97.38 308 ALA A C 1
ATOM 2453 O O . ALA A 1 308 ? -14.088 9.261 -15.952 1.00 97.38 308 ALA A O 1
ATOM 2454 N N . ASP A 1 309 ? -12.631 7.830 -15.029 1.00 97.62 309 ASP A N 1
ATOM 2455 C CA . ASP A 1 309 ? -13.338 6.629 -15.481 1.00 97.62 309 ASP A CA 1
ATOM 2456 C C . ASP A 1 309 ? -14.582 6.321 -14.629 1.00 97.62 309 ASP A C 1
ATOM 2458 O O . ASP A 1 309 ? -15.627 5.982 -15.189 1.00 97.62 309 ASP A O 1
ATOM 2462 N N . LEU A 1 310 ? -14.539 6.557 -13.313 1.00 96.38 310 LEU A N 1
ATOM 2463 C CA . LEU A 1 310 ? -15.725 6.519 -12.446 1.00 96.38 310 LEU A CA 1
ATOM 2464 C C . LEU A 1 310 ? -16.789 7.529 -12.901 1.00 96.38 310 LEU A C 1
ATOM 2466 O O . LEU A 1 310 ? -17.966 7.179 -13.013 1.00 96.38 310 LEU A O 1
ATOM 2470 N N . GLN A 1 311 ? -16.381 8.749 -13.261 1.00 96.25 311 GLN A N 1
ATOM 2471 C CA . GLN A 1 311 ? -17.291 9.773 -13.774 1.00 96.25 311 GLN A CA 1
ATOM 2472 C C . GLN A 1 311 ? -17.944 9.351 -15.096 1.00 96.25 311 GLN A C 1
ATOM 2474 O O . GLN A 1 311 ? -19.148 9.548 -15.274 1.00 96.25 311 GLN A O 1
ATOM 2479 N N . LYS A 1 312 ? -17.193 8.725 -16.014 1.00 96.44 312 LYS A N 1
ATOM 2480 C CA . LYS A 1 312 ? -17.764 8.132 -17.241 1.00 96.44 312 LYS A CA 1
ATOM 2481 C C . LYS A 1 312 ? -18.759 7.012 -16.926 1.00 96.44 312 LYS A C 1
ATOM 2483 O O . LYS A 1 312 ? -19.728 6.851 -17.662 1.00 96.44 312 LYS A O 1
ATOM 2488 N N . GLY A 1 313 ? -18.527 6.269 -15.844 1.00 94.00 313 GLY A N 1
ATOM 2489 C CA . GLY A 1 313 ? -19.431 5.248 -15.310 1.00 94.00 313 GLY A CA 1
ATOM 2490 C C . GLY A 1 313 ? -20.678 5.797 -14.605 1.00 94.00 313 GLY A C 1
ATOM 2491 O O . GLY A 1 313 ? -21.547 5.014 -14.237 1.00 94.00 313 GLY A O 1
ATOM 2492 N N . GLY A 1 314 ? -20.802 7.120 -14.442 1.00 94.31 314 GLY A N 1
ATOM 2493 C CA . GLY A 1 314 ? -21.943 7.767 -13.785 1.00 94.31 314 GLY A CA 1
ATOM 2494 C C . GLY A 1 314 ? -21.748 8.057 -12.294 1.00 94.31 314 GLY A C 1
ATOM 2495 O O . GLY A 1 314 ? -22.668 8.564 -11.655 1.00 94.31 314 GLY A O 1
ATOM 2496 N N . TYR A 1 315 ? -20.561 7.797 -11.741 1.00 92.25 315 TYR A N 1
ATOM 2497 C CA . TYR A 1 315 ? -20.229 8.091 -10.348 1.00 92.25 315 TYR A CA 1
ATOM 2498 C C . TYR A 1 315 ? -19.559 9.465 -10.249 1.00 92.25 315 TYR A C 1
ATOM 2500 O O . TYR A 1 315 ? -18.383 9.626 -10.569 1.00 92.25 315 TYR A O 1
ATOM 2508 N N . SER A 1 316 ? -20.310 10.477 -9.810 1.00 90.12 316 SER A N 1
ATOM 2509 C CA . SER A 1 316 ? -19.777 11.815 -9.531 1.00 90.12 316 SER A CA 1
ATOM 2510 C C . SER A 1 316 ? -19.761 12.039 -8.024 1.00 90.12 316 SER A C 1
ATOM 2512 O O . SER A 1 316 ? -20.797 12.314 -7.428 1.00 90.12 316 SER A O 1
ATOM 2514 N N . VAL A 1 317 ? -18.586 11.872 -7.419 1.00 91.81 317 VAL A N 1
ATOM 2515 C CA . VAL A 1 317 ? -18.368 12.010 -5.974 1.00 91.81 317 VAL A CA 1
ATOM 2516 C C . VAL A 1 317 ? -17.147 12.899 -5.715 1.00 91.81 317 VAL A C 1
ATOM 2518 O O . VAL A 1 317 ? -16.194 12.848 -6.503 1.00 91.81 317 VAL A O 1
ATOM 2521 N N . PRO A 1 318 ? -17.146 13.737 -4.660 1.00 95.38 318 PRO A N 1
ATOM 2522 C CA . PRO A 1 318 ? -15.940 14.430 -4.228 1.00 95.38 318 PRO A CA 1
ATOM 2523 C C . PRO A 1 318 ? -14.885 13.407 -3.808 1.00 95.38 318 PRO A C 1
ATOM 2525 O O . PRO A 1 318 ? -15.210 12.335 -3.292 1.00 95.38 318 PRO A O 1
ATOM 2528 N N . TRP A 1 319 ? -13.618 13.741 -4.022 1.00 96.31 319 TRP A N 1
ATOM 2529 C CA . TRP A 1 319 ? -12.510 12.868 -3.669 1.00 96.31 319 TRP A CA 1
ATOM 2530 C C . TRP A 1 319 ? -11.320 13.657 -3.138 1.00 96.31 319 TRP A C 1
ATOM 2532 O O . TRP A 1 319 ? -11.181 14.854 -3.397 1.00 96.31 319 TRP A O 1
ATOM 2542 N N . ASP A 1 320 ? -10.475 12.981 -2.370 1.00 95.25 320 ASP A N 1
ATOM 2543 C CA . ASP A 1 320 ? -9.213 13.524 -1.880 1.00 95.25 320 ASP A CA 1
ATOM 2544 C C . ASP A 1 320 ? -8.230 12.380 -1.605 1.00 95.25 320 ASP A C 1
ATOM 2546 O O . ASP A 1 320 ? -8.606 11.205 -1.606 1.00 95.25 320 ASP A O 1
ATOM 2550 N N . VAL A 1 321 ? -6.973 12.733 -1.351 1.00 92.06 321 VAL A N 1
ATOM 2551 C CA . VAL A 1 321 ? -5.909 11.784 -1.015 1.00 92.06 321 VAL A CA 1
ATOM 2552 C C . VAL A 1 321 ? -5.451 12.016 0.415 1.00 92.06 321 VAL A C 1
ATOM 2554 O O . VAL A 1 321 ? -5.205 13.156 0.824 1.00 92.06 321 VAL A O 1
ATOM 2557 N N . TYR A 1 322 ? -5.319 10.942 1.178 1.00 89.94 322 TYR A N 1
ATOM 2558 C CA . TYR A 1 322 ? -4.714 10.937 2.500 1.00 89.94 322 TYR A CA 1
ATOM 2559 C C . TYR A 1 322 ? -3.506 10.007 2.503 1.00 89.94 322 TYR A C 1
ATOM 2561 O O . TYR A 1 322 ? -3.526 8.946 1.897 1.00 89.94 322 TYR A O 1
ATOM 2569 N N . SER A 1 323 ? -2.444 10.408 3.187 1.00 86.69 323 SER A N 1
ATOM 2570 C CA . SER A 1 323 ? -1.310 9.528 3.421 1.00 86.69 323 SER A CA 1
ATOM 2571 C C . SER A 1 323 ? -1.068 9.426 4.912 1.00 86.69 323 SER A C 1
ATOM 2573 O O . SER A 1 323 ? -1.034 10.445 5.607 1.00 86.69 323 SER A O 1
ATOM 2575 N N . LEU A 1 324 ? -0.856 8.198 5.385 1.00 77.69 324 LEU A N 1
ATOM 2576 C CA . LEU A 1 324 ? -0.506 7.899 6.773 1.00 77.69 324 LEU A CA 1
ATOM 2577 C C . LEU A 1 324 ? 0.749 8.626 7.256 1.00 77.69 324 LEU A C 1
ATOM 2579 O O . LEU A 1 324 ? 0.999 8.717 8.452 1.00 77.69 324 LEU A O 1
ATOM 2583 N N . ILE A 1 325 ? 1.565 9.105 6.334 1.00 80.00 325 ILE A N 1
ATOM 2584 C CA . ILE A 1 325 ? 2.906 9.605 6.605 1.00 80.00 325 ILE A CA 1
ATOM 2585 C C . ILE A 1 325 ? 3.041 11.082 6.233 1.00 80.00 325 ILE A C 1
ATOM 2587 O O . ILE A 1 325 ? 4.128 11.637 6.308 1.00 80.00 325 ILE A O 1
ATOM 2591 N N . ILE A 1 326 ? 1.941 11.765 5.895 1.00 83.38 326 ILE A N 1
ATOM 2592 C CA . ILE A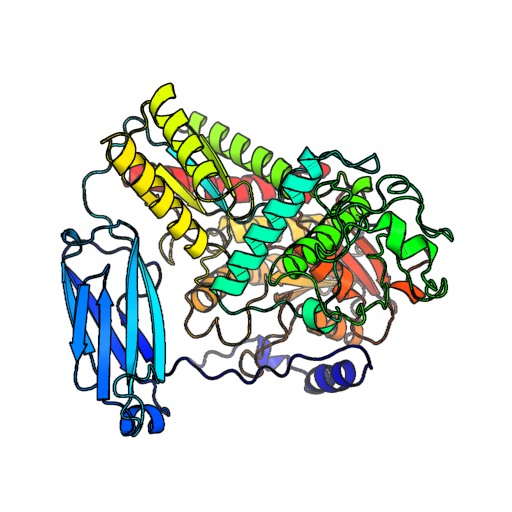 1 326 ? 1.949 13.186 5.525 1.00 83.38 326 ILE A CA 1
ATOM 2593 C C . ILE A 1 326 ? 1.119 14.019 6.501 1.00 83.38 326 ILE A C 1
ATOM 2595 O O . ILE A 1 326 ? -0.005 13.676 6.868 1.00 83.38 326 ILE A O 1
ATOM 2599 N N . GLY A 1 327 ? 1.667 15.187 6.843 1.00 81.69 327 GLY A N 1
ATOM 2600 C CA . GLY A 1 327 ? 0.993 16.194 7.650 1.00 81.69 327 GLY A CA 1
ATOM 2601 C C . GLY A 1 327 ? 1.001 15.878 9.144 1.00 81.69 327 GLY A C 1
ATOM 2602 O O . GLY A 1 327 ? 1.465 14.832 9.597 1.00 81.69 327 GLY A O 1
ATOM 2603 N N . LYS A 1 328 ? 0.497 16.832 9.927 1.00 83.19 328 LYS A N 1
ATOM 2604 C CA . LYS A 1 328 ? 0.410 16.714 11.382 1.00 83.19 328 LYS A CA 1
ATOM 2605 C C . LYS A 1 328 ? -0.848 15.943 11.776 1.00 83.19 328 LYS A C 1
ATOM 2607 O O . LYS A 1 328 ? -1.958 16.377 11.468 1.00 83.19 328 LYS A O 1
ATOM 2612 N N . LYS A 1 329 ? -0.682 14.829 12.485 1.00 82.50 329 LYS A N 1
ATOM 2613 C CA . LYS A 1 329 ? -1.805 14.027 12.984 1.00 82.50 329 LYS A CA 1
ATOM 2614 C C . LYS A 1 329 ? -2.355 14.568 14.314 1.00 82.50 329 LYS A C 1
ATOM 2616 O O . LYS A 1 329 ? -1.573 15.063 15.126 1.00 82.50 329 LYS A O 1
ATOM 2621 N N . PRO A 1 330 ? -3.672 14.447 14.567 1.00 82.00 330 PRO A N 1
ATOM 2622 C CA . PRO A 1 330 ? -4.730 14.068 13.617 1.00 82.00 330 PRO A CA 1
ATOM 2623 C C . PRO A 1 330 ? -5.241 15.254 12.770 1.00 82.00 330 PRO A C 1
ATOM 2625 O O . PRO A 1 330 ? -6.007 15.054 11.826 1.00 82.00 330 PRO A O 1
ATOM 2628 N N . ASP A 1 331 ? -4.810 16.479 13.094 1.00 88.31 331 ASP A N 1
ATOM 2629 C CA . ASP A 1 331 ? -5.333 17.752 12.574 1.00 88.31 331 ASP A CA 1
ATOM 2630 C C . ASP A 1 331 ? -5.419 17.806 11.039 1.00 88.31 331 ASP A C 1
ATOM 2632 O O . ASP A 1 331 ? -6.401 18.300 10.487 1.00 88.31 331 ASP A O 1
ATOM 2636 N N . HIS A 1 332 ? -4.422 17.265 10.329 1.00 89.12 332 HIS A N 1
ATOM 2637 C CA . HIS A 1 332 ? -4.368 17.306 8.867 1.00 89.12 332 HIS A CA 1
ATOM 2638 C C . HIS A 1 332 ? -5.592 16.651 8.206 1.00 89.12 332 HIS A C 1
ATOM 2640 O O . HIS A 1 332 ? -6.186 17.226 7.290 1.00 89.12 332 HIS A O 1
ATOM 2646 N N . LEU A 1 333 ? -5.991 15.464 8.674 1.00 92.69 333 LEU A N 1
ATOM 2647 C CA . LEU A 1 333 ? -7.146 14.754 8.123 1.00 92.69 333 LEU A CA 1
ATOM 2648 C C . LEU A 1 333 ? -8.465 15.343 8.640 1.00 92.69 333 LEU A C 1
ATOM 2650 O O . LEU A 1 333 ? -9.418 15.464 7.871 1.00 92.69 333 LEU A O 1
ATOM 2654 N N . VAL A 1 334 ? -8.505 15.775 9.904 1.00 94.94 334 VAL A N 1
ATOM 2655 C CA . VAL A 1 334 ? -9.669 16.450 10.506 1.00 94.94 334 VAL A CA 1
ATOM 2656 C C . VAL A 1 334 ? -10.060 17.690 9.700 1.00 94.94 334 VAL A C 1
ATOM 2658 O O . VAL A 1 334 ? -11.212 17.824 9.284 1.00 94.94 334 VAL A O 1
ATOM 2661 N N . GLU A 1 335 ? -9.103 18.573 9.409 1.00 95.19 335 GLU A N 1
ATOM 2662 C CA . GLU A 1 335 ? -9.366 19.799 8.650 1.00 95.19 335 GLU A CA 1
ATOM 2663 C C . GLU A 1 335 ? -9.734 19.508 7.189 1.00 95.19 335 GLU A C 1
ATOM 2665 O O . GLU A 1 335 ? -10.616 20.162 6.628 1.00 95.19 335 GLU A O 1
ATOM 2670 N N . LYS A 1 336 ? -9.149 18.467 6.582 1.00 95.19 336 LYS A N 1
ATOM 2671 C CA . LYS A 1 336 ? -9.530 17.999 5.241 1.00 95.19 336 LYS A CA 1
ATOM 2672 C C . LYS A 1 336 ? -10.990 17.533 5.196 1.00 95.19 336 LYS A C 1
ATOM 2674 O O . LYS A 1 336 ? -11.736 17.957 4.313 1.00 95.19 336 LYS A O 1
ATOM 2679 N N . ILE A 1 337 ? -11.423 16.712 6.155 1.00 96.31 337 ILE A N 1
ATOM 2680 C CA . ILE A 1 337 ? -12.813 16.237 6.242 1.00 96.31 337 ILE A CA 1
ATOM 2681 C C . ILE A 1 337 ? -13.766 17.413 6.512 1.00 96.31 337 ILE A C 1
ATOM 2683 O O . ILE A 1 337 ? -14.803 17.516 5.858 1.00 96.31 337 ILE A O 1
ATOM 2687 N N . LYS A 1 338 ? -13.415 18.339 7.418 1.00 96.44 338 LYS A N 1
ATOM 2688 C CA . LYS A 1 338 ? -14.225 19.540 7.707 1.00 96.44 338 LYS A CA 1
ATOM 2689 C C . LYS A 1 338 ? -14.394 20.429 6.482 1.00 96.44 338 LYS A C 1
ATOM 2691 O O . LYS A 1 338 ? -15.506 20.894 6.236 1.00 96.44 338 LYS A O 1
ATOM 2696 N N . ARG A 1 339 ? -13.336 20.618 5.688 1.00 96.69 339 ARG A N 1
ATOM 2697 C CA . ARG A 1 339 ? -13.411 21.336 4.410 1.00 96.69 339 ARG A CA 1
ATOM 2698 C C . ARG A 1 339 ? -14.417 20.677 3.466 1.00 96.69 339 ARG A C 1
ATOM 2700 O O . ARG A 1 339 ? -15.335 21.348 3.009 1.00 96.69 339 ARG A O 1
ATOM 2707 N N . HIS A 1 340 ? -14.319 19.365 3.241 1.00 97.00 340 HIS A N 1
ATOM 2708 C CA . HIS A 1 340 ? -15.268 18.641 2.380 1.00 97.00 340 HIS A CA 1
ATOM 2709 C C . HIS A 1 340 ? -16.706 18.685 2.908 1.00 97.00 340 HIS A C 1
ATOM 2711 O O . HIS A 1 340 ? -17.656 18.819 2.137 1.00 97.00 340 HIS A O 1
ATOM 2717 N N . LEU A 1 341 ? -16.889 18.643 4.227 1.00 95.19 341 LEU A N 1
ATOM 2718 C CA . LEU A 1 341 ? -18.198 18.815 4.853 1.00 95.19 341 LEU A CA 1
ATOM 2719 C C . LEU A 1 341 ? -18.793 20.206 4.588 1.00 95.19 341 LEU A C 1
ATOM 2721 O O . LEU A 1 341 ? -19.999 20.313 4.378 1.00 95.19 341 LEU A O 1
ATOM 2725 N N . GLN A 1 342 ? -17.973 21.256 4.558 1.00 94.62 342 GLN A N 1
ATOM 2726 C CA . GLN A 1 342 ? -18.414 22.625 4.274 1.00 94.62 342 GLN A CA 1
ATOM 2727 C C . GLN A 1 342 ? -18.649 22.876 2.779 1.00 94.62 342 GLN A C 1
ATOM 2729 O O . GLN A 1 342 ? -19.659 23.471 2.410 1.00 94.62 342 GLN A O 1
ATOM 2734 N N . GLU A 1 343 ? -17.730 22.430 1.923 1.00 95.25 343 GLU A N 1
ATOM 2735 C CA . GLU A 1 343 ? -17.728 22.726 0.484 1.00 95.25 343 GLU A CA 1
ATOM 2736 C C . GLU A 1 343 ? -18.674 21.817 -0.305 1.00 95.25 343 GLU A C 1
ATOM 2738 O O . GLU A 1 343 ? -19.317 22.260 -1.258 1.00 95.25 343 GLU A O 1
ATOM 2743 N N . HIS A 1 344 ? -18.786 20.553 0.105 1.00 94.25 344 HIS A N 1
ATOM 2744 C CA . HIS A 1 344 ? -19.533 19.534 -0.626 1.00 94.25 344 HIS A CA 1
ATOM 2745 C C . HIS A 1 344 ? -20.697 18.946 0.176 1.00 94.25 344 HIS A C 1
ATOM 2747 O O . HIS A 1 344 ? -21.505 18.223 -0.397 1.00 94.25 344 HIS A O 1
ATOM 2753 N N . ASN A 1 345 ? -20.848 19.263 1.467 1.00 93.69 345 ASN A N 1
ATOM 2754 C CA . ASN A 1 345 ? -21.884 18.668 2.320 1.00 93.69 345 ASN A CA 1
ATOM 2755 C C . ASN A 1 345 ? -21.880 17.131 2.227 1.00 93.69 345 ASN A C 1
ATOM 2757 O O . ASN A 1 345 ? -22.900 16.504 1.934 1.00 93.69 345 ASN A O 1
ATOM 2761 N N . ILE A 1 346 ? -20.697 16.543 2.420 1.00 95.38 346 ILE A N 1
ATOM 2762 C CA . ILE A 1 346 ? -20.505 15.098 2.286 1.00 95.38 346 ILE A CA 1
ATOM 2763 C C . ILE A 1 346 ? -21.412 14.313 3.241 1.00 95.38 346 ILE A C 1
ATOM 2765 O O . ILE A 1 346 ? -21.669 14.734 4.373 1.00 95.38 346 ILE A O 1
ATOM 2769 N N . SER A 1 347 ? -21.898 13.164 2.774 1.00 91.75 347 SER A N 1
ATOM 2770 C CA . SER A 1 347 ? -22.833 12.299 3.505 1.00 91.75 347 SER A CA 1
ATOM 2771 C C . SER A 1 347 ? -22.154 11.142 4.246 1.00 91.75 347 SER A C 1
ATOM 2773 O O . SER A 1 347 ? -22.786 10.480 5.065 1.00 91.75 347 SER A O 1
ATOM 2775 N N . GLY A 1 348 ? -20.873 10.901 3.969 1.00 92.19 348 GLY A N 1
ATOM 2776 C CA . GLY A 1 348 ? -20.059 9.826 4.530 1.00 92.19 348 GLY A CA 1
ATOM 2777 C C . GLY A 1 348 ? -18.698 9.762 3.844 1.00 92.19 348 GLY A C 1
ATOM 2778 O O . GLY A 1 348 ? -18.402 10.579 2.970 1.00 92.19 348 GLY A O 1
ATOM 2779 N N . ILE A 1 349 ? -17.877 8.789 4.229 1.00 93.19 349 ILE A N 1
ATOM 2780 C CA . ILE A 1 349 ? -16.541 8.564 3.670 1.00 93.19 349 ILE A CA 1
ATOM 2781 C C . ILE A 1 349 ? -16.463 7.141 3.123 1.00 93.19 349 ILE A C 1
ATOM 2783 O O . ILE A 1 349 ? -16.807 6.186 3.813 1.00 93.19 349 ILE A O 1
ATOM 2787 N N . ILE A 1 350 ? -16.002 6.999 1.886 1.00 92.56 350 ILE A N 1
ATOM 2788 C CA . ILE A 1 350 ? -15.610 5.734 1.270 1.00 92.56 350 ILE A CA 1
ATOM 2789 C C . ILE A 1 350 ? -14.086 5.734 1.215 1.00 92.56 350 ILE A C 1
ATOM 2791 O O . ILE A 1 350 ? -13.494 6.509 0.475 1.00 92.56 350 ILE A O 1
ATOM 2795 N N . LEU A 1 351 ? -13.454 4.888 2.016 1.00 90.56 351 LEU A N 1
ATOM 2796 C CA . LEU A 1 351 ? -12.013 4.720 2.083 1.00 90.56 351 LEU A CA 1
ATOM 2797 C C . LEU A 1 351 ? -11.566 3.645 1.092 1.00 90.56 351 LEU A C 1
ATOM 2799 O O . LEU A 1 351 ? -11.991 2.485 1.170 1.00 90.56 351 LEU A O 1
ATOM 2803 N N . TYR A 1 352 ? -10.696 4.041 0.174 1.00 89.38 352 TYR A N 1
ATOM 2804 C CA . TYR A 1 352 ? -9.974 3.142 -0.708 1.00 89.38 352 TYR A CA 1
ATOM 2805 C C . TYR A 1 352 ? -8.531 3.026 -0.221 1.00 89.38 352 TYR A C 1
ATOM 2807 O O . TYR A 1 352 ? -7.811 4.021 -0.226 1.00 89.38 352 TYR A O 1
ATOM 2815 N N . ASP A 1 353 ? -8.131 1.822 0.185 1.00 82.75 353 ASP A N 1
ATOM 2816 C CA . ASP A 1 353 ? -6.743 1.526 0.536 1.00 82.75 353 ASP A CA 1
ATOM 2817 C C . ASP A 1 353 ? -5.938 1.171 -0.716 1.00 82.75 353 ASP A C 1
ATOM 2819 O O . ASP A 1 353 ? -6.295 0.262 -1.469 1.00 82.75 353 ASP A O 1
ATOM 2823 N N . TYR A 1 354 ? -4.877 1.926 -0.961 1.00 76.88 354 TYR A N 1
ATOM 2824 C CA . TYR A 1 354 ? -4.029 1.856 -2.138 1.00 76.88 354 TYR A CA 1
ATOM 2825 C C . TYR A 1 354 ? -2.869 0.867 -1.935 1.00 76.88 354 TYR A C 1
ATOM 2827 O O . TYR A 1 354 ? -1.702 1.209 -2.104 1.00 76.88 354 TYR A O 1
ATOM 2835 N N . ILE A 1 355 ? -3.196 -0.377 -1.567 1.00 78.12 355 ILE A N 1
ATOM 2836 C CA . ILE A 1 355 ? -2.212 -1.439 -1.298 1.00 78.12 355 ILE A CA 1
ATOM 2837 C C . ILE A 1 355 ? -2.675 -2.767 -1.913 1.00 78.12 355 ILE A C 1
ATOM 2839 O O . ILE A 1 355 ? -3.879 -3.049 -1.944 1.00 78.12 355 ILE A O 1
ATOM 2843 N N . PRO A 1 356 ? -1.762 -3.582 -2.488 1.00 76.75 356 PRO A N 1
ATOM 2844 C CA . PRO A 1 356 ? -2.133 -4.846 -3.124 1.00 76.75 356 PRO A CA 1
ATOM 2845 C C . PRO A 1 356 ? -2.782 -5.881 -2.189 1.00 76.75 356 PRO A C 1
ATOM 2847 O O . PRO A 1 356 ? -3.548 -6.725 -2.668 1.00 76.75 356 PRO A O 1
ATOM 2850 N N . ASP A 1 357 ? -2.500 -5.847 -0.890 1.00 72.25 357 ASP A N 1
ATOM 2851 C CA . ASP A 1 357 ? -3.033 -6.755 0.126 1.00 72.25 357 ASP A CA 1
ATOM 2852 C C . ASP A 1 357 ? -3.585 -5.999 1.356 1.00 72.25 357 ASP A C 1
ATOM 2854 O O . ASP A 1 357 ? -3.804 -4.792 1.307 1.00 72.25 357 ASP A O 1
ATOM 2858 N N . LEU A 1 358 ? -3.930 -6.739 2.419 1.00 71.25 358 LEU A N 1
ATOM 2859 C CA . LEU A 1 358 ? -4.231 -6.160 3.733 1.00 71.25 358 LEU A CA 1
ATOM 2860 C C . LEU A 1 358 ? -3.204 -6.677 4.722 1.00 71.25 358 LEU A C 1
ATOM 2862 O O . LEU A 1 358 ? -2.988 -7.893 4.783 1.00 71.25 358 LEU A O 1
ATOM 2866 N N . SER A 1 359 ? -2.667 -5.754 5.511 1.00 65.94 359 SER A N 1
ATOM 2867 C CA . SER A 1 359 ? -1.695 -6.007 6.567 1.00 65.94 359 SER A CA 1
ATOM 2868 C C . SER A 1 359 ? -2.195 -5.433 7.891 1.00 65.94 359 SER A C 1
ATOM 2870 O O . SER A 1 359 ? -2.656 -4.286 7.955 1.00 65.94 359 SER A O 1
ATOM 2872 N N . ASP A 1 360 ? -2.113 -6.226 8.961 1.00 57.59 360 ASP A N 1
ATOM 2873 C CA . ASP A 1 360 ? -2.345 -5.745 10.323 1.00 57.59 360 ASP A CA 1
ATOM 2874 C C . ASP A 1 360 ? -1.182 -4.881 10.827 1.00 57.59 360 ASP A C 1
ATOM 2876 O O . ASP A 1 360 ? -1.348 -4.173 11.825 1.00 57.59 360 ASP A O 1
ATOM 2880 N N . PHE A 1 361 ? -0.037 -4.957 10.146 1.00 55.78 361 PHE A N 1
ATOM 2881 C CA . PHE A 1 361 ? 1.253 -4.520 10.638 1.00 55.78 361 PHE A CA 1
ATOM 2882 C C . PHE A 1 361 ? 1.730 -3.156 10.109 1.00 55.78 361 PHE A C 1
ATOM 2884 O O . PHE A 1 361 ? 2.023 -2.297 10.932 1.00 55.78 361 PHE A O 1
ATOM 2891 N N . GLU A 1 362 ? 1.822 -2.940 8.792 1.00 57.12 362 GLU A N 1
ATOM 2892 C CA . GLU A 1 362 ? 2.627 -1.816 8.253 1.00 57.12 362 GLU A CA 1
ATOM 2893 C C . GLU A 1 362 ? 1.835 -0.730 7.519 1.00 57.12 362 GLU A C 1
ATOM 2895 O O . GLU A 1 362 ? 2.299 0.403 7.441 1.00 57.12 362 GLU A O 1
ATOM 2900 N N . ASP A 1 363 ? 0.617 -1.013 7.036 1.00 63.38 363 ASP A N 1
ATOM 2901 C CA . ASP A 1 363 ? 0.007 -0.058 6.109 1.00 63.38 363 ASP A CA 1
ATOM 2902 C C . ASP A 1 363 ? -1.515 0.131 6.210 1.00 63.38 363 ASP A C 1
ATOM 2904 O O . ASP A 1 363 ? -2.007 1.261 6.260 1.00 63.38 363 ASP A O 1
ATOM 2908 N N . THR A 1 364 ? -2.299 -0.947 6.277 1.00 69.00 364 THR A N 1
ATOM 2909 C CA . THR A 1 364 ? -3.759 -0.839 6.121 1.00 69.00 364 THR A CA 1
ATOM 2910 C C . THR A 1 364 ? -4.468 -0.400 7.403 1.00 69.00 364 THR A C 1
ATOM 2912 O O . THR A 1 364 ? -5.317 0.497 7.403 1.00 69.00 364 THR A O 1
ATOM 2915 N N . LYS A 1 365 ? -4.163 -1.038 8.536 1.00 67.19 365 LYS A N 1
ATOM 2916 C CA . LYS A 1 365 ? -4.956 -0.837 9.758 1.00 67.19 365 LYS A CA 1
ATOM 2917 C C . LYS A 1 365 ? -4.655 0.452 10.498 1.00 67.19 365 LYS A C 1
ATOM 2919 O O . LYS A 1 365 ? -5.598 1.101 10.948 1.00 67.19 365 LYS A O 1
ATOM 2924 N N . GLY A 1 366 ? -3.385 0.858 10.564 1.00 70.31 366 GLY A N 1
ATOM 2925 C CA . GLY A 1 366 ? -3.027 2.167 11.113 1.00 70.31 366 GLY A CA 1
ATOM 2926 C C . GLY A 1 366 ? -3.778 3.293 10.395 1.00 70.31 366 GLY A C 1
ATOM 2927 O O . GLY A 1 366 ? -4.225 4.253 11.017 1.00 70.31 366 GLY A O 1
ATOM 2928 N N . MET A 1 367 ? -4.020 3.132 9.092 1.00 80.81 367 MET A N 1
ATOM 2929 C CA . MET A 1 367 ? -4.794 4.079 8.296 1.00 80.81 367 MET A CA 1
ATOM 2930 C C . MET A 1 367 ? -6.273 4.086 8.660 1.00 80.81 367 MET A C 1
ATOM 2932 O O . MET A 1 367 ? -6.882 5.151 8.744 1.00 80.81 367 MET A O 1
ATOM 2936 N N . TRP A 1 368 ? -6.867 2.914 8.885 1.00 82.62 368 TRP A N 1
ATOM 2937 C CA . TRP A 1 368 ? -8.263 2.821 9.311 1.00 82.62 368 TRP A CA 1
ATOM 2938 C C . TRP A 1 368 ? -8.474 3.461 10.684 1.00 82.62 368 TRP A C 1
ATOM 2940 O O . TRP A 1 368 ? 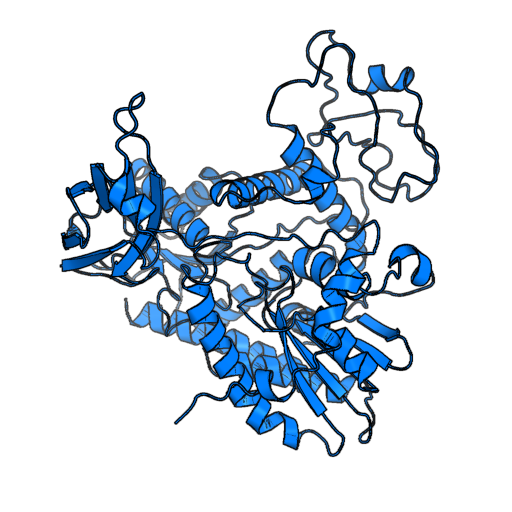-9.487 4.130 10.887 1.00 82.62 368 TRP A O 1
ATOM 2950 N N . GLU A 1 369 ? -7.518 3.291 11.601 1.00 80.50 369 GLU A N 1
ATOM 2951 C CA . GLU A 1 369 ? -7.528 3.936 12.916 1.00 80.50 369 GLU A CA 1
ATOM 2952 C C . GLU A 1 369 ? -7.462 5.460 12.799 1.00 80.50 369 GLU A C 1
ATOM 2954 O O . GLU A 1 369 ? -8.314 6.146 13.364 1.00 80.50 369 GLU A O 1
ATOM 2959 N N . ASP A 1 370 ? -6.516 5.991 12.020 1.00 84.62 370 ASP A N 1
ATOM 2960 C CA . ASP A 1 370 ? -6.361 7.436 11.821 1.00 84.62 370 ASP A CA 1
ATOM 2961 C C . ASP A 1 370 ? -7.605 8.060 11.168 1.00 84.62 370 ASP A C 1
ATOM 2963 O O . ASP A 1 370 ? -8.066 9.128 11.585 1.00 84.62 370 ASP A O 1
ATOM 2967 N N . VAL A 1 371 ? -8.194 7.379 10.177 1.00 88.62 371 VAL A N 1
ATOM 2968 C CA . VAL A 1 371 ? -9.424 7.832 9.511 1.00 88.62 371 VAL A CA 1
ATOM 2969 C C . VAL A 1 371 ? -10.612 7.803 10.468 1.00 88.62 371 VAL A C 1
ATOM 2971 O O . VAL A 1 371 ? -11.353 8.785 10.532 1.00 88.62 371 VAL A O 1
ATOM 2974 N N . GLN A 1 372 ? -10.795 6.723 11.234 1.00 86.81 372 GLN A N 1
ATOM 2975 C CA . GLN A 1 372 ? -11.867 6.644 12.228 1.00 86.81 372 GLN A CA 1
ATOM 2976 C C . GLN A 1 372 ? -11.703 7.737 13.289 1.00 86.81 372 GLN A C 1
ATOM 2978 O O . GLN A 1 372 ? -12.653 8.465 13.566 1.00 86.81 372 GLN A O 1
ATOM 2983 N N . HIS A 1 373 ? -10.489 7.921 13.811 1.00 87.88 373 HIS A N 1
ATOM 2984 C CA . HIS A 1 373 ? -10.207 8.934 14.819 1.00 87.88 373 HIS A CA 1
ATOM 2985 C C . HIS A 1 373 ? -10.492 10.355 14.312 1.00 87.88 373 HIS A C 1
ATOM 2987 O O . HIS A 1 373 ? -11.095 11.164 15.023 1.00 87.88 373 HIS A O 1
ATOM 2993 N N . ALA A 1 374 ? -10.109 10.660 13.069 1.00 92.00 374 ALA A N 1
ATOM 2994 C CA . ALA A 1 374 ? -10.410 11.946 12.453 1.00 92.00 374 ALA A CA 1
ATOM 2995 C C . ALA A 1 374 ? -11.922 12.157 12.281 1.00 92.00 374 ALA A C 1
ATOM 2997 O O . ALA A 1 374 ? -12.418 13.239 12.596 1.00 92.00 374 ALA A O 1
ATOM 2998 N N . ILE A 1 375 ? -12.661 11.130 11.842 1.00 91.44 375 ILE A N 1
ATOM 2999 C CA . ILE A 1 375 ? -14.128 11.173 11.762 1.00 91.44 375 ILE A CA 1
ATOM 3000 C C . ILE A 1 375 ? -14.716 11.522 13.128 1.00 91.44 375 ILE A C 1
ATOM 3002 O O . ILE A 1 375 ? -15.465 12.488 13.219 1.00 91.44 375 ILE A O 1
ATOM 3006 N N . ASP A 1 376 ? -14.330 10.817 14.191 1.00 88.50 376 ASP A N 1
ATOM 3007 C CA . ASP A 1 376 ? -14.897 11.013 15.530 1.00 88.50 376 ASP A CA 1
ATOM 3008 C C . ASP A 1 376 ? -14.692 12.440 16.053 1.00 88.50 376 ASP A C 1
ATOM 3010 O O . ASP A 1 376 ? -15.582 13.029 16.678 1.00 88.50 376 ASP A O 1
ATOM 3014 N N . ILE A 1 377 ? -13.520 13.024 15.782 1.00 93.25 377 ILE A N 1
ATOM 3015 C CA . ILE A 1 377 ? -13.234 14.422 16.113 1.00 93.25 377 ILE A CA 1
ATOM 3016 C C . ILE A 1 377 ? -14.178 15.347 15.341 1.00 93.25 377 ILE A C 1
ATOM 3018 O O . ILE A 1 377 ? -14.802 16.218 15.951 1.00 93.25 377 ILE A O 1
ATOM 3022 N N . VAL A 1 378 ? -14.329 15.144 14.030 1.00 94.31 378 VAL A N 1
ATOM 3023 C CA . VAL A 1 378 ? -15.232 15.952 13.199 1.00 94.31 378 VAL A CA 1
ATOM 3024 C C . VAL A 1 378 ? -16.682 15.809 13.651 1.00 94.31 378 VAL A C 1
ATOM 3026 O O . VAL A 1 378 ? -17.377 16.821 13.761 1.00 94.31 378 VAL A O 1
ATOM 3029 N N . GLU A 1 379 ? -17.151 14.600 13.961 1.00 91.81 379 GLU A N 1
ATOM 3030 C CA . GLU A 1 379 ? -18.512 14.378 14.455 1.00 91.81 379 GLU A CA 1
ATOM 3031 C C . GLU A 1 379 ? -18.746 15.126 15.771 1.00 91.81 379 GLU A C 1
ATOM 3033 O O . GLU A 1 379 ? -19.761 15.808 15.929 1.00 91.81 379 GLU A O 1
ATOM 3038 N N . ARG A 1 380 ? -17.783 15.064 16.699 1.00 92.50 380 ARG A N 1
ATOM 3039 C CA . ARG A 1 380 ? -17.848 15.773 17.982 1.00 92.50 380 ARG A CA 1
ATOM 3040 C C . ARG A 1 380 ? -17.852 17.291 17.811 1.00 92.50 380 ARG A C 1
ATOM 3042 O O . ARG A 1 380 ? -18.566 17.978 18.537 1.00 92.50 380 ARG A O 1
ATOM 3049 N N . GLU A 1 381 ? -17.054 17.820 16.889 1.00 95.06 381 GLU A N 1
ATOM 3050 C CA . GLU A 1 381 ? -16.925 19.266 16.664 1.00 95.06 381 GLU A CA 1
ATOM 3051 C C . GLU A 1 381 ? -18.089 19.862 15.868 1.00 95.06 381 GLU A C 1
ATOM 3053 O O . GLU A 1 381 ? -18.465 21.012 16.088 1.00 95.06 381 GLU A O 1
ATOM 3058 N N . THR A 1 382 ? -18.662 19.096 14.941 1.00 92.69 382 THR A N 1
ATOM 3059 C CA . THR A 1 382 ? -19.676 19.593 13.996 1.00 92.69 382 THR A CA 1
ATOM 3060 C C . THR A 1 382 ? -21.090 19.107 14.309 1.00 92.69 382 THR A C 1
ATOM 3062 O O . THR A 1 382 ? -22.059 19.656 13.784 1.00 92.69 382 THR A O 1
ATOM 3065 N N . GLY A 1 383 ? -21.233 18.065 15.133 1.00 90.69 383 GLY A N 1
ATOM 3066 C CA . GLY A 1 383 ? -22.497 17.371 15.385 1.00 90.69 383 GLY A CA 1
ATOM 3067 C C . GLY A 1 383 ? -23.022 16.572 14.184 1.00 90.69 383 GLY A C 1
ATOM 3068 O O . GLY A 1 383 ? -24.157 16.091 14.220 1.00 90.69 383 GLY A O 1
ATOM 3069 N N . ARG A 1 384 ? -22.245 16.451 13.099 1.00 88.31 384 ARG A N 1
ATOM 3070 C CA . ARG A 1 384 ? -22.621 15.735 11.872 1.00 88.31 384 ARG A CA 1
ATOM 3071 C C . ARG A 1 384 ? -22.026 14.336 11.898 1.00 88.31 384 ARG A C 1
ATOM 3073 O O . ARG A 1 384 ? -20.815 14.203 11.971 1.00 88.31 384 ARG A O 1
ATOM 3080 N N . ARG A 1 385 ? -22.874 13.311 11.793 1.00 88.00 385 ARG A N 1
ATOM 3081 C CA . ARG A 1 385 ? -22.440 11.911 11.706 1.00 88.00 385 ARG A CA 1
ATOM 3082 C C . ARG A 1 385 ? -21.955 11.580 10.291 1.00 88.00 385 ARG A C 1
ATOM 3084 O O . ARG A 1 385 ? -22.669 11.883 9.336 1.00 88.00 385 ARG A O 1
ATOM 3091 N N . LEU A 1 386 ? -20.797 10.938 10.164 1.00 88.75 386 LEU A N 1
ATOM 3092 C CA . LEU A 1 386 ? -20.146 10.573 8.907 1.00 88.75 386 LEU A CA 1
ATOM 3093 C C . LEU A 1 386 ? -19.844 9.063 8.885 1.00 88.75 386 LEU A C 1
ATOM 3095 O O . LEU A 1 386 ? -18.830 8.618 9.422 1.00 88.75 386 LEU A O 1
ATOM 3099 N N . PRO A 1 387 ? -20.698 8.232 8.260 1.00 87.38 387 PRO A N 1
ATOM 3100 C CA . PRO A 1 387 ? -20.436 6.803 8.152 1.00 87.38 387 PRO A CA 1
ATOM 3101 C C . PRO A 1 387 ? -19.187 6.521 7.294 1.00 87.38 387 PRO A C 1
ATOM 3103 O O . PRO A 1 387 ? -19.021 7.113 6.231 1.00 87.38 387 PRO A O 1
ATOM 3106 N N . LEU A 1 388 ? -18.352 5.569 7.727 1.00 87.94 388 LEU A N 1
ATOM 3107 C CA . LEU A 1 388 ? -17.156 5.099 7.005 1.00 87.94 388 LEU A CA 1
ATOM 3108 C C . LEU A 1 388 ? -17.400 3.772 6.267 1.00 87.94 388 LEU A C 1
ATOM 3110 O O . LEU A 1 388 ? -17.741 2.778 6.887 1.00 87.94 388 LEU A O 1
ATOM 3114 N N . ALA A 1 389 ? -17.170 3.697 4.965 1.00 86.62 389 ALA A N 1
ATOM 3115 C CA . ALA A 1 389 ? -17.178 2.453 4.199 1.00 86.62 389 ALA A CA 1
ATOM 3116 C C . ALA A 1 389 ? -15.776 2.153 3.666 1.00 86.62 389 ALA A C 1
ATOM 3118 O O . ALA A 1 389 ? -15.102 3.066 3.218 1.00 86.62 389 ALA A O 1
ATOM 3119 N N . ILE A 1 390 ? -15.342 0.890 3.666 1.00 85.88 390 ILE A N 1
ATOM 3120 C CA . ILE A 1 390 ? -13.994 0.503 3.208 1.00 85.88 390 ILE A CA 1
ATOM 3121 C C . ILE A 1 390 ? -14.117 -0.437 2.004 1.00 85.88 390 ILE A C 1
ATOM 3123 O O . ILE A 1 390 ? -14.822 -1.449 2.091 1.00 85.88 390 ILE A O 1
ATOM 3127 N N . VAL A 1 391 ? -13.460 -0.104 0.887 1.00 84.06 391 VAL A N 1
ATOM 3128 C CA . VAL A 1 391 ? -13.559 -0.838 -0.392 1.00 84.06 391 VAL A CA 1
ATOM 3129 C C . VAL A 1 391 ? -12.910 -2.225 -0.299 1.00 84.06 391 VAL A C 1
ATOM 3131 O O . VAL A 1 391 ? -13.574 -3.223 -0.565 1.00 84.06 391 VAL A O 1
ATOM 3134 N N . HIS A 1 392 ? -11.659 -2.305 0.156 1.00 74.88 392 HIS A N 1
ATOM 3135 C CA . HIS A 1 392 ? -10.897 -3.549 0.314 1.00 74.88 392 HIS A CA 1
ATOM 3136 C C . HIS A 1 392 ? -10.939 -4.035 1.765 1.00 74.88 392 HIS A C 1
ATOM 3138 O O . HIS A 1 392 ? -9.930 -4.068 2.446 1.00 74.88 392 HIS A O 1
ATOM 3144 N N . SER A 1 393 ? -12.120 -4.351 2.294 1.00 64.38 393 SER A N 1
ATOM 3145 C CA . SER A 1 393 ? -12.252 -4.751 3.710 1.00 64.38 393 SER A CA 1
ATOM 3146 C C . SER A 1 393 ? -12.348 -6.256 3.921 1.00 64.38 393 SER A C 1
ATOM 3148 O O . SER A 1 393 ? -12.419 -6.713 5.053 1.00 64.38 393 SER A O 1
ATOM 3150 N N . THR A 1 394 ? -12.384 -7.051 2.855 1.00 60.81 394 THR A N 1
ATOM 3151 C CA . THR A 1 394 ? -12.478 -8.506 2.973 1.00 60.81 394 THR A CA 1
ATOM 3152 C C . THR A 1 394 ? -11.455 -9.203 2.099 1.00 60.81 394 THR A C 1
ATOM 3154 O O . THR A 1 394 ? -11.032 -8.698 1.058 1.00 60.81 394 THR A O 1
ATOM 3157 N N . GLU A 1 395 ? -11.115 -10.429 2.488 1.00 58.25 395 GLU A N 1
ATOM 3158 C CA . GLU A 1 395 ? -10.130 -11.261 1.800 1.00 58.25 395 GLU A CA 1
ATOM 3159 C C . GLU A 1 395 ? -10.474 -11.556 0.314 1.00 58.25 395 GLU A C 1
ATOM 3161 O O . GLU A 1 395 ? -9.652 -12.116 -0.414 1.00 58.25 395 GLU A O 1
ATOM 3166 N N . GLY A 1 396 ? -11.709 -11.279 -0.132 1.00 60.59 396 GLY A N 1
ATOM 3167 C CA . GLY A 1 396 ? -12.169 -11.461 -1.516 1.00 60.59 396 GLY A CA 1
ATOM 3168 C C . GLY A 1 396 ? -12.112 -10.196 -2.379 1.00 60.59 396 GLY A C 1
ATOM 3169 O O . GLY A 1 396 ? -12.308 -10.278 -3.590 1.00 60.59 396 GLY A O 1
ATOM 3170 N N . GLU A 1 397 ? -11.859 -9.034 -1.777 1.00 68.56 397 GLU A N 1
ATOM 3171 C CA . GLU A 1 397 ? -11.874 -7.744 -2.471 1.00 68.56 397 GLU A CA 1
ATOM 3172 C C . GLU A 1 397 ? -10.465 -7.218 -2.764 1.00 68.56 397 GLU A C 1
ATOM 3174 O O . GLU A 1 397 ? -10.357 -6.277 -3.537 1.00 68.56 397 GLU A O 1
ATOM 3179 N N . LEU A 1 398 ? -9.406 -7.826 -2.217 1.00 79.06 398 LEU A N 1
ATOM 3180 C CA . LEU A 1 398 ? -8.003 -7.391 -2.341 1.00 79.06 398 LEU A CA 1
ATOM 3181 C C . LEU A 1 398 ? -7.597 -7.044 -3.777 1.00 79.06 398 LEU A C 1
ATOM 3183 O O . LEU A 1 398 ? -7.859 -7.822 -4.701 1.00 79.06 398 LEU A O 1
ATOM 3187 N N . LEU A 1 399 ? -6.887 -5.929 -3.951 1.00 82.75 399 LEU A N 1
ATOM 3188 C CA . LEU A 1 399 ? -6.421 -5.462 -5.256 1.00 82.75 399 LEU A CA 1
ATOM 3189 C C . LEU A 1 399 ? -5.523 -6.500 -5.951 1.00 82.75 399 LEU A C 1
ATOM 3191 O O . LEU A 1 399 ? -5.779 -6.867 -7.097 1.00 82.75 399 LEU A O 1
ATOM 3195 N N . GLY A 1 400 ? -4.533 -7.051 -5.246 1.00 83.88 400 GLY A N 1
ATOM 3196 C CA . GLY A 1 400 ? -3.598 -8.045 -5.781 1.00 83.88 400 GLY A CA 1
ATOM 3197 C C . GLY A 1 400 ? -4.244 -9.397 -6.116 1.00 83.88 400 GLY A C 1
ATOM 3198 O O . GLY A 1 400 ? -3.732 -10.165 -6.939 1.00 83.88 400 GLY A O 1
ATOM 3199 N N . ALA A 1 401 ? -5.402 -9.696 -5.521 1.00 84.38 401 ALA A N 1
ATOM 3200 C CA . ALA A 1 401 ? -6.180 -10.891 -5.839 1.00 84.38 401 ALA A CA 1
ATOM 3201 C C . ALA A 1 401 ? -7.073 -10.713 -7.082 1.00 84.38 401 ALA A C 1
ATOM 3203 O O . ALA A 1 401 ? -7.577 -11.711 -7.605 1.00 84.38 401 ALA A O 1
ATOM 3204 N N . GLN A 1 402 ? -7.260 -9.484 -7.587 1.00 85.81 402 GLN A N 1
ATOM 3205 C CA . GLN A 1 402 ? -8.061 -9.243 -8.789 1.00 85.81 402 GLN A CA 1
ATOM 3206 C C . GLN A 1 402 ? -7.372 -9.841 -10.031 1.00 85.81 402 GLN A C 1
ATOM 3208 O O . GLN A 1 402 ? -6.168 -9.649 -10.224 1.00 85.81 402 GLN A O 1
ATOM 3213 N N . PRO A 1 403 ? -8.091 -10.548 -10.926 1.00 87.31 403 PRO A N 1
ATOM 3214 C CA . PRO A 1 403 ? -7.482 -11.213 -12.081 1.00 87.31 403 PRO A CA 1
ATOM 3215 C C . PRO A 1 403 ? -6.641 -10.297 -12.977 1.00 87.31 403 PRO A C 1
ATOM 3217 O O . PRO A 1 403 ? -5.591 -10.717 -13.465 1.00 87.31 403 PRO A O 1
ATOM 3220 N N . ASP A 1 404 ? -7.091 -9.058 -13.166 1.00 91.19 404 ASP A N 1
ATOM 3221 C CA . ASP A 1 404 ? -6.446 -8.080 -14.040 1.00 91.19 404 ASP A CA 1
ATOM 3222 C C . ASP A 1 404 ? -5.163 -7.478 -13.443 1.00 91.19 404 ASP A C 1
ATOM 3224 O O . ASP A 1 404 ? -4.312 -7.012 -14.201 1.00 91.19 404 ASP A O 1
ATOM 3228 N N . PHE A 1 405 ? -4.949 -7.580 -12.125 1.00 91.44 405 PHE A N 1
ATOM 3229 C CA . PHE A 1 405 ? -3.683 -7.212 -11.483 1.00 91.44 405 PHE A CA 1
ATOM 3230 C C . PHE A 1 405 ? -2.538 -8.124 -11.956 1.00 91.44 405 PHE A C 1
ATOM 3232 O O . PHE A 1 405 ? -1.492 -7.653 -12.402 1.00 91.44 405 PHE A O 1
ATOM 3239 N N . ALA A 1 406 ? -2.761 -9.443 -11.952 1.00 92.56 406 ALA A N 1
ATOM 3240 C CA . ALA A 1 406 ? -1.772 -10.408 -12.432 1.00 92.56 406 ALA A CA 1
ATOM 3241 C C . ALA A 1 406 ? -1.524 -10.295 -13.946 1.00 92.56 406 ALA A C 1
ATOM 3243 O O . ALA A 1 406 ? -0.390 -10.431 -14.407 1.00 92.56 406 ALA A O 1
ATOM 3244 N N . GLU A 1 407 ? -2.568 -10.000 -14.725 1.00 95.06 407 GLU A N 1
ATOM 3245 C CA . GLU A 1 407 ? -2.438 -9.724 -16.161 1.00 95.06 407 GLU A CA 1
ATOM 3246 C C . GLU A 1 407 ? -1.637 -8.440 -16.428 1.00 95.06 407 GLU A C 1
ATOM 3248 O O . GLU A 1 407 ? -0.839 -8.401 -17.365 1.00 95.06 407 GLU A O 1
ATOM 3253 N N . ALA A 1 408 ? -1.813 -7.396 -15.611 1.00 95.06 408 ALA A N 1
ATOM 3254 C CA . ALA A 1 408 ? -1.022 -6.172 -15.697 1.00 95.06 408 ALA A CA 1
ATOM 3255 C C . ALA A 1 408 ? 0.464 -6.445 -15.414 1.00 95.06 408 ALA A C 1
ATOM 3257 O O . ALA A 1 408 ? 1.317 -6.085 -16.230 1.00 95.06 408 ALA A O 1
ATOM 3258 N N . ALA A 1 409 ? 0.775 -7.164 -14.330 1.00 93.62 409 ALA A N 1
ATOM 3259 C CA . ALA A 1 409 ? 2.144 -7.570 -14.003 1.00 93.62 409 ALA A CA 1
ATOM 3260 C C . ALA A 1 409 ? 2.789 -8.390 -15.136 1.00 93.62 409 ALA A C 1
ATOM 3262 O O . ALA A 1 409 ? 3.920 -8.117 -15.548 1.00 93.62 409 ALA A O 1
ATOM 3263 N N . PHE A 1 410 ? 2.053 -9.342 -15.714 1.00 95.31 410 PHE A N 1
ATOM 3264 C CA . PHE A 1 410 ? 2.561 -10.158 -16.816 1.00 95.31 410 PHE A CA 1
ATOM 3265 C C . PHE A 1 410 ? 2.787 -9.355 -18.107 1.00 95.31 410 PHE A C 1
ATOM 3267 O O . PHE A 1 410 ? 3.735 -9.617 -18.851 1.00 95.31 410 PHE A O 1
ATOM 3274 N N . ARG A 1 411 ? 1.963 -8.340 -18.394 1.00 95.31 411 ARG A N 1
ATOM 3275 C CA . ARG A 1 411 ? 2.192 -7.439 -19.539 1.00 95.31 411 ARG A CA 1
ATOM 3276 C C . ARG A 1 411 ? 3.469 -6.624 -19.388 1.00 95.31 411 ARG A C 1
ATOM 3278 O O . ARG A 1 411 ? 4.164 -6.448 -20.387 1.00 95.31 411 ARG A O 1
ATOM 3285 N N . MET A 1 412 ? 3.814 -6.213 -18.170 1.00 93.06 412 MET A N 1
ATOM 3286 C CA . MET A 1 412 ? 5.111 -5.594 -17.894 1.00 93.06 412 MET A CA 1
ATOM 3287 C C . MET A 1 412 ? 6.260 -6.566 -18.180 1.00 93.06 412 MET A C 1
ATOM 3289 O O . MET A 1 412 ? 7.168 -6.224 -18.930 1.00 93.06 412 MET A O 1
ATOM 3293 N N . THR A 1 413 ? 6.164 -7.822 -17.734 1.00 93.50 413 THR A N 1
ATOM 3294 C CA . THR A 1 413 ? 7.144 -8.870 -18.080 1.00 93.50 413 THR A CA 1
ATOM 3295 C C . THR A 1 413 ? 7.302 -9.038 -19.597 1.00 93.50 413 THR A C 1
ATOM 3297 O O . THR A 1 413 ? 8.419 -9.078 -20.117 1.00 93.50 413 THR A O 1
ATOM 3300 N N . ARG A 1 414 ? 6.190 -9.085 -20.343 1.00 93.44 414 ARG A N 1
ATOM 3301 C CA . ARG A 1 414 ? 6.215 -9.147 -21.814 1.00 93.44 414 ARG A CA 1
ATOM 3302 C C . ARG A 1 414 ? 6.884 -7.926 -22.435 1.00 93.44 414 ARG A C 1
ATOM 3304 O O . ARG A 1 414 ? 7.605 -8.071 -23.420 1.00 93.44 414 ARG A O 1
ATOM 3311 N N . ASN A 1 415 ? 6.628 -6.745 -21.880 1.00 92.19 415 ASN A N 1
ATOM 3312 C CA . ASN A 1 415 ? 7.239 -5.507 -22.335 1.00 92.19 415 ASN A CA 1
ATOM 3313 C C . ASN A 1 415 ? 8.761 -5.554 -22.191 1.00 92.19 415 ASN A C 1
ATOM 3315 O O . ASN A 1 415 ? 9.471 -5.225 -23.139 1.00 92.19 415 ASN A O 1
ATOM 3319 N N . GLU A 1 416 ? 9.272 -6.024 -21.053 1.00 90.00 416 GLU A N 1
ATOM 3320 C CA . GLU A 1 416 ? 10.718 -6.127 -20.840 1.00 90.00 416 GLU A CA 1
ATOM 3321 C C . GLU A 1 416 ? 11.371 -7.118 -21.804 1.00 90.00 416 GLU A C 1
ATOM 3323 O O . GLU A 1 416 ? 12.395 -6.799 -22.405 1.00 90.00 416 GLU A O 1
ATOM 3328 N N . LEU A 1 417 ? 10.754 -8.279 -22.042 1.00 89.75 417 LEU A N 1
ATOM 3329 C CA . LEU A 1 417 ? 11.253 -9.217 -23.055 1.00 89.75 417 LEU A CA 1
ATOM 3330 C C . LEU A 1 417 ? 11.326 -8.574 -24.446 1.00 89.75 417 LEU A C 1
ATOM 3332 O O . LEU A 1 417 ? 12.332 -8.719 -25.139 1.00 89.75 417 LEU A O 1
ATOM 3336 N N . ALA A 1 418 ? 10.286 -7.835 -24.837 1.00 87.62 418 ALA A N 1
ATOM 3337 C CA . ALA A 1 418 ? 10.193 -7.220 -26.157 1.00 87.62 418 ALA A CA 1
ATOM 3338 C C . ALA A 1 418 ? 11.146 -6.025 -26.349 1.00 87.62 418 ALA A C 1
ATOM 3340 O O . ALA A 1 418 ? 11.622 -5.785 -27.458 1.00 87.62 418 ALA A O 1
ATOM 3341 N N . THR A 1 419 ? 11.422 -5.261 -25.290 1.00 86.06 419 THR A N 1
ATOM 3342 C CA . THR A 1 419 ? 12.131 -3.970 -25.383 1.00 86.06 419 THR A CA 1
ATOM 3343 C C . THR A 1 419 ? 13.591 -4.031 -24.952 1.00 86.06 419 THR A C 1
ATOM 3345 O O . THR A 1 419 ? 14.376 -3.162 -25.335 1.00 86.06 419 THR A O 1
ATOM 3348 N N . CYS A 1 420 ? 14.002 -5.059 -24.207 1.00 84.44 420 CYS A N 1
ATOM 3349 C CA . CYS A 1 420 ? 15.375 -5.173 -23.719 1.00 84.44 420 CYS A CA 1
ATOM 3350 C C . CYS A 1 420 ? 16.325 -5.850 -24.716 1.00 84.44 420 CYS A C 1
ATOM 3352 O O . CYS A 1 420 ? 17.511 -5.982 -24.417 1.00 84.44 420 CYS A O 1
ATOM 3354 N N . GLY A 1 421 ? 15.853 -6.256 -25.900 1.00 84.56 421 GLY A N 1
ATOM 3355 C CA . GLY A 1 421 ? 16.696 -6.891 -26.919 1.00 84.56 421 GLY A CA 1
ATOM 3356 C C . GLY A 1 421 ? 17.284 -8.224 -26.448 1.00 84.56 421 GLY A C 1
ATOM 3357 O O . GLY A 1 421 ? 18.444 -8.526 -26.722 1.00 84.56 421 GLY A O 1
ATOM 3358 N N . ILE A 1 422 ? 16.509 -8.988 -25.677 1.00 89.00 422 ILE A N 1
ATOM 3359 C CA . ILE A 1 422 ? 16.916 -10.298 -25.171 1.00 89.00 422 ILE A CA 1
ATOM 3360 C C . ILE A 1 422 ? 16.803 -11.306 -26.321 1.00 89.00 422 ILE A C 1
ATOM 3362 O O . ILE A 1 422 ? 15.737 -11.456 -26.911 1.00 89.00 422 ILE A O 1
ATOM 3366 N N . GLY A 1 423 ? 17.908 -11.973 -26.667 1.00 86.81 423 GLY A N 1
ATOM 3367 C CA . GLY A 1 423 ? 17.936 -12.933 -27.777 1.00 86.81 423 GLY A CA 1
ATOM 3368 C C . GLY A 1 423 ? 17.035 -14.143 -27.523 1.00 86.81 423 GLY A C 1
ATOM 3369 O O . GLY A 1 423 ? 16.888 -14.564 -26.382 1.00 86.81 423 GLY A O 1
ATOM 3370 N N . GLU A 1 424 ? 16.455 -14.738 -28.567 1.00 87.19 424 GLU A N 1
ATOM 3371 C CA . GLU A 1 424 ? 15.496 -15.856 -28.452 1.00 87.19 424 GLU A CA 1
ATOM 3372 C C . GLU A 1 424 ? 16.054 -17.101 -27.746 1.00 87.19 424 GLU A C 1
ATOM 3374 O O . GLU A 1 424 ? 15.298 -17.797 -27.074 1.00 87.19 424 GLU A O 1
ATOM 3379 N N . ASP A 1 425 ? 17.367 -17.334 -27.812 1.00 89.06 425 ASP A N 1
ATOM 3380 C CA . ASP A 1 425 ? 18.024 -18.494 -27.192 1.00 89.06 425 ASP A CA 1
ATOM 3381 C C . ASP A 1 425 ? 18.521 -18.235 -25.758 1.00 89.06 425 ASP A C 1
ATOM 3383 O O . ASP A 1 425 ? 18.928 -19.169 -25.071 1.00 89.06 425 ASP A O 1
ATOM 3387 N N . ALA A 1 426 ? 18.479 -16.983 -25.281 1.00 91.69 426 ALA A N 1
ATOM 3388 C CA . ALA A 1 426 ? 18.979 -16.620 -23.955 1.00 91.69 426 ALA A CA 1
ATOM 3389 C C . ALA A 1 426 ? 18.178 -17.306 -22.835 1.00 91.69 426 ALA A C 1
ATOM 3391 O O . ALA A 1 426 ? 16.946 -17.358 -22.871 1.00 91.69 426 ALA A O 1
ATOM 3392 N N . LYS A 1 427 ? 18.848 -17.774 -21.792 1.00 95.12 427 LYS A N 1
ATOM 3393 C CA . LYS A 1 427 ? 18.226 -18.260 -20.566 1.00 95.12 427 LYS A CA 1
ATOM 3394 C C . LYS A 1 427 ? 17.868 -17.077 -19.664 1.00 95.12 427 LYS A C 1
ATOM 3396 O O . LYS A 1 427 ? 18.755 -16.367 -19.196 1.00 95.12 427 LYS A O 1
ATOM 3401 N N . VAL A 1 428 ? 16.574 -16.862 -19.425 1.00 95.56 428 VAL A N 1
ATOM 3402 C CA . VAL A 1 428 ? 16.048 -15.672 -18.734 1.00 95.56 428 VAL A CA 1
ATOM 3403 C C . VAL A 1 428 ? 15.331 -16.055 -17.447 1.00 95.56 428 VAL A C 1
ATOM 3405 O O . VAL A 1 428 ? 14.495 -16.956 -17.452 1.00 95.56 428 VAL A O 1
ATOM 3408 N N . GLY A 1 429 ? 15.649 -15.373 -16.351 1.00 94.81 429 GLY A N 1
ATOM 3409 C CA . GLY A 1 429 ? 15.034 -15.586 -15.044 1.00 94.81 429 GLY A CA 1
ATOM 3410 C C . GLY A 1 429 ? 14.328 -14.323 -14.572 1.00 94.81 429 GLY A C 1
ATOM 3411 O O . GLY A 1 429 ? 14.955 -13.272 -14.503 1.00 94.81 429 GLY A O 1
ATOM 3412 N N . PHE A 1 430 ? 13.042 -14.414 -14.245 1.00 94.38 430 PHE A N 1
ATOM 3413 C CA . PHE A 1 430 ? 12.266 -13.319 -13.662 1.00 94.38 430 PHE A CA 1
ATOM 3414 C C . PHE A 1 430 ? 12.134 -13.494 -12.153 1.00 94.38 430 PHE A C 1
ATOM 3416 O O . PHE A 1 430 ? 11.665 -14.527 -11.685 1.00 94.38 430 PHE A O 1
ATOM 3423 N N . ILE A 1 431 ? 12.487 -12.464 -11.397 1.00 90.50 431 ILE A N 1
ATOM 3424 C CA . ILE A 1 431 ? 12.254 -12.378 -9.958 1.00 90.50 431 ILE A CA 1
ATOM 3425 C C . ILE A 1 431 ? 11.155 -11.344 -9.758 1.00 90.50 431 ILE A C 1
ATOM 3427 O O . ILE A 1 431 ? 11.355 -10.152 -9.986 1.00 90.50 431 ILE A O 1
ATOM 3431 N N . LEU A 1 432 ? 9.972 -11.821 -9.394 1.00 90.06 432 LEU A N 1
ATOM 3432 C CA . LEU A 1 432 ? 8.817 -10.991 -9.095 1.00 90.06 432 LEU A CA 1
ATOM 3433 C C . LEU A 1 432 ? 8.879 -10.616 -7.610 1.00 90.06 432 LEU A C 1
ATOM 3435 O O . LEU A 1 432 ? 8.653 -11.466 -6.748 1.00 90.06 432 LEU A O 1
ATOM 3439 N N . GLY A 1 433 ? 9.241 -9.364 -7.341 1.00 82.25 433 GLY A N 1
ATOM 3440 C CA . GLY A 1 433 ? 9.493 -8.857 -5.996 1.00 82.25 433 GLY A CA 1
ATOM 3441 C C . GLY A 1 433 ? 8.221 -8.457 -5.250 1.00 82.25 433 GLY A C 1
ATOM 3442 O O . GLY A 1 433 ? 7.399 -7.699 -5.772 1.00 82.25 433 GLY A O 1
ATOM 3443 N N . GLU A 1 434 ? 8.128 -8.916 -4.006 1.00 80.00 434 GLU A N 1
ATOM 3444 C CA . GLU A 1 434 ? 7.054 -8.680 -3.036 1.00 80.00 434 GLU A CA 1
ATOM 3445 C C . GLU A 1 434 ? 7.570 -7.896 -1.825 1.00 80.00 434 GLU A C 1
ATOM 3447 O O . GLU A 1 434 ? 8.692 -8.149 -1.383 1.00 80.00 434 GLU A O 1
ATOM 3452 N N . HIS A 1 435 ? 6.756 -6.999 -1.259 1.00 73.94 435 HIS A N 1
ATOM 3453 C CA . HIS A 1 435 ? 7.091 -6.349 0.014 1.00 73.94 435 HIS A CA 1
ATOM 3454 C C . HIS A 1 435 ? 7.336 -7.404 1.092 1.00 73.94 435 HIS A C 1
ATOM 3456 O O . HIS A 1 435 ? 6.674 -8.452 1.135 1.00 73.94 435 HIS A O 1
ATOM 3462 N N . GLY A 1 436 ? 8.364 -7.174 1.903 1.00 65.56 436 GLY A N 1
ATOM 3463 C CA . GLY A 1 436 ? 8.666 -8.077 3.001 1.00 65.56 436 GLY A CA 1
ATOM 3464 C C . GLY A 1 436 ? 7.612 -7.963 4.105 1.00 65.56 436 GLY A C 1
ATOM 3465 O O . GLY A 1 436 ? 6.850 -7.015 4.161 1.00 65.56 436 GLY A O 1
ATOM 3466 N N . PHE A 1 437 ? 7.570 -8.913 5.031 1.00 60.66 437 PHE A N 1
ATOM 3467 C CA . PHE A 1 437 ? 7.000 -8.630 6.348 1.00 60.66 437 PHE A CA 1
ATOM 3468 C C . PHE A 1 437 ? 7.884 -9.275 7.412 1.00 60.66 437 PHE A C 1
ATOM 3470 O O . PHE A 1 437 ? 8.498 -10.318 7.142 1.00 60.66 437 PHE A O 1
ATOM 3477 N N . PRO A 1 438 ? 7.978 -8.689 8.616 1.00 52.78 438 PRO A N 1
ATOM 3478 C CA . PRO A 1 438 ? 8.833 -9.214 9.661 1.00 52.78 438 PRO A CA 1
ATOM 3479 C C . PRO A 1 438 ? 8.488 -10.666 10.004 1.00 52.78 438 PRO A C 1
ATOM 3481 O O . PRO A 1 438 ? 7.302 -11.015 10.120 1.00 52.78 438 PRO A O 1
ATOM 3484 N N . PRO A 1 439 ? 9.505 -11.518 10.229 1.00 47.81 439 PRO A N 1
ATOM 3485 C CA . PRO A 1 439 ? 9.303 -12.876 10.703 1.00 47.81 439 PRO A CA 1
ATOM 3486 C C . PRO A 1 439 ? 8.452 -12.870 11.977 1.00 47.81 439 PRO A C 1
ATOM 3488 O O . PRO A 1 439 ? 8.823 -12.252 12.975 1.00 47.81 439 PRO A O 1
ATOM 3491 N N . GLY A 1 440 ? 7.309 -13.557 11.925 1.00 47.62 440 GLY A N 1
ATOM 3492 C CA . GLY A 1 440 ? 6.395 -13.683 13.055 1.00 47.62 440 GLY A CA 1
ATOM 3493 C C . GLY A 1 440 ? 5.165 -12.777 13.061 1.00 47.62 440 GLY A C 1
ATOM 3494 O O . GLY A 1 440 ? 4.217 -13.048 13.787 1.00 47.62 440 GLY A O 1
ATOM 3495 N N . ASN A 1 441 ? 5.094 -11.752 12.217 1.00 48.09 441 ASN A N 1
ATOM 3496 C CA . ASN A 1 441 ? 3.815 -11.055 12.050 1.00 48.09 441 ASN A CA 1
ATOM 3497 C C . ASN A 1 441 ? 2.879 -11.870 11.145 1.00 48.09 441 ASN A C 1
ATOM 3499 O O . ASN A 1 441 ? 1.711 -12.048 11.470 1.00 48.09 441 ASN A O 1
ATOM 3503 N N . GLY A 1 442 ? 3.409 -12.494 10.087 1.00 46.72 442 GLY A N 1
ATOM 3504 C CA . GLY A 1 442 ? 2.606 -13.182 9.069 1.00 46.72 442 GLY A CA 1
ATOM 3505 C C . GLY A 1 442 ? 1.753 -14.374 9.529 1.00 46.72 442 GLY A C 1
ATOM 3506 O O . GLY A 1 442 ? 0.747 -14.653 8.892 1.00 46.72 442 GLY A O 1
ATOM 3507 N N . GLU A 1 443 ? 2.092 -15.088 10.609 1.00 48.47 443 GLU A N 1
ATOM 3508 C CA . GLU A 1 443 ? 1.296 -16.260 11.037 1.00 48.47 443 GLU A CA 1
ATOM 3509 C C . GLU A 1 443 ? 0.014 -15.886 11.803 1.00 48.47 443 GLU A C 1
ATOM 3511 O O . GLU A 1 443 ? -0.931 -16.680 11.849 1.00 48.47 443 GLU A O 1
ATOM 3516 N N . ASP A 1 444 ? -0.019 -14.675 12.369 1.00 50.16 444 ASP A N 1
ATOM 3517 C CA . ASP A 1 444 ? -1.117 -14.147 13.191 1.00 50.16 444 ASP A CA 1
ATOM 3518 C C . ASP A 1 444 ? -1.782 -12.909 12.567 1.00 50.16 444 ASP A C 1
ATOM 3520 O O . ASP A 1 444 ? -2.753 -12.380 13.119 1.00 50.16 444 ASP A O 1
ATOM 3524 N N . ASP A 1 445 ? -1.261 -12.475 11.421 1.00 59.97 445 ASP A N 1
ATOM 3525 C CA . ASP A 1 445 ? -1.738 -11.393 10.571 1.00 59.97 445 ASP A CA 1
ATOM 3526 C C . ASP A 1 445 ? -2.457 -11.986 9.344 1.00 59.97 445 ASP A C 1
ATOM 3528 O O . ASP A 1 445 ? -2.132 -13.064 8.839 1.00 59.97 445 ASP A O 1
ATOM 3532 N N . VAL A 1 446 ? -3.464 -11.275 8.842 1.00 64.50 446 VAL A N 1
ATOM 3533 C CA . VAL A 1 446 ? -4.160 -11.627 7.601 1.00 64.50 446 VAL A CA 1
ATOM 3534 C C . VAL A 1 446 ? -3.231 -11.545 6.376 1.00 64.50 446 VAL A C 1
ATOM 3536 O O . VAL A 1 446 ? -3.518 -12.173 5.352 1.00 64.50 446 VAL A O 1
ATOM 3539 N N . ILE A 1 447 ? -2.093 -10.848 6.488 1.00 66.12 447 ILE A N 1
ATOM 3540 C CA . ILE A 1 447 ? -1.135 -10.639 5.397 1.00 66.12 447 ILE A CA 1
ATOM 3541 C C . ILE A 1 447 ? -0.649 -11.944 4.747 1.00 66.12 447 ILE A C 1
ATOM 3543 O O . ILE A 1 447 ? -0.669 -12.044 3.525 1.00 66.12 447 ILE A O 1
ATOM 3547 N N . ASP A 1 448 ? -0.319 -13.009 5.494 1.00 66.25 448 ASP A N 1
ATOM 3548 C CA . ASP A 1 448 ? 0.148 -14.267 4.876 1.00 66.25 448 ASP A CA 1
ATOM 3549 C C . ASP A 1 448 ? -0.964 -14.971 4.081 1.00 66.25 448 ASP A C 1
ATOM 3551 O O . ASP A 1 448 ? -0.747 -15.524 2.994 1.00 66.25 4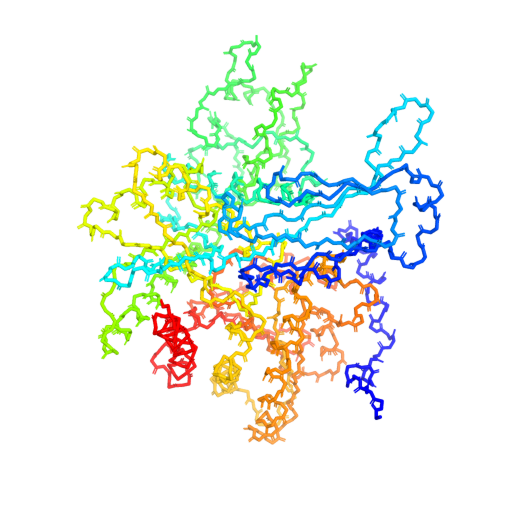48 ASP A O 1
ATOM 3555 N N . VAL A 1 449 ? -2.195 -14.947 4.599 1.00 71.06 449 VAL A N 1
ATOM 3556 C CA . VAL A 1 449 ? -3.363 -15.493 3.892 1.00 71.06 449 VAL A CA 1
ATOM 3557 C C . VAL A 1 449 ? -3.620 -14.696 2.613 1.00 71.06 449 VAL A C 1
ATOM 3559 O O . VAL A 1 449 ? -3.885 -15.289 1.560 1.00 71.06 449 VAL A O 1
ATOM 3562 N N . ASN A 1 450 ? -3.515 -13.372 2.688 1.00 75.56 450 ASN A N 1
ATOM 3563 C CA . ASN A 1 450 ? -3.734 -12.462 1.571 1.00 75.56 450 ASN A CA 1
ATOM 3564 C C . ASN A 1 450 ? -2.642 -12.602 0.511 1.00 75.56 450 ASN A C 1
ATOM 3566 O O . ASN A 1 450 ? -2.951 -12.855 -0.657 1.00 75.56 450 ASN A O 1
ATOM 3570 N N . MET A 1 451 ? -1.373 -12.580 0.912 1.00 77.50 451 MET A N 1
ATOM 3571 C CA . MET A 1 451 ? -0.231 -12.757 0.022 1.00 77.50 451 MET A CA 1
ATOM 3572 C C . MET A 1 451 ? -0.249 -14.113 -0.670 1.00 77.50 451 MET A C 1
ATOM 3574 O O . MET A 1 451 ? 0.020 -14.194 -1.868 1.00 77.50 451 MET A O 1
ATOM 3578 N N . ARG A 1 452 ? -0.686 -15.190 -0.003 1.00 78.88 452 ARG A N 1
ATOM 3579 C CA . ARG A 1 452 ? -0.920 -16.476 -0.686 1.00 78.88 452 ARG A CA 1
ATOM 3580 C C . ARG A 1 452 ? -1.939 -16.369 -1.822 1.00 78.88 452 ARG A C 1
ATOM 3582 O O . ARG A 1 452 ? -1.761 -17.026 -2.850 1.00 78.88 452 ARG A O 1
ATOM 3589 N N . ARG A 1 453 ? -2.993 -15.560 -1.687 1.00 80.06 453 ARG A N 1
ATOM 3590 C CA . ARG A 1 453 ? -3.989 -15.345 -2.756 1.00 80.06 453 ARG A CA 1
ATOM 3591 C C . ARG A 1 453 ? -3.415 -14.524 -3.900 1.00 80.06 453 ARG A C 1
ATOM 3593 O O . ARG A 1 453 ? -3.582 -14.933 -5.049 1.00 80.06 453 ARG A O 1
ATOM 3600 N N . VAL A 1 454 ? -2.704 -13.440 -3.590 1.00 84.81 454 VAL A N 1
ATOM 3601 C CA . VAL A 1 454 ? -1.996 -12.622 -4.588 1.00 84.81 454 VAL A CA 1
ATOM 3602 C C . VAL A 1 454 ? -1.026 -13.501 -5.384 1.00 84.81 454 VAL A C 1
ATOM 3604 O O . VAL A 1 454 ? -1.124 -13.586 -6.608 1.00 84.81 454 VAL A O 1
ATOM 3607 N N . ARG A 1 455 ? -0.180 -14.276 -4.696 1.00 86.75 455 ARG A N 1
ATOM 3608 C CA . ARG A 1 455 ? 0.760 -15.236 -5.298 1.00 86.75 455 ARG A CA 1
ATOM 3609 C C . ARG A 1 455 ? 0.060 -16.259 -6.187 1.00 86.75 455 ARG A C 1
ATOM 3611 O O . ARG A 1 455 ? 0.500 -16.506 -7.305 1.00 86.75 455 ARG A O 1
ATOM 3618 N N . ASN A 1 456 ? -1.046 -16.849 -5.730 1.00 88.31 456 ASN A N 1
ATOM 3619 C CA . ASN A 1 456 ? -1.812 -17.807 -6.535 1.00 88.31 456 ASN A CA 1
ATOM 3620 C C . ASN A 1 456 ? -2.402 -17.166 -7.799 1.00 88.31 456 ASN A C 1
ATOM 3622 O O . ASN A 1 456 ? -2.427 -17.802 -8.853 1.00 88.31 456 ASN A O 1
ATOM 3626 N N . ASN A 1 457 ? -2.850 -15.912 -7.716 1.00 90.12 457 ASN A N 1
ATOM 3627 C CA . ASN A 1 457 ? -3.337 -15.170 -8.873 1.00 90.12 457 ASN A CA 1
ATOM 3628 C C . ASN A 1 457 ? -2.211 -14.875 -9.881 1.00 90.12 457 ASN A C 1
ATOM 3630 O O . ASN A 1 457 ? -2.408 -15.071 -11.080 1.00 90.12 457 ASN A O 1
ATOM 3634 N N . ILE A 1 458 ? -1.019 -14.496 -9.406 1.00 92.06 458 ILE A N 1
ATOM 3635 C CA . ILE A 1 458 ? 0.176 -14.327 -10.249 1.00 92.06 458 ILE A CA 1
ATOM 3636 C C . ILE A 1 458 ? 0.551 -15.651 -10.928 1.00 92.06 458 ILE A C 1
ATOM 3638 O O . ILE A 1 458 ? 0.644 -15.705 -12.156 1.00 92.06 458 ILE A O 1
ATOM 3642 N N . ARG A 1 459 ? 0.675 -16.743 -10.159 1.00 93.00 459 ARG A N 1
ATOM 3643 C CA . ARG A 1 459 ? 1.001 -18.082 -10.684 1.00 93.00 459 ARG A CA 1
ATOM 3644 C C . ARG A 1 459 ? 0.033 -18.527 -11.775 1.00 93.00 459 ARG A C 1
ATOM 3646 O O . ARG A 1 459 ? 0.472 -18.956 -12.838 1.00 93.00 459 ARG A O 1
ATOM 3653 N N . ARG A 1 460 ? -1.276 -18.332 -11.572 1.00 93.62 460 ARG A N 1
ATOM 3654 C CA . ARG A 1 460 ? -2.323 -18.653 -12.561 1.00 93.62 460 ARG A CA 1
ATOM 3655 C C . ARG A 1 460 ? -2.033 -18.057 -13.944 1.00 93.62 460 ARG A C 1
ATOM 3657 O O . ARG A 1 460 ? -2.318 -18.707 -14.950 1.00 93.62 460 ARG A O 1
ATOM 3664 N N . VAL A 1 461 ? -1.521 -16.826 -14.003 1.00 94.44 461 VAL A N 1
ATOM 3665 C CA . VAL A 1 461 ? -1.188 -16.149 -15.266 1.00 94.44 461 VAL A CA 1
ATOM 3666 C C . VAL A 1 461 ? 0.182 -16.600 -15.771 1.00 94.44 461 VAL A C 1
ATOM 3668 O O . VAL A 1 461 ? 0.290 -17.053 -16.910 1.00 94.44 461 VAL A O 1
ATOM 3671 N N . TYR A 1 462 ? 1.218 -16.541 -14.932 1.00 94.06 462 TYR A N 1
ATOM 3672 C CA . TYR A 1 462 ? 2.595 -16.815 -15.353 1.00 94.06 462 TYR A CA 1
ATOM 3673 C C . TYR A 1 462 ? 2.816 -18.278 -15.759 1.00 94.06 462 TYR A C 1
ATOM 3675 O O . TYR A 1 462 ? 3.397 -18.521 -16.813 1.00 94.06 462 TYR A O 1
ATOM 3683 N N . GLU A 1 463 ? 2.299 -19.260 -15.014 1.00 93.69 463 GLU A N 1
ATOM 3684 C CA . GLU A 1 463 ? 2.423 -20.687 -15.373 1.00 93.69 463 GLU A CA 1
ATOM 3685 C C . GLU A 1 463 ? 1.765 -20.997 -16.720 1.00 93.69 463 GLU A C 1
ATOM 3687 O O . GLU A 1 463 ? 2.228 -21.856 -17.473 1.00 93.69 463 GLU A O 1
ATOM 3692 N N . LYS A 1 464 ? 0.682 -20.283 -17.040 1.00 93.31 464 LYS A N 1
ATOM 3693 C CA . LYS A 1 464 ? -0.079 -20.485 -18.269 1.00 93.31 464 LYS A CA 1
ATOM 3694 C C . LYS A 1 464 ? 0.539 -19.760 -19.461 1.00 93.31 464 LYS A C 1
ATOM 3696 O O . LYS A 1 464 ? 0.519 -20.300 -20.567 1.00 93.31 464 LYS A O 1
ATOM 3701 N N . GLU A 1 465 ? 0.989 -18.524 -19.281 1.00 94.31 465 GLU A N 1
ATOM 3702 C CA . GLU A 1 465 ? 1.333 -17.636 -20.393 1.00 94.31 465 GLU A CA 1
ATOM 3703 C C . GLU A 1 465 ? 2.845 -17.496 -20.621 1.00 94.31 465 GLU A C 1
ATOM 3705 O O . GLU A 1 465 ? 3.258 -17.366 -21.774 1.00 94.31 465 GLU A O 1
ATOM 3710 N N . LEU A 1 466 ? 3.687 -17.593 -19.582 1.00 91.88 466 LEU A N 1
ATOM 3711 C CA . LEU A 1 466 ? 5.146 -17.459 -19.714 1.00 91.88 466 LEU A CA 1
ATOM 3712 C C . LEU A 1 466 ? 5.762 -18.479 -20.693 1.00 91.88 466 LEU A C 1
ATOM 3714 O O . LEU A 1 466 ? 6.539 -18.051 -21.550 1.00 91.88 466 LEU A O 1
ATOM 3718 N N . PRO A 1 467 ? 5.384 -19.780 -20.680 1.00 88.69 467 PRO A N 1
ATOM 3719 C CA . PRO A 1 467 ? 5.960 -20.769 -21.598 1.00 88.69 467 PRO A CA 1
ATOM 3720 C C . PRO A 1 467 ? 5.662 -20.507 -23.081 1.00 88.69 467 PRO A C 1
ATOM 3722 O O . PRO A 1 467 ? 6.262 -21.134 -23.947 1.00 88.69 467 PRO A O 1
ATOM 3725 N N . LYS A 1 468 ? 4.707 -19.619 -23.391 1.00 89.88 468 LYS A N 1
ATOM 3726 C CA . LYS A 1 468 ? 4.300 -19.293 -24.765 1.00 89.88 468 LYS A CA 1
ATOM 3727 C C . LYS A 1 468 ? 5.013 -18.066 -25.328 1.00 89.88 468 LYS A C 1
ATOM 3729 O O . LYS A 1 468 ? 4.812 -17.755 -26.499 1.00 89.88 468 LYS A O 1
ATOM 3734 N N . LEU A 1 469 ? 5.765 -17.328 -24.508 1.00 87.69 469 LEU A N 1
ATOM 3735 C CA . LEU A 1 469 ? 6.315 -16.034 -24.918 1.00 87.69 469 LEU A CA 1
ATOM 3736 C C . LEU A 1 469 ? 7.488 -16.155 -25.885 1.00 87.69 469 LEU A C 1
ATOM 3738 O O . LEU A 1 469 ? 7.632 -15.297 -26.750 1.00 87.69 469 LEU A O 1
ATOM 3742 N N . ARG A 1 470 ? 8.325 -17.180 -25.716 1.00 89.06 470 ARG A N 1
ATOM 3743 C CA . ARG A 1 470 ? 9.563 -17.371 -26.479 1.00 89.06 470 ARG A CA 1
ATOM 3744 C C . ARG A 1 470 ? 10.023 -18.821 -26.439 1.00 89.06 470 ARG A C 1
ATOM 3746 O O . ARG A 1 470 ? 9.600 -19.577 -25.568 1.00 89.06 470 ARG A O 1
ATOM 3753 N N . SER A 1 471 ? 10.883 -19.202 -27.383 1.00 83.00 471 SER A N 1
ATOM 3754 C CA . SER A 1 471 ? 11.411 -20.570 -27.481 1.00 83.00 471 SER A CA 1
ATOM 3755 C C . SER A 1 471 ? 12.536 -20.871 -26.487 1.00 83.00 471 SER A C 1
ATOM 3757 O O . SER A 1 471 ? 12.729 -22.032 -26.131 1.00 83.00 471 SER A O 1
ATOM 3759 N N . GLY A 1 472 ? 13.281 -19.850 -26.050 1.00 84.44 472 GLY A N 1
ATOM 3760 C CA . GLY A 1 472 ? 14.353 -19.986 -25.063 1.00 84.44 472 GLY A CA 1
ATOM 3761 C C . GLY A 1 472 ? 13.851 -20.246 -23.643 1.00 84.44 472 GLY A C 1
ATOM 3762 O O . GLY A 1 472 ? 12.699 -19.973 -23.296 1.00 84.44 472 GLY A O 1
ATOM 3763 N N . ILE A 1 473 ? 14.748 -20.742 -22.786 1.00 90.31 473 ILE A N 1
ATOM 3764 C CA . ILE A 1 473 ? 14.434 -21.028 -21.380 1.00 90.31 473 ILE A CA 1
ATOM 3765 C C . ILE A 1 473 ? 14.047 -19.721 -20.684 1.00 90.31 473 ILE A C 1
ATOM 3767 O O . ILE A 1 473 ? 14.842 -18.784 -20.621 1.00 90.31 473 ILE A O 1
ATOM 3771 N N . THR A 1 474 ? 12.825 -19.670 -20.158 1.00 93.19 474 THR A N 1
ATOM 3772 C CA . THR A 1 474 ? 12.323 -18.540 -19.374 1.00 93.19 474 THR A CA 1
ATOM 3773 C C . THR A 1 474 ? 11.688 -19.075 -18.099 1.00 93.19 474 THR A C 1
ATOM 3775 O O . THR A 1 474 ? 10.720 -19.830 -18.158 1.00 93.19 474 THR A O 1
ATOM 3778 N N . GLU A 1 475 ? 12.251 -18.708 -16.954 1.00 93.94 475 GLU A N 1
ATOM 3779 C CA . GLU A 1 475 ? 11.767 -19.095 -15.628 1.00 93.94 475 GLU A CA 1
ATOM 3780 C C . GLU A 1 475 ? 11.311 -17.855 -14.858 1.00 93.94 475 GLU A C 1
ATOM 3782 O O . GLU A 1 475 ? 11.753 -16.742 -15.145 1.00 93.94 475 GLU A O 1
ATOM 3787 N N . TYR A 1 476 ? 10.423 -18.043 -13.884 1.00 94.44 476 TYR A N 1
ATOM 3788 C CA . TYR A 1 476 ? 10.027 -16.986 -12.961 1.00 94.44 476 TYR A CA 1
ATOM 3789 C C . TYR A 1 476 ? 9.906 -17.525 -11.537 1.00 94.44 476 TYR A C 1
ATOM 3791 O O . TYR A 1 476 ? 9.613 -18.708 -11.339 1.00 94.44 476 TYR A O 1
ATOM 3799 N N . VAL A 1 477 ? 10.109 -16.647 -10.559 1.00 90.88 477 VAL A N 1
ATOM 3800 C CA . VAL A 1 477 ? 9.982 -16.919 -9.124 1.00 90.88 477 VAL A CA 1
ATOM 3801 C C . VAL A 1 477 ? 9.364 -15.722 -8.406 1.00 90.88 477 VAL A C 1
ATOM 3803 O O . VAL A 1 477 ? 9.420 -14.598 -8.900 1.00 90.88 477 VAL A O 1
ATOM 3806 N N . LEU A 1 478 ? 8.763 -15.982 -7.244 1.00 86.75 478 LEU A N 1
ATOM 3807 C CA . LEU A 1 478 ? 8.231 -14.972 -6.325 1.00 86.75 478 LEU A CA 1
ATOM 3808 C C . LEU A 1 478 ? 9.213 -14.835 -5.158 1.00 86.75 478 LEU A C 1
ATOM 3810 O O . LEU A 1 478 ? 9.520 -15.844 -4.510 1.00 86.75 478 LEU A O 1
ATOM 3814 N N . GLY A 1 479 ? 9.707 -13.625 -4.906 1.00 76.88 479 GLY A N 1
ATOM 3815 C CA . GLY A 1 479 ? 10.703 -13.348 -3.870 1.00 76.88 479 GLY A CA 1
ATOM 3816 C C . GLY A 1 479 ? 10.284 -12.196 -2.961 1.00 76.88 479 GLY A C 1
ATOM 3817 O O . GLY A 1 479 ? 9.706 -11.219 -3.429 1.00 76.88 479 GLY A O 1
ATOM 3818 N N . MET A 1 480 ? 10.580 -12.322 -1.666 1.00 74.31 480 MET A N 1
ATOM 3819 C CA . MET A 1 480 ? 10.372 -11.257 -0.673 1.00 74.31 480 MET A CA 1
ATOM 3820 C C . MET A 1 480 ? 11.602 -10.347 -0.581 1.00 74.31 480 MET A C 1
ATOM 3822 O O . MET A 1 480 ? 12.729 -10.812 -0.780 1.00 74.31 480 MET A O 1
ATOM 3826 N N . ASN A 1 481 ? 11.372 -9.063 -0.305 1.00 65.75 481 ASN A N 1
ATOM 3827 C CA . ASN A 1 481 ? 12.343 -8.001 -0.563 1.00 65.75 481 ASN A CA 1
ATOM 3828 C C . ASN A 1 481 ? 13.077 -7.455 0.677 1.00 65.75 481 ASN A C 1
ATOM 3830 O O . ASN A 1 481 ? 14.302 -7.391 0.636 1.00 65.75 481 ASN A O 1
ATOM 3834 N N . GLU A 1 482 ? 12.380 -7.092 1.761 1.00 54.12 482 GLU A N 1
ATOM 3835 C CA . GLU A 1 482 ? 13.013 -6.394 2.905 1.00 54.12 482 GLU A CA 1
ATOM 3836 C C . GLU A 1 482 ? 13.465 -7.303 4.056 1.00 54.12 482 GLU A C 1
ATOM 3838 O O . GLU A 1 482 ? 14.513 -7.075 4.656 1.00 54.12 482 GLU A O 1
ATOM 3843 N N . PHE A 1 483 ? 12.701 -8.346 4.392 1.00 50.66 483 PHE A N 1
ATOM 3844 C CA . PHE A 1 483 ? 12.979 -9.161 5.577 1.00 50.66 483 PHE A CA 1
ATOM 3845 C C . PHE A 1 483 ? 13.524 -10.535 5.188 1.00 50.66 483 PHE A C 1
ATOM 3847 O O . PHE A 1 483 ? 12.888 -11.296 4.457 1.00 50.66 483 PHE A O 1
ATOM 3854 N N . ASN A 1 484 ? 14.716 -10.858 5.704 1.00 42.56 484 ASN A N 1
ATOM 3855 C CA . ASN A 1 484 ? 15.278 -12.203 5.629 1.00 42.56 484 ASN A CA 1
ATOM 3856 C C . ASN A 1 484 ? 14.288 -13.216 6.215 1.00 42.56 484 ASN A C 1
ATOM 3858 O O . ASN A 1 484 ? 13.660 -12.975 7.248 1.00 42.56 484 ASN A O 1
ATOM 3862 N N . ASN A 1 485 ? 14.165 -14.350 5.532 1.00 43.03 485 ASN A N 1
ATOM 3863 C CA . ASN A 1 485 ? 13.144 -15.354 5.787 1.00 43.03 485 ASN A CA 1
ATOM 3864 C C . ASN A 1 485 ? 13.080 -15.794 7.250 1.00 43.03 485 ASN A C 1
ATOM 3866 O O . ASN A 1 485 ? 14.099 -16.077 7.884 1.00 43.03 485 ASN A O 1
ATOM 3870 N N . HIS A 1 486 ? 11.853 -15.985 7.736 1.00 39.62 486 HIS A N 1
ATOM 3871 C CA . HIS A 1 486 ? 11.628 -16.924 8.824 1.00 39.62 486 HIS A CA 1
ATOM 3872 C C . HIS A 1 486 ? 12.158 -18.300 8.368 1.00 39.62 486 HIS A C 1
ATOM 3874 O O . HIS A 1 486 ? 11.805 -18.739 7.271 1.00 39.62 486 HIS A O 1
ATOM 3880 N N . PRO A 1 487 ? 12.973 -19.014 9.161 1.00 36.28 487 PRO A N 1
ATOM 3881 C CA . PRO A 1 487 ? 13.483 -20.335 8.781 1.00 36.28 487 PRO A CA 1
ATOM 3882 C C . PRO A 1 487 ? 12.366 -21.343 8.447 1.00 36.28 487 PRO A C 1
ATOM 3884 O O . PRO A 1 487 ? 12.599 -22.272 7.677 1.00 36.28 487 PRO A O 1
ATOM 3887 N N . ASP A 1 488 ? 11.142 -21.115 8.942 1.00 38.75 488 ASP A N 1
ATOM 3888 C CA . ASP A 1 488 ? 9.968 -21.940 8.627 1.00 38.75 488 ASP A CA 1
ATOM 3889 C C . ASP A 1 488 ? 9.107 -21.441 7.448 1.00 38.75 488 ASP A C 1
ATOM 3891 O O . ASP A 1 488 ? 8.179 -22.150 7.056 1.00 38.75 488 ASP A O 1
ATOM 3895 N N . SER A 1 489 ? 9.390 -20.277 6.838 1.00 48.09 489 SER A N 1
ATOM 3896 C CA . SER A 1 489 ? 8.684 -19.865 5.609 1.00 48.09 489 SER A CA 1
ATOM 3897 C C . SER A 1 489 ? 9.199 -20.615 4.375 1.00 48.09 489 SER A C 1
ATOM 3899 O O . SER A 1 489 ? 8.450 -20.793 3.415 1.00 48.09 489 SER A O 1
ATOM 3901 N N . TRP A 1 490 ? 10.454 -21.098 4.407 1.00 53.59 490 TRP A N 1
ATOM 3902 C CA . TRP A 1 490 ? 11.153 -21.827 3.329 1.00 53.59 490 TRP A CA 1
ATOM 3903 C C . TRP A 1 490 ? 11.090 -21.160 1.939 1.00 53.59 490 TRP A C 1
ATOM 3905 O O . TRP A 1 490 ? 11.429 -21.792 0.936 1.00 53.59 490 TRP A O 1
ATOM 3915 N N . GLN A 1 491 ? 10.641 -19.908 1.852 1.00 60.62 491 GLN A N 1
ATOM 3916 C CA . GLN A 1 491 ? 10.566 -19.145 0.614 1.00 60.62 491 GLN A CA 1
ATOM 3917 C C . GLN A 1 491 ? 11.882 -18.404 0.454 1.00 60.62 491 GLN A C 1
ATOM 3919 O O . GLN A 1 491 ? 12.352 -17.834 1.416 1.00 60.62 491 GLN A O 1
ATOM 3924 N N . MET A 1 492 ? 12.497 -18.426 -0.725 1.00 67.19 492 MET A N 1
ATOM 3925 C CA . MET A 1 492 ? 13.719 -17.654 -0.945 1.00 67.19 492 MET A CA 1
ATOM 3926 C C . MET A 1 492 ? 13.393 -16.164 -1.108 1.00 67.19 492 MET A C 1
ATOM 3928 O O . MET A 1 492 ? 12.397 -15.809 -1.750 1.00 67.19 492 MET A O 1
ATOM 3932 N N . SER A 1 493 ? 14.245 -15.294 -0.568 1.00 71.81 493 SER A N 1
ATOM 3933 C CA . SER A 1 493 ? 14.171 -13.858 -0.829 1.00 71.81 493 SER A CA 1
ATOM 3934 C C . SER A 1 493 ? 14.478 -13.574 -2.299 1.00 71.81 493 SER A C 1
ATOM 3936 O O . SER A 1 493 ? 15.081 -14.390 -3.008 1.00 71.81 493 SER A O 1
ATOM 3938 N N . SER A 1 494 ? 14.098 -12.392 -2.777 1.00 76.75 494 SER A N 1
ATOM 3939 C CA . SER A 1 494 ? 14.477 -11.929 -4.117 1.00 76.75 494 SER A CA 1
ATOM 3940 C C . SER A 1 494 ? 15.993 -11.986 -4.338 1.00 76.75 494 SER A C 1
ATOM 3942 O O . SER A 1 494 ? 16.457 -12.283 -5.440 1.00 76.75 494 SER A O 1
ATOM 3944 N N . MET A 1 495 ? 16.767 -11.797 -3.269 1.00 73.50 495 MET A N 1
ATOM 3945 C CA . MET A 1 495 ? 18.224 -11.865 -3.285 1.00 73.50 495 MET A CA 1
ATOM 3946 C C . MET A 1 495 ? 18.774 -13.275 -3.407 1.00 73.50 495 MET A C 1
ATOM 3948 O O . MET A 1 495 ? 19.649 -13.538 -4.235 1.00 73.50 495 MET A O 1
ATOM 3952 N N . GLU A 1 496 ? 18.243 -14.206 -2.624 1.00 73.19 496 GLU A N 1
ATOM 3953 C CA . GLU A 1 496 ? 18.628 -15.611 -2.724 1.00 73.19 496 GLU A CA 1
ATOM 3954 C C . GLU A 1 496 ? 18.302 -16.159 -4.121 1.00 73.19 496 GLU A C 1
ATOM 3956 O O . GLU A 1 496 ? 19.090 -16.913 -4.698 1.00 73.19 496 GLU A O 1
ATOM 3961 N N . TRP A 1 497 ? 17.187 -15.721 -4.716 1.00 80.44 497 TRP A N 1
ATOM 3962 C CA . TRP A 1 497 ? 16.838 -16.058 -6.095 1.00 80.44 497 TRP A CA 1
ATOM 3963 C C . TRP A 1 497 ? 17.804 -15.480 -7.127 1.00 80.44 497 TRP A C 1
ATOM 3965 O O . TRP A 1 497 ? 18.170 -16.189 -8.068 1.00 80.44 497 TRP A O 1
ATOM 3975 N N . MET A 1 498 ? 18.254 -14.237 -6.943 1.00 79.69 498 MET A N 1
ATOM 3976 C CA . MET A 1 498 ? 19.264 -13.617 -7.804 1.00 79.69 498 MET A CA 1
ATOM 3977 C C . MET A 1 498 ? 20.550 -14.449 -7.816 1.00 79.69 498 MET A C 1
ATOM 3979 O O . MET A 1 498 ? 21.027 -14.850 -8.880 1.00 79.69 498 MET A O 1
ATOM 3983 N N . ILE A 1 499 ? 21.070 -14.792 -6.634 1.00 75.88 499 ILE A N 1
ATOM 3984 C CA . ILE A 1 499 ? 22.279 -15.615 -6.477 1.00 75.88 499 ILE A CA 1
ATOM 3985 C C . ILE A 1 499 ? 22.089 -16.997 -7.103 1.00 75.88 499 ILE A C 1
ATOM 3987 O O . ILE A 1 499 ? 22.949 -17.486 -7.838 1.00 75.88 499 ILE A O 1
ATOM 3991 N N . HIS A 1 500 ? 20.937 -17.617 -6.869 1.00 80.94 500 HIS A N 1
ATOM 3992 C CA . HIS A 1 500 ? 20.617 -18.911 -7.449 1.00 80.94 500 HIS A CA 1
ATOM 3993 C C . HIS A 1 500 ? 20.601 -18.889 -8.985 1.00 80.94 500 HIS A C 1
ATOM 3995 O O . HIS A 1 500 ? 21.151 -19.789 -9.624 1.00 80.94 500 HIS A O 1
ATOM 4001 N N . TYR A 1 501 ? 20.015 -17.861 -9.601 1.00 86.88 501 TYR A N 1
ATOM 4002 C CA . TYR A 1 501 ? 20.031 -17.705 -11.054 1.00 86.88 501 TYR A CA 1
ATOM 4003 C C . TYR A 1 501 ? 21.436 -17.447 -11.604 1.00 86.88 501 TYR A C 1
ATOM 4005 O O . TYR A 1 501 ? 21.802 -18.047 -12.619 1.00 86.88 501 TYR A O 1
ATOM 4013 N N . LEU A 1 502 ? 22.261 -16.657 -10.913 1.00 82.31 502 LEU A N 1
ATOM 4014 C CA . LEU A 1 502 ? 23.669 -16.480 -11.278 1.00 82.31 502 LEU A CA 1
ATOM 4015 C C . LEU A 1 502 ? 24.421 -17.822 -11.274 1.00 82.31 502 LEU A C 1
ATOM 4017 O O . LEU A 1 502 ? 25.067 -18.173 -12.261 1.00 82.31 502 LEU A O 1
ATOM 4021 N N . HIS A 1 503 ? 24.276 -18.631 -10.219 1.00 84.31 503 HIS A N 1
ATOM 4022 C CA . HIS A 1 503 ? 24.909 -19.956 -10.144 1.00 84.31 503 HIS A CA 1
ATOM 4023 C C . HIS A 1 503 ? 24.406 -20.934 -11.209 1.00 84.31 503 HIS A C 1
ATOM 4025 O O . HIS A 1 503 ? 25.168 -21.764 -11.706 1.00 84.31 503 HIS A O 1
ATOM 4031 N N . ARG A 1 504 ? 23.133 -20.825 -11.598 1.00 88.31 504 ARG A N 1
ATOM 4032 C CA . ARG A 1 504 ? 22.531 -21.640 -12.662 1.00 88.31 504 ARG A CA 1
ATOM 4033 C C . ARG A 1 504 ? 22.848 -21.141 -14.074 1.00 88.31 504 ARG A C 1
ATOM 4035 O O . ARG A 1 504 ? 22.295 -21.702 -15.028 1.00 88.31 504 ARG A O 1
ATOM 4042 N N . GLY A 1 505 ? 23.700 -20.123 -14.216 1.00 90.25 505 GLY A N 1
ATOM 4043 C CA . GLY A 1 505 ? 24.172 -19.612 -15.501 1.00 90.25 505 GLY A CA 1
ATOM 4044 C C . GLY A 1 505 ? 23.047 -19.037 -16.353 1.00 90.25 505 GLY A C 1
ATOM 4045 O O . GLY A 1 505 ? 22.916 -19.397 -17.519 1.00 90.25 505 GLY A O 1
ATOM 4046 N N . PHE A 1 506 ? 22.173 -18.227 -15.755 1.00 93.62 506 PHE A N 1
ATOM 4047 C CA . PHE A 1 506 ? 21.202 -17.446 -16.517 1.00 93.62 506 PHE A CA 1
ATOM 4048 C C . PHE A 1 506 ? 21.909 -16.319 -17.280 1.00 93.62 506 PHE A C 1
ATOM 4050 O O . PHE A 1 506 ? 22.746 -15.616 -16.718 1.00 93.62 506 PHE A O 1
ATOM 4057 N N . ASP A 1 507 ? 21.561 -16.133 -18.553 1.00 94.69 507 ASP A N 1
ATOM 4058 C CA . ASP A 1 507 ? 22.122 -15.073 -19.400 1.00 94.69 507 ASP A CA 1
ATOM 4059 C C . ASP A 1 507 ? 21.541 -13.707 -19.024 1.00 94.69 507 ASP A C 1
ATOM 4061 O O . ASP A 1 507 ? 22.243 -12.696 -19.051 1.00 94.69 507 ASP A O 1
ATOM 4065 N N . VAL A 1 508 ? 20.252 -13.674 -18.664 1.00 94.69 508 VAL A N 1
ATOM 4066 C CA . VAL A 1 508 ? 19.560 -12.455 -18.235 1.00 94.69 508 VAL A CA 1
ATOM 4067 C C . VAL A 1 508 ? 18.727 -12.729 -16.990 1.00 94.69 508 VAL A C 1
ATOM 4069 O O . VAL A 1 508 ? 17.969 -13.697 -16.945 1.00 94.69 508 VAL A O 1
ATOM 4072 N N . ILE A 1 509 ? 18.826 -11.853 -15.996 1.00 92.19 509 ILE A N 1
ATOM 4073 C CA . ILE A 1 509 ? 17.980 -11.883 -14.804 1.00 92.19 509 ILE A CA 1
ATOM 4074 C C . ILE A 1 509 ? 17.224 -10.562 -14.722 1.00 92.19 509 ILE A C 1
ATOM 4076 O O . ILE A 1 509 ? 17.830 -9.494 -14.767 1.00 92.19 509 ILE A O 1
ATOM 4080 N N . VAL A 1 510 ? 15.901 -10.635 -14.623 1.00 91.75 510 VAL A N 1
ATOM 4081 C CA . VAL A 1 510 ? 15.022 -9.470 -14.548 1.00 91.75 510 VAL A CA 1
ATOM 4082 C C . VAL A 1 510 ? 14.343 -9.440 -13.188 1.00 91.75 510 VAL A C 1
ATOM 4084 O O . VAL A 1 510 ? 13.579 -10.343 -12.858 1.00 91.75 510 VAL A O 1
ATOM 4087 N N . PHE A 1 511 ? 14.590 -8.394 -12.411 1.00 89.19 511 PHE A N 1
ATOM 4088 C CA . PHE A 1 511 ? 13.853 -8.096 -11.194 1.00 89.19 511 PHE A CA 1
ATOM 4089 C C . PHE A 1 511 ? 12.690 -7.150 -11.510 1.00 89.19 511 PHE A C 1
ATOM 4091 O O . PHE A 1 511 ? 12.905 -6.048 -12.021 1.00 89.19 511 PHE A O 1
ATOM 4098 N N . GLN A 1 512 ? 11.468 -7.580 -11.200 1.00 90.56 512 GLN A N 1
ATOM 4099 C CA . GLN A 1 512 ? 10.241 -6.821 -11.421 1.00 90.56 512 GLN A CA 1
ATOM 4100 C C . GLN A 1 512 ? 9.490 -6.633 -10.089 1.00 90.56 512 GLN A C 1
ATOM 4102 O O . GLN A 1 512 ? 8.909 -7.600 -9.588 1.00 90.56 512 GLN A O 1
ATOM 4107 N N . PRO A 1 513 ? 9.442 -5.412 -9.524 1.00 86.06 513 PRO A N 1
ATOM 4108 C CA . PRO A 1 513 ? 8.764 -5.119 -8.262 1.00 86.06 513 PRO A CA 1
ATOM 4109 C C . PRO A 1 513 ? 7.250 -5.009 -8.479 1.00 86.06 513 PRO A C 1
ATOM 4111 O O . PRO A 1 513 ? 6.690 -3.920 -8.503 1.00 86.06 513 PRO A O 1
ATOM 4114 N N . TYR A 1 514 ? 6.566 -6.129 -8.709 1.00 86.69 514 TYR A N 1
ATOM 4115 C CA . TYR A 1 514 ? 5.146 -6.092 -9.078 1.00 86.69 514 TYR A CA 1
ATOM 4116 C C . TYR A 1 514 ? 4.229 -5.630 -7.933 1.00 86.69 514 TYR A C 1
ATOM 4118 O O . TYR A 1 514 ? 3.121 -5.172 -8.202 1.00 86.69 514 TYR A O 1
ATOM 4126 N N . TYR A 1 515 ? 4.669 -5.790 -6.681 1.00 82.50 515 TYR A N 1
ATOM 4127 C CA . TYR A 1 515 ? 3.929 -5.344 -5.502 1.00 82.50 515 TYR A CA 1
ATOM 4128 C C . TYR A 1 515 ? 3.944 -3.815 -5.371 1.00 82.50 515 TYR A C 1
ATOM 4130 O O . TYR A 1 515 ? 2.917 -3.203 -5.100 1.00 82.50 515 TYR A O 1
ATOM 4138 N N . PHE A 1 516 ? 5.090 -3.186 -5.636 1.00 82.06 516 PHE A N 1
ATOM 4139 C CA . PHE A 1 516 ? 5.234 -1.735 -5.568 1.00 82.06 516 PHE A CA 1
ATOM 4140 C C . PHE A 1 516 ? 4.631 -1.094 -6.815 1.00 82.06 516 PHE A C 1
ATOM 4142 O O . PHE A 1 516 ? 5.149 -1.217 -7.929 1.00 82.06 516 PHE A O 1
ATOM 4149 N N . THR A 1 517 ? 3.506 -0.408 -6.641 1.00 86.56 517 THR A N 1
ATOM 4150 C CA . THR A 1 517 ? 2.763 0.183 -7.757 1.00 86.56 517 THR A CA 1
ATOM 4151 C C . THR A 1 517 ? 3.324 1.537 -8.188 1.00 86.56 517 THR A C 1
ATOM 4153 O O . THR A 1 517 ? 3.196 1.882 -9.360 1.00 86.56 517 THR A O 1
ATOM 4156 N N . ASN A 1 518 ? 4.021 2.252 -7.304 1.00 88.00 518 ASN A N 1
ATOM 4157 C CA . ASN A 1 518 ? 4.751 3.498 -7.569 1.00 88.00 518 ASN A CA 1
ATOM 4158 C C . ASN A 1 518 ? 6.219 3.405 -7.135 1.00 88.00 518 ASN A C 1
ATOM 4160 O O . ASN A 1 518 ? 6.631 2.480 -6.441 1.00 88.00 518 ASN A O 1
ATOM 4164 N N . GLU A 1 519 ? 7.005 4.393 -7.549 1.00 85.19 519 GLU A N 1
ATOM 4165 C CA . GLU A 1 519 ? 8.387 4.561 -7.120 1.00 85.19 519 GLU A CA 1
ATOM 4166 C C . GLU A 1 519 ? 8.431 5.155 -5.699 1.00 85.19 519 GLU A C 1
ATOM 4168 O O . GLU A 1 519 ? 7.854 6.219 -5.458 1.00 85.19 519 GLU A O 1
ATOM 4173 N N . THR A 1 520 ? 9.107 4.471 -4.773 1.00 77.94 520 THR A N 1
ATOM 4174 C CA . THR A 1 520 ? 9.266 4.854 -3.355 1.00 77.94 520 THR A CA 1
ATOM 4175 C C . THR A 1 520 ? 10.729 4.762 -2.925 1.00 77.94 520 THR A C 1
ATOM 4177 O O . THR A 1 520 ? 11.518 4.069 -3.575 1.00 77.94 520 THR A O 1
ATOM 4180 N N . ILE A 1 521 ? 11.097 5.419 -1.818 1.00 69.50 521 ILE A N 1
ATOM 4181 C CA . ILE A 1 521 ? 12.400 5.251 -1.153 1.00 69.50 521 ILE A CA 1
ATOM 4182 C C . ILE A 1 521 ? 12.674 3.776 -0.925 1.00 69.50 521 ILE A C 1
ATOM 4184 O O . ILE A 1 521 ? 13.762 3.322 -1.244 1.00 69.50 521 ILE A O 1
ATOM 4188 N N . ASP A 1 522 ? 11.698 3.031 -0.420 1.00 66.88 522 ASP A N 1
ATOM 4189 C CA . ASP A 1 522 ? 11.848 1.606 -0.141 1.00 66.88 522 ASP A CA 1
ATOM 4190 C C . ASP A 1 522 ? 12.204 0.802 -1.411 1.00 66.88 522 ASP A C 1
ATOM 4192 O O . ASP A 1 522 ? 13.208 0.080 -1.469 1.00 66.88 522 ASP A O 1
ATOM 4196 N N . LEU A 1 523 ? 11.497 1.068 -2.517 1.00 66.50 523 LEU A N 1
ATOM 4197 C CA . LEU A 1 523 ? 11.823 0.479 -3.813 1.00 66.50 523 LEU A CA 1
ATOM 4198 C C . LEU A 1 523 ? 13.220 0.881 -4.316 1.00 66.50 523 LEU A C 1
ATOM 4200 O O . LEU A 1 523 ? 13.880 0.093 -4.994 1.00 66.50 523 LEU A O 1
ATOM 4204 N N . PHE A 1 524 ? 13.674 2.104 -4.052 1.00 63.91 524 PHE A N 1
ATOM 4205 C CA . PHE A 1 524 ? 14.956 2.598 -4.551 1.00 63.91 524 PHE A CA 1
ATOM 4206 C C . PHE A 1 524 ? 16.158 2.244 -3.666 1.00 63.91 524 PHE A C 1
ATOM 4208 O O . PHE A 1 524 ? 17.226 1.945 -4.195 1.00 63.91 524 PHE A O 1
ATOM 4215 N N . GLU A 1 525 ? 16.020 2.304 -2.347 1.00 58.81 525 GLU A N 1
ATOM 4216 C CA . GLU A 1 525 ? 17.088 2.062 -1.383 1.00 58.81 525 GLU A CA 1
ATOM 4217 C C . GLU A 1 525 ? 17.184 0.584 -1.030 1.00 58.81 525 GLU A C 1
ATOM 4219 O O . GLU A 1 525 ? 18.235 -0.014 -1.236 1.00 58.81 525 GLU A O 1
ATOM 4224 N N . HIS A 1 526 ? 16.109 -0.033 -0.544 1.00 57.47 526 HIS A N 1
ATOM 4225 C CA . HIS A 1 526 ? 16.176 -1.411 -0.057 1.00 57.47 526 HIS A CA 1
ATOM 4226 C C . HIS A 1 526 ? 16.262 -2.373 -1.228 1.00 57.47 526 HIS A C 1
ATOM 4228 O O . HIS A 1 526 ? 17.167 -3.196 -1.308 1.00 57.47 526 HIS A O 1
ATOM 4234 N N . LEU A 1 527 ? 15.407 -2.190 -2.225 1.00 58.09 527 LEU A N 1
ATOM 4235 C CA . LEU A 1 527 ? 15.317 -3.145 -3.316 1.00 58.09 527 LEU A CA 1
ATOM 4236 C C . LEU A 1 527 ? 16.419 -3.052 -4.353 1.00 58.09 527 LEU A C 1
ATOM 4238 O O . LEU A 1 527 ? 16.923 -4.075 -4.826 1.00 58.09 527 LEU A O 1
ATOM 4242 N N . ARG A 1 528 ? 16.797 -1.829 -4.726 1.00 62.94 528 ARG A N 1
ATOM 4243 C CA . ARG A 1 528 ? 17.869 -1.653 -5.701 1.00 62.94 528 ARG A CA 1
ATOM 4244 C C . ARG A 1 528 ? 19.215 -1.770 -5.023 1.00 62.94 528 ARG A C 1
ATOM 4246 O O . ARG A 1 528 ? 20.009 -2.503 -5.571 1.00 62.94 528 ARG A O 1
ATOM 4253 N N . HIS A 1 529 ? 19.498 -1.163 -3.865 1.00 55.56 529 HIS A N 1
ATOM 4254 C CA . HIS A 1 529 ? 20.852 -1.261 -3.293 1.00 55.56 529 HIS A CA 1
ATOM 4255 C C . HIS A 1 529 ? 21.178 -2.622 -2.679 1.00 55.56 529 HIS A C 1
ATOM 4257 O O . HIS A 1 529 ? 22.288 -3.107 -2.900 1.00 55.56 529 HIS A O 1
ATOM 4263 N N . TRP A 1 530 ? 20.240 -3.296 -1.999 1.00 50.00 530 TRP A N 1
ATOM 4264 C CA . TRP A 1 530 ? 20.538 -4.626 -1.450 1.00 50.00 530 TRP A CA 1
ATOM 4265 C C . TRP A 1 530 ? 20.751 -5.682 -2.525 1.00 50.00 530 TRP A C 1
ATOM 4267 O O . TRP A 1 530 ? 21.483 -6.634 -2.272 1.00 50.00 530 TRP A O 1
ATOM 4277 N N . ALA A 1 531 ? 20.244 -5.476 -3.751 1.00 49.66 531 ALA A N 1
ATOM 4278 C CA . ALA A 1 531 ? 20.612 -6.284 -4.917 1.00 49.66 531 ALA A CA 1
ATOM 4279 C C . ALA A 1 531 ? 22.130 -6.484 -5.078 1.00 49.66 531 ALA A C 1
ATOM 4281 O O . ALA A 1 531 ? 22.569 -7.463 -5.684 1.00 49.66 531 ALA A O 1
ATOM 4282 N N . PHE A 1 532 ? 22.928 -5.580 -4.510 1.00 50.53 532 PHE A N 1
ATOM 4283 C CA . PHE A 1 532 ? 24.349 -5.469 -4.770 1.00 50.53 532 PHE A CA 1
ATOM 4284 C C . PHE A 1 532 ? 25.277 -5.760 -3.579 1.00 50.53 532 PHE A C 1
ATOM 4286 O O . PHE A 1 532 ? 26.480 -5.862 -3.800 1.00 50.53 532 PHE A O 1
ATOM 4293 N N . GLU A 1 533 ? 24.773 -5.926 -2.351 1.00 47.22 533 GLU A N 1
ATOM 4294 C CA . GLU A 1 533 ? 25.618 -6.141 -1.153 1.00 47.22 533 GLU A CA 1
ATOM 4295 C C . GLU A 1 533 ? 25.884 -7.632 -0.830 1.00 47.22 533 GLU A C 1
ATOM 4297 O O . GLU A 1 533 ? 26.776 -7.971 -0.050 1.00 47.22 533 GLU A O 1
ATOM 4302 N N . VAL A 1 534 ? 25.156 -8.560 -1.462 1.00 44.72 534 VAL A N 1
ATOM 4303 C CA . VAL A 1 534 ? 24.976 -9.955 -0.990 1.00 44.72 534 VAL A CA 1
ATOM 4304 C C . VAL A 1 534 ? 26.108 -10.930 -1.382 1.00 44.72 534 VAL A C 1
ATOM 4306 O O . VAL A 1 534 ? 25.962 -12.141 -1.281 1.00 44.72 534 VAL A O 1
ATOM 4309 N N . ASP A 1 535 ? 27.290 -10.450 -1.768 1.00 43.81 535 ASP A N 1
ATOM 4310 C CA . ASP A 1 535 ? 28.473 -11.333 -1.884 1.00 43.81 535 ASP A CA 1
ATOM 4311 C C . ASP A 1 535 ? 29.788 -10.649 -1.493 1.00 43.81 535 ASP A C 1
ATOM 4313 O O . ASP A 1 535 ? 30.840 -10.861 -2.097 1.00 43.81 535 ASP A O 1
ATOM 4317 N N . GLY A 1 536 ? 29.716 -9.749 -0.508 1.00 42.41 536 GLY A N 1
ATOM 4318 C CA . GLY A 1 536 ? 30.873 -8.985 -0.039 1.00 42.41 536 GLY A CA 1
ATOM 4319 C C . GLY A 1 536 ? 31.413 -7.968 -1.041 1.00 42.41 536 GLY A C 1
ATOM 4320 O O . GLY A 1 536 ? 32.495 -7.403 -0.861 1.00 42.41 536 GLY A O 1
ATOM 4321 N N . ILE A 1 537 ? 30.637 -7.715 -2.091 1.00 44.84 537 ILE A N 1
ATOM 4322 C CA . ILE A 1 537 ? 30.834 -6.593 -2.984 1.00 44.84 537 ILE A CA 1
ATOM 4323 C C . ILE A 1 537 ? 30.316 -5.374 -2.243 1.00 44.84 537 ILE A C 1
ATOM 4325 O O . ILE A 1 537 ? 29.123 -5.209 -2.012 1.00 44.84 537 ILE A O 1
ATOM 4329 N N . ASP A 1 538 ? 31.245 -4.523 -1.830 1.00 48.91 538 ASP A N 1
ATOM 4330 C CA . ASP A 1 538 ? 30.908 -3.176 -1.404 1.00 48.91 538 ASP A CA 1
ATOM 4331 C C . ASP A 1 538 ? 30.354 -2.464 -2.647 1.00 48.91 538 ASP A C 1
ATOM 4333 O O . ASP A 1 538 ? 31.119 -2.068 -3.533 1.00 48.91 538 ASP A O 1
ATOM 4337 N N . TYR A 1 539 ? 29.017 -2.377 -2.737 1.00 43.91 539 TYR A N 1
ATOM 4338 C CA . TYR A 1 539 ? 28.267 -1.719 -3.815 1.00 43.91 539 TYR A CA 1
ATOM 4339 C C . TYR A 1 539 ? 28.896 -0.376 -4.190 1.00 43.91 539 TYR A C 1
ATOM 4341 O O . TYR A 1 539 ? 28.991 -0.021 -5.364 1.00 43.91 539 TYR A O 1
ATOM 4349 N N . HIS A 1 540 ? 29.424 0.336 -3.193 1.00 44.62 540 HIS A N 1
ATOM 4350 C CA . HIS A 1 540 ? 30.155 1.568 -3.410 1.00 44.62 540 HIS A CA 1
ATOM 4351 C C . HIS A 1 540 ? 31.495 1.318 -4.121 1.00 44.62 540 HIS A C 1
ATOM 4353 O O . HIS A 1 540 ? 31.720 1.873 -5.192 1.00 44.62 540 HIS A O 1
ATOM 4359 N N . ARG A 1 541 ? 32.378 0.446 -3.619 1.00 41.88 541 ARG A N 1
ATOM 4360 C CA . ARG A 1 541 ? 33.721 0.236 -4.202 1.00 41.88 541 ARG A CA 1
ATOM 4361 C C . ARG A 1 541 ? 33.745 -0.312 -5.628 1.00 41.88 541 ARG A C 1
ATOM 4363 O O . ARG A 1 541 ? 34.617 0.115 -6.383 1.00 41.88 541 ARG A O 1
ATOM 4370 N N . GLU A 1 542 ? 32.868 -1.244 -5.999 1.00 41.88 542 GLU A N 1
ATOM 4371 C CA . GLU A 1 542 ? 32.932 -1.874 -7.333 1.00 41.88 542 GLU A CA 1
ATOM 4372 C C . GLU A 1 542 ? 32.128 -1.126 -8.409 1.00 41.88 542 GLU A C 1
ATOM 4374 O O . GLU A 1 542 ? 32.505 -1.166 -9.581 1.00 41.88 542 GLU A O 1
ATOM 4379 N N . PHE A 1 543 ? 31.082 -0.374 -8.035 1.00 43.62 543 PHE A N 1
ATOM 4380 C CA . PHE A 1 543 ? 30.205 0.318 -8.993 1.00 43.62 543 PHE A CA 1
ATOM 4381 C C . PHE A 1 543 ? 30.373 1.846 -9.058 1.00 43.62 543 PHE A C 1
ATOM 4383 O O . PHE A 1 543 ? 29.679 2.498 -9.845 1.00 43.62 543 PHE A O 1
ATOM 4390 N N . HIS A 1 544 ? 31.373 2.430 -8.379 1.00 38.19 544 HIS A N 1
ATOM 4391 C CA . HIS A 1 544 ? 31.801 3.833 -8.574 1.00 38.19 544 HIS A CA 1
ATOM 4392 C C . HIS A 1 544 ? 32.251 4.184 -10.019 1.00 38.19 544 HIS A C 1
ATOM 4394 O O . HIS A 1 544 ? 32.659 5.315 -10.278 1.00 38.19 544 HIS A O 1
ATOM 4400 N N . GLY A 1 545 ? 32.155 3.250 -10.974 1.00 37.81 545 GLY A N 1
ATOM 4401 C CA . GLY A 1 545 ? 32.487 3.433 -12.387 1.00 37.81 545 GLY A CA 1
ATOM 4402 C C . GLY A 1 545 ? 31.322 3.593 -13.379 1.00 37.81 545 GLY A C 1
ATOM 4403 O O . GLY A 1 545 ? 31.622 3.646 -14.569 1.00 37.81 545 GLY A O 1
ATOM 4404 N N . GLY A 1 546 ? 30.042 3.667 -12.967 1.00 42.75 546 GLY A N 1
ATOM 4405 C CA . GLY A 1 546 ? 28.968 4.099 -13.893 1.00 42.75 546 GLY A CA 1
ATOM 4406 C C . GLY A 1 546 ? 27.648 3.315 -13.937 1.00 42.75 546 GLY A C 1
ATOM 4407 O O . GLY A 1 546 ? 27.076 3.189 -15.018 1.00 42.75 546 GLY A O 1
ATOM 4408 N N . HIS A 1 547 ? 27.135 2.796 -12.815 1.00 52.53 547 HIS A N 1
ATOM 4409 C CA . HIS A 1 547 ? 25.740 2.334 -12.769 1.00 52.53 547 HIS A CA 1
ATOM 4410 C C . HIS A 1 547 ? 24.798 3.526 -12.531 1.00 52.53 547 HIS A C 1
ATOM 4412 O O . HIS A 1 547 ? 24.805 4.130 -11.460 1.00 52.53 547 HIS A O 1
ATOM 4418 N N . GLU A 1 548 ? 23.992 3.864 -13.536 1.00 62.59 548 GLU A N 1
ATOM 4419 C CA . GLU A 1 548 ? 22.971 4.909 -13.458 1.00 62.59 548 GLU A CA 1
ATOM 4420 C C . GLU A 1 548 ? 21.581 4.273 -13.543 1.00 62.59 548 GLU A C 1
ATOM 4422 O O . GLU A 1 548 ? 21.299 3.492 -14.454 1.00 62.59 548 GLU A O 1
ATOM 4427 N N . ILE A 1 549 ? 20.687 4.632 -12.616 1.00 69.19 549 ILE A N 1
ATOM 4428 C CA . ILE A 1 549 ? 19.256 4.389 -12.813 1.00 69.19 549 ILE A CA 1
ATOM 4429 C C . ILE A 1 549 ? 18.831 5.289 -13.973 1.00 69.19 549 ILE A C 1
ATOM 4431 O O . ILE A 1 549 ? 18.947 6.515 -13.903 1.00 69.19 549 ILE A O 1
ATOM 4435 N N . ALA A 1 550 ? 18.360 4.686 -15.059 1.00 73.19 550 ALA A N 1
ATOM 4436 C CA . ALA A 1 550 ? 17.912 5.435 -16.218 1.00 73.19 550 ALA A CA 1
ATOM 4437 C C . ALA A 1 550 ? 16.650 6.247 -15.886 1.00 73.19 550 ALA A C 1
ATOM 4439 O O . ALA A 1 550 ? 15.883 5.924 -14.979 1.00 73.19 550 ALA A O 1
ATOM 4440 N N . ARG A 1 551 ? 16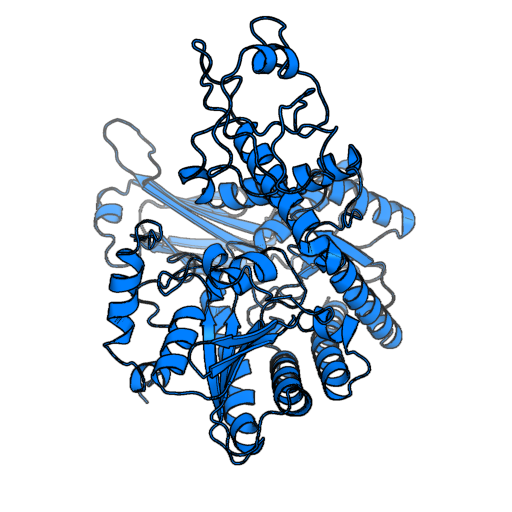.377 7.287 -16.682 1.00 73.94 551 ARG A N 1
ATOM 4441 C CA . ARG A 1 551 ? 15.200 8.162 -16.500 1.00 73.94 551 ARG A CA 1
ATOM 4442 C C . ARG A 1 551 ? 13.852 7.435 -16.551 1.00 73.94 551 ARG A C 1
ATOM 4444 O O . ARG A 1 551 ? 12.860 7.996 -16.103 1.00 73.94 551 ARG A O 1
ATOM 4451 N N . ASN A 1 552 ? 13.803 6.224 -17.104 1.00 72.31 552 ASN A N 1
ATOM 4452 C CA . ASN A 1 552 ? 12.620 5.361 -17.103 1.00 72.31 552 ASN A CA 1
ATOM 4453 C C . ASN A 1 552 ? 12.560 4.411 -15.890 1.00 72.31 552 ASN A C 1
ATOM 4455 O O . ASN A 1 552 ? 11.886 3.385 -15.946 1.00 72.31 552 ASN A O 1
ATOM 4459 N N . TYR A 1 553 ? 13.296 4.731 -14.821 1.00 78.62 553 TYR A N 1
ATOM 4460 C CA . TYR A 1 553 ? 13.394 3.963 -13.577 1.00 78.62 553 TYR A CA 1
ATOM 4461 C C . TYR A 1 553 ? 13.991 2.562 -13.737 1.00 78.62 553 TYR A C 1
ATOM 4463 O O . TYR A 1 553 ? 13.905 1.754 -12.818 1.00 78.62 553 TYR A O 1
ATOM 4471 N N . ARG A 1 554 ? 14.628 2.275 -14.876 1.00 82.25 554 ARG A N 1
ATOM 4472 C CA . ARG A 1 554 ? 15.269 0.988 -15.147 1.00 82.25 554 ARG A CA 1
ATOM 4473 C C . ARG A 1 554 ? 16.757 1.030 -14.816 1.00 82.25 554 ARG A C 1
ATOM 4475 O O . ARG A 1 554 ? 17.449 1.974 -15.193 1.00 82.25 554 ARG A O 1
ATOM 4482 N N . SER A 1 555 ? 17.253 -0.044 -14.220 1.00 80.81 555 SER A N 1
ATOM 4483 C CA . SER A 1 555 ? 18.680 -0.361 -14.142 1.00 80.81 555 SER A CA 1
ATOM 4484 C C . SER A 1 555 ? 18.995 -1.535 -15.058 1.00 80.81 555 SER A C 1
ATOM 4486 O O . SER A 1 555 ? 18.221 -2.486 -15.125 1.00 80.81 555 SER A O 1
ATOM 4488 N N . ASP A 1 556 ? 20.102 -1.454 -15.790 1.00 84.38 556 ASP A N 1
ATOM 4489 C CA . ASP A 1 556 ? 20.500 -2.454 -16.783 1.00 84.38 556 ASP A CA 1
ATOM 4490 C C . ASP A 1 556 ? 22.028 -2.517 -16.850 1.00 84.38 556 ASP A C 1
ATOM 4492 O O . ASP A 1 556 ? 22.680 -1.551 -17.251 1.00 84.38 556 ASP A O 1
ATOM 4496 N N . PHE A 1 557 ? 22.607 -3.621 -16.389 1.00 80.88 557 PHE A N 1
ATOM 4497 C CA . PHE A 1 557 ? 24.053 -3.767 -16.244 1.00 80.88 557 PHE A CA 1
ATOM 4498 C C . PHE A 1 557 ? 24.474 -5.230 -16.368 1.00 80.88 557 PHE A C 1
ATOM 4500 O O . PHE A 1 557 ? 23.661 -6.141 -16.258 1.00 80.88 557 PHE A O 1
ATOM 4507 N N . ASN A 1 558 ? 25.765 -5.474 -16.587 1.00 82.75 558 ASN A N 1
ATOM 4508 C CA . ASN A 1 558 ? 26.311 -6.829 -16.589 1.00 82.75 558 ASN A CA 1
ATOM 4509 C C . ASN A 1 558 ? 26.964 -7.135 -15.242 1.00 82.75 558 ASN A C 1
ATOM 4511 O O . ASN A 1 558 ? 27.744 -6.333 -14.731 1.00 82.75 558 ASN A O 1
ATOM 4515 N N . PHE A 1 559 ? 26.697 -8.319 -14.706 1.00 77.69 559 PHE A N 1
ATOM 4516 C CA . PHE A 1 559 ? 27.266 -8.811 -13.465 1.00 77.69 559 PHE A CA 1
ATOM 4517 C C . PHE A 1 559 ? 27.590 -10.299 -13.584 1.00 77.69 559 PHE A C 1
ATOM 4519 O O . PHE A 1 559 ? 26.726 -11.118 -13.884 1.00 77.69 559 PHE A O 1
ATOM 4526 N N . ARG A 1 560 ? 28.867 -10.649 -13.376 1.00 74.69 560 ARG A N 1
ATOM 4527 C CA . ARG A 1 560 ? 29.376 -12.036 -13.416 1.00 74.69 560 ARG A CA 1
ATOM 4528 C C . ARG A 1 560 ? 28.977 -12.835 -14.668 1.00 74.69 560 ARG A C 1
ATOM 4530 O O . ARG A 1 560 ? 28.779 -14.042 -14.605 1.00 74.69 560 ARG A O 1
ATOM 4537 N N . GLY A 1 561 ? 28.915 -12.162 -15.817 1.00 81.25 561 GLY A N 1
ATOM 4538 C CA . GLY A 1 561 ? 28.570 -12.777 -17.103 1.00 81.25 561 GLY A CA 1
ATOM 4539 C C . GLY A 1 561 ? 27.071 -12.832 -17.403 1.00 81.25 561 GLY A C 1
ATOM 4540 O O . GLY A 1 561 ? 26.713 -13.153 -18.530 1.00 81.25 561 GLY A O 1
ATOM 4541 N N . SER A 1 562 ? 26.219 -12.453 -16.451 1.00 87.62 562 SER A N 1
ATOM 4542 C CA . SER A 1 562 ? 24.779 -12.285 -16.645 1.00 87.62 562 SER A CA 1
ATOM 4543 C C . SER A 1 562 ? 24.437 -10.811 -16.844 1.00 87.62 562 SER A C 1
ATOM 4545 O O . SER A 1 562 ? 25.048 -9.935 -16.232 1.00 87.62 562 SER A O 1
ATOM 4547 N N . ARG A 1 563 ? 23.434 -10.511 -17.665 1.00 90.94 563 ARG A N 1
ATOM 4548 C CA . ARG A 1 563 ? 22.824 -9.179 -17.723 1.00 90.94 563 ARG A CA 1
ATOM 4549 C C . ARG A 1 563 ? 21.719 -9.088 -16.677 1.00 90.94 563 ARG A C 1
ATOM 4551 O O . ARG A 1 563 ? 20.806 -9.906 -16.674 1.00 90.94 563 ARG A O 1
ATOM 4558 N N . ILE A 1 564 ? 21.783 -8.097 -15.804 1.00 86.56 564 ILE A N 1
ATOM 4559 C CA . ILE A 1 564 ? 20.800 -7.852 -14.754 1.00 86.56 564 ILE A CA 1
ATOM 4560 C C . ILE A 1 564 ? 19.970 -6.636 -15.137 1.00 86.56 564 ILE A C 1
ATOM 4562 O O . ILE A 1 564 ? 20.513 -5.583 -15.472 1.00 86.56 564 ILE A O 1
ATOM 4566 N N . ILE A 1 565 ? 18.651 -6.789 -15.080 1.00 87.62 565 ILE A N 1
ATOM 4567 C CA . ILE A 1 565 ? 17.691 -5.730 -15.366 1.00 87.62 565 ILE A CA 1
ATOM 4568 C C . ILE A 1 565 ? 16.792 -5.570 -14.148 1.00 87.62 565 ILE A C 1
ATOM 4570 O O . ILE A 1 565 ? 16.138 -6.520 -13.739 1.00 87.62 565 ILE A O 1
ATOM 4574 N N . ILE A 1 566 ? 16.725 -4.372 -13.584 1.00 86.00 566 ILE A N 1
ATOM 4575 C CA . ILE A 1 566 ? 15.785 -4.036 -12.513 1.00 86.00 566 ILE A CA 1
ATOM 4576 C C . ILE A 1 566 ? 14.786 -3.042 -13.092 1.00 86.00 566 ILE A C 1
ATOM 4578 O O . ILE A 1 566 ? 15.179 -1.989 -13.601 1.00 86.00 566 ILE A O 1
ATOM 4582 N N . THR A 1 567 ? 13.503 -3.388 -13.076 1.00 87.62 567 THR A N 1
ATOM 4583 C CA . THR A 1 567 ? 12.454 -2.567 -13.686 1.00 87.62 567 THR A CA 1
ATOM 4584 C C . THR A 1 567 ? 11.887 -1.560 -12.690 1.00 87.62 567 THR A C 1
ATOM 4586 O O . THR A 1 567 ? 11.886 -1.795 -11.484 1.00 87.62 567 THR A O 1
ATOM 4589 N N . GLY A 1 568 ? 11.328 -0.464 -13.207 1.00 86.44 568 GLY A N 1
ATOM 4590 C CA . GLY A 1 568 ? 10.433 0.390 -12.427 1.00 86.44 568 GLY A CA 1
ATOM 4591 C C . GLY A 1 568 ? 9.111 -0.304 -12.074 1.00 86.44 568 GLY A C 1
ATOM 4592 O O . GLY A 1 568 ? 8.760 -1.340 -12.653 1.00 86.44 568 GLY A O 1
ATOM 4593 N N . SER A 1 569 ? 8.386 0.315 -11.150 1.00 89.25 569 SER A N 1
ATOM 4594 C CA . SER A 1 569 ? 6.989 0.041 -10.803 1.00 89.25 569 SER A CA 1
ATOM 4595 C C . SER A 1 569 ? 6.048 0.245 -11.998 1.00 89.25 569 SER A C 1
ATOM 4597 O O . SER A 1 569 ? 6.410 0.872 -13.000 1.00 89.25 569 SER A O 1
ATOM 4599 N N . ILE A 1 570 ? 4.806 -0.244 -11.911 1.00 91.50 570 ILE A N 1
ATOM 4600 C CA . ILE A 1 570 ? 3.832 -0.069 -13.002 1.00 91.50 570 ILE A CA 1
ATOM 4601 C C . ILE A 1 570 ? 3.544 1.412 -13.297 1.00 91.50 570 ILE A C 1
ATOM 4603 O O . ILE A 1 570 ? 3.487 1.788 -14.469 1.00 91.50 570 ILE A O 1
ATOM 4607 N N . LEU A 1 571 ? 3.420 2.265 -12.272 1.00 91.81 571 LEU A N 1
ATOM 4608 C CA . LEU A 1 571 ? 3.184 3.696 -12.465 1.00 91.81 571 LEU A CA 1
ATOM 4609 C C . LEU A 1 571 ? 4.439 4.423 -12.941 1.00 91.81 571 LEU A C 1
ATOM 4611 O O . LEU A 1 571 ? 4.336 5.247 -13.846 1.00 91.81 571 LEU A O 1
ATOM 4615 N N . GLY A 1 572 ? 5.622 4.074 -12.425 1.00 89.62 572 GLY A N 1
ATOM 4616 C CA . GLY A 1 572 ? 6.883 4.626 -12.924 1.00 89.62 572 GLY A CA 1
ATOM 4617 C C . GLY A 1 572 ? 7.105 4.313 -14.403 1.00 89.62 572 GLY A C 1
ATOM 4618 O O . GLY A 1 572 ? 7.518 5.177 -15.183 1.00 89.62 572 GLY A O 1
ATOM 4619 N N . ARG A 1 573 ? 6.757 3.096 -14.835 1.00 90.75 573 ARG A N 1
ATOM 4620 C CA . ARG A 1 573 ? 6.808 2.730 -16.254 1.00 90.75 573 ARG A CA 1
ATOM 4621 C C . ARG A 1 573 ? 5.712 3.405 -17.065 1.00 90.75 573 ARG A C 1
ATOM 4623 O O . ARG A 1 573 ? 6.018 3.885 -18.147 1.00 90.75 573 ARG A O 1
ATOM 4630 N N . TYR A 1 574 ? 4.483 3.516 -16.572 1.00 93.50 574 TYR A N 1
ATOM 4631 C CA . TYR A 1 574 ? 3.427 4.244 -17.284 1.00 93.50 574 TYR A CA 1
ATOM 4632 C C . TYR A 1 574 ? 3.760 5.728 -17.481 1.00 93.50 574 TYR A C 1
ATOM 4634 O O . TYR A 1 574 ? 3.607 6.256 -18.580 1.00 93.50 574 TYR A O 1
ATOM 4642 N N . GLU A 1 575 ? 4.296 6.385 -16.457 1.00 90.81 575 GLU A N 1
ATOM 4643 C CA . GLU A 1 575 ? 4.709 7.786 -16.516 1.00 90.81 575 GLU A CA 1
ATOM 4644 C C . GLU A 1 575 ? 5.742 8.053 -17.625 1.00 90.81 575 GLU A C 1
ATOM 4646 O O . GLU A 1 575 ? 5.712 9.100 -18.276 1.00 90.81 575 GLU A O 1
ATOM 4651 N N . ARG A 1 576 ? 6.670 7.116 -17.848 1.00 88.31 576 ARG A N 1
ATOM 4652 C CA . ARG A 1 576 ? 7.815 7.301 -18.757 1.00 88.31 576 ARG A CA 1
ATOM 4653 C C . ARG A 1 576 ? 7.622 6.657 -20.125 1.00 88.31 576 ARG A C 1
ATOM 4655 O O . ARG A 1 576 ? 8.052 7.218 -21.128 1.00 88.31 576 ARG A O 1
ATOM 4662 N N . ASP A 1 577 ? 6.948 5.515 -20.153 1.00 91.12 577 ASP A N 1
ATOM 4663 C CA . ASP A 1 577 ? 6.788 4.629 -21.304 1.00 91.12 577 ASP A CA 1
ATOM 4664 C C . ASP A 1 577 ? 5.306 4.363 -21.633 1.00 91.12 577 ASP A C 1
ATOM 4666 O O . ASP A 1 577 ? 4.992 3.426 -22.363 1.00 91.12 577 ASP A O 1
ATOM 4670 N N . GLY A 1 578 ? 4.362 5.168 -21.131 1.00 90.56 578 GLY A N 1
ATOM 4671 C CA . GLY A 1 578 ? 2.918 4.966 -21.332 1.00 90.56 578 GLY A CA 1
ATOM 4672 C C . GLY A 1 578 ? 2.442 5.055 -22.787 1.00 90.56 578 GLY A C 1
ATOM 4673 O O . GLY A 1 578 ? 1.309 4.694 -23.091 1.00 90.56 578 GLY A O 1
ATOM 4674 N N . ASN A 1 579 ? 3.297 5.495 -23.712 1.00 92.19 579 ASN A N 1
ATOM 4675 C CA . ASN A 1 579 ? 3.051 5.413 -25.152 1.00 92.19 579 ASN A CA 1
ATOM 4676 C C . ASN A 1 579 ? 3.313 4.010 -25.735 1.00 92.19 579 ASN A C 1
ATOM 4678 O O . ASN A 1 579 ? 2.884 3.724 -26.855 1.00 92.19 579 ASN A O 1
ATOM 4682 N N . GLN A 1 580 ? 4.020 3.141 -25.011 1.00 92.56 580 GLN A N 1
ATOM 4683 C CA . GLN A 1 580 ? 4.264 1.765 -25.420 1.00 92.56 580 GLN A CA 1
ATOM 4684 C C . GLN A 1 580 ? 2.984 0.941 -25.209 1.00 92.56 580 GLN A C 1
ATOM 4686 O O . GLN A 1 580 ? 2.436 0.947 -24.103 1.00 92.56 580 GLN A O 1
ATOM 4691 N N . PRO A 1 581 ? 2.506 0.189 -26.222 1.00 94.75 581 PRO A N 1
ATOM 4692 C CA . PRO A 1 581 ? 1.216 -0.497 -26.140 1.00 94.75 581 PRO A CA 1
ATOM 4693 C C . PRO A 1 581 ? 1.076 -1.421 -24.925 1.00 94.75 581 PRO A C 1
ATOM 4695 O O . PRO A 1 581 ? 0.054 -1.388 -24.249 1.00 94.75 581 PRO A O 1
ATOM 4698 N N . LEU A 1 582 ? 2.111 -2.206 -24.602 1.00 94.62 582 LEU A N 1
ATOM 4699 C CA . LEU A 1 582 ? 2.059 -3.149 -23.479 1.00 94.62 582 LEU A CA 1
ATOM 4700 C C . LEU A 1 582 ? 2.046 -2.449 -22.115 1.00 94.62 582 LEU A C 1
ATOM 4702 O O . LEU A 1 582 ? 1.361 -2.923 -21.211 1.00 94.62 582 LEU A O 1
ATOM 4706 N N . VAL A 1 583 ? 2.744 -1.318 -21.978 1.00 94.62 583 VAL A N 1
ATOM 4707 C CA . VAL A 1 583 ? 2.742 -0.505 -20.752 1.00 94.62 583 VAL A CA 1
ATOM 4708 C C . VAL A 1 583 ? 1.377 0.158 -20.561 1.00 94.62 583 VAL A C 1
ATOM 4710 O O . VAL A 1 583 ? 0.795 0.073 -19.481 1.00 94.62 583 VAL A O 1
ATOM 4713 N N . ALA A 1 584 ? 0.811 0.742 -21.623 1.00 96.19 584 ALA A N 1
ATOM 4714 C CA . ALA A 1 584 ? -0.530 1.325 -21.595 1.00 96.19 584 ALA A CA 1
ATOM 4715 C C . ALA A 1 584 ? -1.608 0.281 -21.263 1.00 96.19 584 ALA A C 1
ATOM 4717 O O . ALA A 1 584 ? -2.519 0.534 -20.476 1.00 96.19 584 ALA A O 1
ATOM 4718 N N . GLU A 1 585 ? -1.524 -0.910 -21.858 1.00 96.56 585 GLU A N 1
ATOM 4719 C CA . GLU A 1 585 ? -2.444 -2.012 -21.573 1.00 96.56 585 GLU A CA 1
ATOM 4720 C C . GLU A 1 585 ? -2.307 -2.531 -20.137 1.00 96.56 585 GLU A C 1
ATOM 4722 O O . GLU A 1 585 ? -3.324 -2.831 -19.511 1.00 96.56 585 GLU A O 1
ATOM 4727 N N . ALA A 1 586 ? -1.080 -2.640 -19.612 1.00 96.00 586 ALA A N 1
ATOM 4728 C CA . ALA A 1 586 ? -0.838 -3.022 -18.223 1.00 96.00 586 ALA A CA 1
ATOM 4729 C C . ALA A 1 586 ? -1.480 -2.014 -17.262 1.00 96.00 586 ALA A C 1
ATOM 4731 O O . ALA A 1 586 ? -2.286 -2.398 -16.415 1.00 96.00 586 ALA A O 1
ATOM 4732 N N . TYR A 1 587 ? -1.195 -0.723 -17.454 1.00 96.38 587 TYR A N 1
ATOM 4733 C CA . TYR A 1 587 ? -1.756 0.356 -16.644 1.00 96.38 587 TYR A CA 1
ATOM 4734 C C . TYR A 1 587 ? -3.287 0.375 -16.676 1.00 96.38 587 TYR A C 1
ATOM 4736 O O . TYR A 1 587 ? -3.927 0.420 -15.629 1.00 96.38 587 TYR A O 1
ATOM 4744 N N . ASN A 1 588 ? -3.896 0.274 -17.861 1.00 96.75 588 ASN A N 1
ATOM 4745 C CA . ASN A 1 588 ? -5.354 0.302 -17.985 1.00 96.75 588 ASN A CA 1
ATOM 4746 C C . ASN A 1 588 ? -6.034 -0.888 -17.292 1.00 96.75 588 ASN A C 1
ATOM 4748 O O . ASN A 1 588 ? -7.114 -0.713 -16.735 1.00 96.75 588 ASN A O 1
ATOM 4752 N N . ARG A 1 589 ? -5.416 -2.078 -17.283 1.00 95.25 589 ARG A N 1
ATOM 4753 C CA . ARG A 1 589 ? -5.932 -3.233 -16.523 1.00 95.25 589 ARG A CA 1
ATOM 4754 C C . ARG A 1 589 ? -5.824 -3.027 -15.022 1.00 95.25 589 ARG A C 1
ATOM 4756 O O . ARG A 1 589 ? -6.792 -3.263 -14.303 1.00 95.25 589 ARG A O 1
ATOM 4763 N N . PHE A 1 590 ? -4.667 -2.557 -14.566 1.00 94.50 590 PHE A N 1
ATOM 4764 C CA . PHE A 1 590 ? -4.444 -2.240 -13.161 1.00 94.50 590 PHE A CA 1
ATOM 4765 C C . PHE A 1 590 ? -5.453 -1.198 -12.662 1.00 94.50 590 PHE A C 1
ATOM 4767 O O . PHE A 1 590 ? -6.200 -1.462 -11.725 1.00 94.50 590 PHE A O 1
ATOM 4774 N N . LYS A 1 591 ? -5.569 -0.066 -13.363 1.00 94.88 591 LYS A N 1
ATOM 4775 C CA . LYS A 1 591 ? -6.558 0.980 -13.084 1.00 94.88 591 LYS A CA 1
ATOM 4776 C C . LYS A 1 591 ? -7.999 0.456 -13.146 1.00 94.88 591 LYS A C 1
ATOM 4778 O O . LYS A 1 591 ? -8.804 0.792 -12.284 1.00 94.88 591 LYS A O 1
ATOM 4783 N N . GLY A 1 592 ? -8.326 -0.379 -14.135 1.00 93.19 592 GLY A N 1
ATOM 4784 C CA . GLY A 1 592 ? -9.655 -0.980 -14.281 1.00 93.19 592 GLY A CA 1
ATOM 4785 C C . GLY A 1 592 ? -10.088 -1.775 -13.046 1.00 93.19 592 GLY A C 1
ATOM 4786 O O . GLY A 1 592 ? -11.214 -1.608 -12.588 1.00 93.19 592 GLY A O 1
ATOM 4787 N N . CYS A 1 593 ? -9.172 -2.536 -12.428 1.00 90.00 593 CYS A N 1
ATOM 4788 C CA . CYS A 1 593 ? -9.443 -3.246 -11.167 1.00 90.00 593 CYS A CA 1
ATOM 4789 C C . CYS A 1 593 ? -9.920 -2.301 -10.059 1.00 90.00 593 CYS A C 1
ATOM 4791 O O . CYS A 1 593 ? -10.826 -2.636 -9.291 1.00 90.00 593 CYS A O 1
ATOM 4793 N N . ILE A 1 594 ? -9.288 -1.130 -9.971 1.00 91.88 594 ILE A N 1
ATOM 4794 C CA . ILE A 1 594 ? -9.571 -0.111 -8.961 1.00 91.88 594 ILE A CA 1
ATOM 4795 C C . ILE A 1 594 ? -10.959 0.482 -9.205 1.00 91.88 594 ILE A C 1
ATOM 4797 O O . ILE A 1 594 ? -11.806 0.460 -8.312 1.00 91.88 594 ILE A O 1
ATOM 4801 N N . VAL A 1 595 ? -11.212 0.936 -10.437 1.00 93.50 595 VAL A N 1
ATOM 4802 C CA . VAL A 1 595 ? -12.496 1.520 -10.857 1.00 93.50 595 VAL A CA 1
ATOM 4803 C C . VAL A 1 595 ? -13.646 0.549 -10.588 1.00 93.50 595 VAL A C 1
ATOM 4805 O O . VAL A 1 595 ? -14.607 0.914 -9.912 1.00 93.50 595 VAL A O 1
ATOM 4808 N N . ASP A 1 596 ? -13.524 -0.702 -11.037 1.00 90.38 596 ASP A N 1
ATOM 4809 C CA . ASP A 1 596 ? -14.572 -1.717 -10.888 1.00 90.38 596 ASP A CA 1
ATOM 4810 C C . ASP A 1 596 ? -14.856 -2.051 -9.420 1.00 90.38 596 ASP A C 1
ATOM 4812 O O . ASP A 1 596 ? -15.987 -2.365 -9.042 1.00 90.38 596 ASP A O 1
ATOM 4816 N N . THR A 1 597 ? -13.837 -2.021 -8.562 1.00 88.75 597 THR A N 1
ATOM 4817 C CA . THR A 1 597 ? -14.014 -2.345 -7.142 1.00 88.75 597 THR A CA 1
ATOM 4818 C C . THR A 1 597 ? -14.640 -1.180 -6.381 1.00 88.75 597 THR A C 1
ATOM 4820 O O . THR A 1 597 ? -15.567 -1.397 -5.598 1.00 88.75 597 THR A O 1
ATOM 4823 N N . ILE A 1 598 ? -14.223 0.057 -6.666 1.00 91.56 598 ILE A N 1
ATOM 4824 C CA . ILE A 1 598 ? -14.844 1.257 -6.093 1.00 91.56 598 ILE A CA 1
ATOM 4825 C C . ILE A 1 598 ? -16.305 1.372 -6.541 1.00 91.56 598 ILE A C 1
ATOM 4827 O O . ILE A 1 598 ? -17.181 1.546 -5.694 1.00 91.56 598 ILE A O 1
ATOM 4831 N N . ALA A 1 599 ? -16.588 1.213 -7.838 1.00 92.06 599 ALA A N 1
ATOM 4832 C CA . ALA A 1 599 ? -17.945 1.265 -8.382 1.00 92.06 599 ALA A CA 1
ATOM 4833 C C . ALA A 1 599 ? -18.864 0.232 -7.711 1.00 92.06 599 ALA A C 1
ATOM 4835 O O . ALA A 1 599 ? -19.919 0.587 -7.185 1.00 92.06 599 ALA A O 1
ATOM 4836 N N . ARG A 1 600 ? -18.413 -1.030 -7.606 1.00 89.19 600 ARG A N 1
ATOM 4837 C CA . ARG A 1 600 ? -19.152 -2.081 -6.887 1.00 89.19 600 ARG A CA 1
ATOM 4838 C C . ARG A 1 600 ? -19.398 -1.724 -5.424 1.00 89.19 600 ARG A C 1
ATOM 4840 O O . ARG A 1 600 ? -20.481 -2.011 -4.917 1.00 89.19 600 ARG A O 1
ATOM 4847 N N . LYS A 1 601 ? -18.431 -1.104 -4.735 1.00 87.69 601 LYS A N 1
ATOM 4848 C CA . LYS A 1 601 ? -18.636 -0.663 -3.347 1.00 87.69 601 LYS A CA 1
ATOM 4849 C C . LYS A 1 601 ? -19.685 0.442 -3.270 1.00 87.69 601 LYS A C 1
ATOM 4851 O O . LYS A 1 601 ? -20.569 0.346 -2.426 1.00 87.69 601 LYS A O 1
ATOM 4856 N N . ILE A 1 602 ? -19.629 1.446 -4.147 1.00 89.56 602 ILE A N 1
ATOM 4857 C CA . ILE A 1 602 ? -20.635 2.516 -4.193 1.00 89.56 602 ILE A CA 1
ATOM 4858 C C . ILE A 1 602 ? -22.031 1.922 -4.447 1.00 89.56 602 ILE A C 1
ATOM 4860 O O . ILE A 1 602 ? -22.977 2.255 -3.731 1.00 89.56 602 ILE A O 1
ATOM 4864 N N . ASP A 1 603 ? -22.162 0.982 -5.385 1.00 89.38 603 ASP A N 1
ATOM 4865 C CA . ASP A 1 603 ? -23.435 0.319 -5.695 1.00 89.38 603 ASP A CA 1
ATOM 4866 C C . ASP A 1 603 ? -23.969 -0.523 -4.531 1.00 89.38 603 ASP A C 1
ATOM 4868 O O . ASP A 1 603 ? -25.179 -0.554 -4.309 1.00 89.38 603 ASP A O 1
ATOM 4872 N N . ALA A 1 604 ? -23.081 -1.168 -3.770 1.00 84.94 604 ALA A N 1
ATOM 4873 C CA . ALA A 1 604 ? -23.434 -2.075 -2.678 1.00 84.94 604 ALA A CA 1
ATOM 4874 C C . ALA A 1 604 ? -23.809 -1.393 -1.354 1.00 84.94 604 ALA A C 1
ATOM 4876 O O . ALA A 1 604 ? -24.383 -2.060 -0.493 1.00 84.94 604 ALA A O 1
ATOM 4877 N N . LEU A 1 605 ? -23.450 -0.116 -1.165 1.00 81.12 605 LEU A N 1
ATOM 4878 C CA . LEU A 1 605 ? -23.842 0.665 0.023 1.00 81.12 605 LEU A CA 1
ATOM 4879 C C . LEU A 1 605 ? -25.368 0.835 0.158 1.00 81.12 605 LEU A C 1
ATOM 4881 O O . LEU A 1 605 ? -25.800 1.588 1.051 1.00 81.12 605 LEU A O 1
#

Radius of gyration: 25.87 Å; chains: 1; bounding box: 67×64×72 Å

Foldseek 3Di:
DDPDDPLVVPDDVVLVCLVVQQCPQPPRDQPPDPDDFQQKAWPPDAFLAEDAFKGKTWMDGDPPVVVLQVFFQWKWKAKQNDIDIGRHDGDMDIDGLVPHPFQKIKIKMFGFGDDPPDRGDGPGIDIGIYGYPDDDFDLPAAAEEEEKAFQDDQQDLQDQDDLVSLVFLLLLLVLQCVQCVVQPDDDPVVVVDPQDAQWDQSVPSRPWLDDDQRQATDQSNRHQDDQPPPRHGPNRVSVPADADDSVPAHTLDRRPGPDQDPVGDRDPDPRSSSVSSSVQVSQQNVCSVLVGFCRVVLVVVLVVVLQVVLVVVVDDYHYDYDYSSGDDPPVVVLVVVVVCCVPPVHRAYEYEYPFQFDWPRRMDVSVVVSNRVSQVVNCVVPVHHHYYHYLRSDLCLGLLLDLLLLVLLVLVVLVCVVPVPQDQAFAEEEEAEDEADEPNRLVNICRVVSVVSSVVSNCVCCVPPVPVSGPYHYYYFYAYFARDDDPVVSHHHSLSVLVVCLVVPGQEYEYEHSRDQAGDPCCVPRRVQVNQPSNVRPCCVPCVPDFDCDSLSWTWDDDNNHIYIYHGHLSSNCVPPVVPPSSVSSSCSSSVSVSVSVSVSSVVD

Sequence (605 aa):
MERVDIAKIAYDPQISRVPELIGRHPGVIAPLVLWKPNPLHLLKPASGSRVQGIMEVELKIREGNEELEKNLKKIVLTIDGHRFEFDKPFCRITFDTTAAQFRLIKIKAEAIGKKEDEDAAVLASYYTYVIAENGVFDKTNPLLLFAGVIEPHIDNPRGDWTPDMYDAAFRFSENIMNHLMHYGFVPDFLKEVDMFTALIDPTQLDKGLEEYTPVKLVNVLGYETGPGCDGKTYSDMIGTAQWMEKTKTRLGTVLRGYHIPEMGLPNGIADIFEVFTAHVISNYYKFGPLGGMRGWEQTQILFTDVMADLQKGGYSVPWDVYSLIIGKKPDHLVEKIKRHLQEHNISGIILYDYIPDLSDFEDTKGMWEDVQHAIDIVERETGRRLPLAIVHSTEGELLGAQPDFAEAAFRMTRNELATCGIGEDAKVGFILGEHGFPPGNGEDDVIDVNMRRVRNNIRRVYEKELPKLRSGITEYVLGMNEFNNHPDSWQMSSMEWMIHYLHRGFDVIVFQPYYFTNETIDLFEHLRHWAFEVDGIDYHREFHGGHEIARNYRSDFNFRGSRIIITGSILGRYERDGNQPLVAEAYNRFKGCIVDTIARKIDAL